Protein AF-A0A821GT16-F1 (afdb_monomer)

Secondary structure (DSSP, 8-state):
-EEE-SSTT--TTEEEETTTTEEEEE--S---EEEEE--PPPEEEEEETTSHHHHSHHHHTT--HHHHHHHHTTSS---GGGGGGG--S---TTEEEEEEEEEEEEEEE---S--SSPPP-TTTT--EEEEEEEEEEEEEEEEEPPTT-HHHHHHHHHHHHHHHHH--S-----HHHHHHHHT-SEEEEEESSGGGGG--SHHHHHHHHHHHTT-GGG-EEEEEEEEEHHHH-TT---GGG---PPPHHHHHHHHHHHHHHHHHHHHHHHIIIIIHHHHHTTSSHHHHHHHHHHHHHHHHHHHHHHHHHHHHHHHHHTTSSHHHHHHHHHHHHH--HHHHHHHHHHHHHHHHHHHHHHHHHHHHTTEEEEEGGGGT--TTS-HHHHHHHHHTT-TTEEEEEE-HHHHHHSHHHHHHHHHHHHHHHHH-TT-EEEEEE-TT--

Nearest PDB structures (foldseek):
  6xd4-assembly1_A  TM=4.490E-01  e=2.847E-04  Elizabethkingia anophelis
  6u23-assembly1_A  TM=3.536E-01  e=2.847E-04  Homo sapiens
  4q4a-assembly1_A  TM=4.339E-01  e=5.641E+00  Thermotoga maritima MSB8
  9g2r-assembly1_E  TM=2.931E-01  e=7.497E+00  Homo sapiens

Solvent-accessible surface area (backbone atoms only — not comparable to full-atom values): 24380 Å² total; per-residue (Å²): 88,80,43,70,41,50,64,80,85,67,47,78,44,15,26,29,18,70,59,46,66,45,76,51,56,59,68,85,76,90,76,52,77,46,78,46,81,46,90,59,77,41,47,51,46,84,45,54,27,77,39,80,67,51,72,48,49,60,56,69,71,70,41,51,69,71,60,46,46,32,50,76,52,58,54,30,81,70,32,44,48,59,35,55,83,64,60,77,67,87,75,33,80,45,26,36,34,46,36,40,38,36,58,46,31,38,40,34,57,72,64,81,71,74,59,93,68,79,78,84,55,84,91,47,58,30,19,24,30,23,42,30,38,36,28,22,49,46,38,38,36,40,35,37,44,47,90,84,42,55,80,69,47,50,62,52,53,50,50,51,34,54,38,66,43,68,72,49,76,85,77,78,78,50,71,72,57,47,59,54,60,70,63,44,74,43,49,47,37,27,18,52,48,71,75,52,50,74,42,65,46,70,66,60,48,53,52,49,50,65,57,49,78,75,38,73,90,78,46,30,60,44,27,35,34,37,43,49,43,51,75,60,39,67,85,57,81,62,80,64,40,52,65,45,82,74,58,64,73,61,48,52,55,48,45,53,53,49,51,50,54,54,51,53,53,48,52,52,51,36,39,61,75,45,54,43,50,68,51,32,70,79,52,64,55,66,61,52,51,51,51,51,51,51,50,52,53,51,51,52,55,49,50,55,52,42,52,54,48,44,56,33,52,34,30,36,15,56,71,42,64,42,67,67,33,52,54,50,50,53,52,58,70,69,51,53,68,65,59,53,52,53,50,53,50,51,51,54,55,51,51,52,50,54,49,23,53,49,50,53,53,39,46,77,70,61,28,46,81,40,62,36,39,83,74,69,48,40,76,84,60,54,68,69,58,54,49,48,69,72,48,60,92,49,89,48,60,45,79,46,79,44,37,65,62,54,47,69,78,39,44,67,62,46,52,50,54,55,50,49,55,53,51,51,33,72,77,32,86,75,45,43,38,32,39,40,33,49,69,72,38,93

Mean predicted aligned error: 7.69 Å

Sequence (442 aa):
MERIAIDNSGTLRSFYDGCQDIIRGKLIGNFITQSTSCEEQPTCLLIKGRTPESQNLLAKINIDWELRLSIYLKLVPVSGIASLINYPRRIDKNTRFLYFHQKTYTESCHDSFNDSETPSFSKTCATHIITEINWGMNIIIVLQLAPDQAIKIDPILEKITLSLINDTRAMRMKQDEKDLCETVISITVYANIDEFTKLTKLEDVYREIFKLKKVRNEHQRLSYILFPIRTLYPQCTENNLTFMCIDQSVAESLEVYLLQKCNELKLLRFRLNHDLPNLLQGKLEEQLKESHTCLGQIDEIHEQQLQQIRELVIKIRKEINIQNSIDKITELYSQTTVSNSLQKLTNILDELKTKGKLITKLQKNGFEYCNVANLGIRNELAESQIIDILFGNDSQKALLFSNDTFRNDDQENWTKLYSQMMEESKNNSQLRLVYADFTYST

Radius of gyration: 29.4 Å; Cα contacts (8 Å, |Δi|>4): 661; chains: 1; bounding box: 69×57×90 Å

Structure (mmCIF, N/CA/C/O backbone):
data_AF-A0A821GT16-F1
#
_entry.id   AF-A0A821GT16-F1
#
loop_
_atom_site.group_PDB
_atom_site.id
_atom_site.type_symbol
_atom_site.label_atom_id
_atom_site.label_alt_id
_atom_site.label_comp_id
_atom_site.label_asym_id
_atom_site.label_entity_id
_atom_site.label_seq_id
_atom_site.pdbx_PDB_ins_code
_atom_site.Cartn_x
_atom_site.Cartn_y
_atom_site.Cartn_z
_atom_site.occupancy
_atom_site.B_iso_or_equiv
_atom_site.auth_seq_id
_atom_site.auth_comp_id
_atom_site.auth_asym_id
_atom_site.auth_atom_id
_atom_site.pdbx_PDB_model_num
ATOM 1 N N . MET A 1 1 ? 17.921 3.632 -18.787 1.00 89.56 1 MET A N 1
ATOM 2 C CA . MET A 1 1 ? 17.269 3.779 -17.464 1.00 89.56 1 MET A CA 1
ATOM 3 C C . MET A 1 1 ? 16.659 2.444 -17.085 1.00 89.56 1 MET A C 1
ATOM 5 O O . MET A 1 1 ? 16.039 1.840 -17.946 1.00 89.56 1 MET A O 1
ATOM 9 N N . GLU A 1 2 ? 16.838 1.971 -15.855 1.00 93.62 2 GLU A N 1
ATOM 10 C CA . GLU A 1 2 ? 16.145 0.772 -15.365 1.00 93.62 2 GLU A CA 1
ATOM 11 C C . GLU A 1 2 ? 14.855 1.170 -14.634 1.00 93.62 2 GLU A C 1
ATOM 13 O O . GLU A 1 2 ? 14.851 2.141 -13.879 1.00 93.62 2 GLU A O 1
ATOM 18 N N . ARG A 1 3 ? 13.760 0.443 -14.875 1.00 92.75 3 ARG A N 1
ATOM 19 C CA . ARG A 1 3 ? 12.451 0.639 -14.229 1.00 92.75 3 ARG A CA 1
ATOM 20 C C . ARG A 1 3 ? 11.883 -0.698 -13.785 1.00 92.75 3 ARG A C 1
ATOM 22 O O . ARG A 1 3 ? 11.810 -1.604 -14.606 1.00 92.75 3 ARG A O 1
ATOM 29 N N . ILE A 1 4 ? 11.433 -0.831 -12.536 1.00 93.88 4 ILE A N 1
ATOM 30 C CA . ILE A 1 4 ? 10.727 -2.049 -12.105 1.00 93.88 4 ILE A CA 1
ATOM 31 C C . ILE A 1 4 ? 9.454 -2.240 -12.943 1.00 93.88 4 ILE A C 1
ATOM 33 O O . ILE A 1 4 ? 8.700 -1.299 -13.188 1.00 93.88 4 ILE A O 1
ATOM 37 N N . ALA A 1 5 ? 9.220 -3.473 -13.385 1.00 92.94 5 ALA A N 1
ATOM 38 C CA . ALA A 1 5 ? 8.079 -3.848 -14.205 1.00 92.94 5 ALA A CA 1
ATOM 39 C C . ALA A 1 5 ? 6.818 -3.965 -13.333 1.00 92.94 5 ALA A C 1
ATOM 41 O O . ALA A 1 5 ? 6.524 -5.021 -12.780 1.00 92.94 5 ALA A O 1
ATOM 42 N N . ILE A 1 6 ? 6.088 -2.859 -13.173 1.00 88.62 6 ILE A N 1
ATOM 43 C CA . ILE A 1 6 ? 4.774 -2.855 -12.499 1.00 88.62 6 ILE A CA 1
ATOM 44 C C . ILE A 1 6 ? 3.679 -3.323 -13.462 1.00 88.62 6 ILE A C 1
ATOM 46 O O . ILE A 1 6 ? 2.811 -4.113 -13.091 1.00 88.62 6 ILE A O 1
ATOM 50 N N . ASP A 1 7 ? 3.746 -2.846 -14.705 1.00 85.62 7 ASP A N 1
ATOM 51 C CA . ASP A 1 7 ? 2.912 -3.297 -15.813 1.00 85.62 7 ASP A CA 1
ATOM 52 C C . ASP A 1 7 ? 3.614 -4.450 -16.538 1.00 85.62 7 ASP A C 1
ATOM 54 O O . ASP A 1 7 ? 4.620 -4.246 -17.221 1.00 85.62 7 ASP A O 1
ATOM 58 N N . ASN A 1 8 ? 3.076 -5.662 -16.402 1.00 85.25 8 ASN A N 1
ATOM 59 C CA . ASN A 1 8 ? 3.625 -6.882 -17.001 1.00 85.25 8 ASN A CA 1
ATOM 60 C C . ASN A 1 8 ? 3.372 -7.004 -18.517 1.00 85.25 8 ASN A C 1
ATOM 62 O O . ASN A 1 8 ? 3.844 -7.963 -19.130 1.00 85.25 8 ASN A O 1
ATOM 66 N N . SER A 1 9 ? 2.646 -6.063 -19.135 1.00 89.81 9 SER A N 1
ATOM 67 C CA . SER A 1 9 ? 2.363 -6.076 -20.578 1.00 89.81 9 SER A CA 1
ATOM 68 C C . SER A 1 9 ? 3.557 -5.657 -21.447 1.00 89.81 9 SER A C 1
ATOM 70 O O . SER A 1 9 ? 3.562 -5.914 -22.654 1.00 89.81 9 SER A O 1
ATOM 72 N N . GLY A 1 10 ? 4.580 -5.036 -20.850 1.00 91.88 10 GLY A N 1
ATOM 73 C CA . GLY A 1 10 ? 5.784 -4.591 -21.543 1.00 91.88 10 GLY A CA 1
ATOM 74 C C . GLY A 1 10 ? 6.576 -5.751 -22.151 1.00 91.88 10 GLY A C 1
ATOM 75 O O . GLY A 1 10 ? 6.856 -6.764 -21.515 1.00 91.88 10 GLY A O 1
ATOM 76 N N . THR A 1 11 ? 6.975 -5.604 -23.407 1.00 93.94 11 THR A N 1
ATOM 77 C CA . THR A 1 11 ? 7.812 -6.570 -24.131 1.00 93.94 11 THR A CA 1
ATOM 78 C C . THR A 1 11 ? 9.005 -5.861 -24.755 1.00 93.94 11 THR A C 1
ATOM 80 O O . THR A 1 11 ? 9.057 -4.632 -24.782 1.00 93.94 11 THR A O 1
ATOM 83 N N . LEU A 1 12 ? 9.975 -6.616 -25.270 1.00 93.62 12 LEU A N 1
ATOM 84 C CA . LEU A 1 12 ? 11.050 -6.023 -26.056 1.00 93.62 12 LEU A CA 1
ATOM 85 C C . LEU A 1 12 ? 10.469 -5.209 -27.215 1.00 93.62 12 LEU A C 1
ATOM 87 O O . LEU A 1 12 ? 9.480 -5.596 -27.841 1.00 93.62 12 LEU A O 1
ATOM 91 N N . ARG A 1 13 ? 11.076 -4.048 -27.457 1.00 91.62 13 ARG A N 1
ATOM 92 C CA . ARG A 1 13 ? 10.626 -3.013 -28.392 1.00 91.62 13 ARG A CA 1
ATOM 93 C C . ARG A 1 13 ? 9.265 -2.372 -28.067 1.00 91.62 13 ARG A C 1
ATOM 95 O O . ARG A 1 13 ? 8.721 -1.647 -28.905 1.00 91.62 13 ARG A O 1
ATOM 102 N N . SER A 1 14 ? 8.710 -2.585 -26.871 1.00 93.94 14 SER A N 1
ATOM 103 C CA . SER A 1 14 ? 7.546 -1.825 -26.406 1.00 93.94 14 SER A CA 1
ATOM 104 C C . SER A 1 14 ? 7.884 -0.349 -26.209 1.00 93.94 14 SER A C 1
ATOM 106 O O . SER A 1 14 ? 8.977 0.004 -25.768 1.00 93.94 14 SER A O 1
ATOM 108 N N . PHE A 1 15 ? 6.918 0.509 -26.520 1.00 93.38 15 PHE A N 1
ATOM 109 C CA . PHE A 1 15 ? 6.985 1.945 -26.292 1.00 93.38 15 PHE A CA 1
ATOM 110 C C . PHE A 1 15 ? 6.662 2.277 -24.841 1.00 93.38 15 PHE A C 1
ATOM 112 O O . PHE A 1 15 ? 5.657 1.799 -24.315 1.00 93.38 15 PHE A O 1
ATOM 119 N N . TYR A 1 16 ? 7.474 3.132 -24.226 1.00 94.19 16 TYR A N 1
ATOM 120 C CA . TYR A 1 16 ? 7.328 3.555 -22.837 1.00 94.19 16 TYR A CA 1
ATOM 121 C C . TYR A 1 16 ? 7.207 5.081 -22.750 1.00 94.19 16 TYR A C 1
ATOM 123 O O . TYR A 1 16 ? 8.079 5.817 -23.222 1.00 94.19 16 TYR A O 1
ATOM 131 N N . ASP A 1 17 ? 6.126 5.566 -22.142 1.00 93.62 17 ASP A N 1
ATOM 132 C CA . ASP A 1 17 ? 5.935 6.980 -21.806 1.00 93.62 17 ASP A CA 1
ATOM 133 C C . ASP A 1 17 ? 6.553 7.251 -20.432 1.00 93.62 17 ASP A C 1
ATOM 135 O O . ASP A 1 17 ? 5.935 7.004 -19.400 1.00 93.62 17 ASP A O 1
ATOM 139 N N . GLY A 1 18 ? 7.782 7.772 -20.421 1.00 92.56 18 GLY A N 1
ATOM 140 C CA . GLY A 1 18 ? 8.494 8.123 -19.190 1.00 92.56 18 GLY A CA 1
ATOM 141 C C . GLY A 1 18 ? 7.819 9.218 -18.364 1.00 92.56 18 GLY A C 1
ATOM 142 O O . GLY A 1 18 ? 8.069 9.313 -17.169 1.00 92.56 18 GLY A O 1
ATOM 143 N N . CYS A 1 19 ? 6.936 10.030 -18.955 1.00 92.62 19 CYS A N 1
ATOM 144 C CA . CYS A 1 19 ? 6.251 11.084 -18.210 1.00 92.62 19 CYS A CA 1
ATOM 145 C C . CYS A 1 19 ? 5.155 10.522 -17.294 1.00 92.62 19 CYS A C 1
ATOM 147 O O . CYS A 1 19 ? 4.880 11.104 -16.243 1.00 92.62 19 CYS A O 1
ATOM 149 N N . GLN A 1 20 ? 4.538 9.408 -17.698 1.00 92.31 20 GLN A N 1
ATOM 150 C CA . GLN A 1 20 ? 3.411 8.768 -17.006 1.00 92.31 20 GLN A CA 1
ATOM 151 C C . GLN A 1 20 ? 3.725 7.352 -16.491 1.00 92.31 20 GLN A C 1
ATOM 153 O O . GLN A 1 20 ? 2.909 6.790 -15.772 1.00 92.31 20 GLN A O 1
ATOM 158 N N . ASP A 1 21 ? 4.888 6.793 -16.834 1.00 93.12 21 ASP A N 1
ATOM 159 C CA . ASP A 1 21 ? 5.326 5.427 -16.513 1.00 93.12 21 ASP A CA 1
ATOM 160 C C . ASP A 1 21 ? 4.363 4.330 -17.012 1.00 93.12 21 ASP A C 1
ATOM 162 O O . ASP A 1 21 ? 3.951 3.440 -16.270 1.00 93.12 21 ASP A O 1
ATOM 166 N N . ILE A 1 22 ? 4.000 4.395 -18.298 1.00 92.69 22 ILE A N 1
ATOM 167 C CA . ILE A 1 22 ? 3.040 3.472 -18.933 1.00 92.69 22 ILE A CA 1
ATOM 168 C C . ILE A 1 22 ? 3.495 2.984 -20.309 1.00 92.69 22 ILE A C 1
ATOM 170 O O . ILE A 1 22 ? 4.160 3.700 -21.065 1.00 92.69 22 ILE A O 1
ATOM 174 N N . ILE A 1 23 ? 3.071 1.768 -20.660 1.00 93.31 23 ILE A N 1
ATOM 175 C CA . ILE A 1 23 ? 3.312 1.164 -21.972 1.00 93.31 23 ILE A CA 1
ATOM 176 C C . ILE A 1 23 ? 2.317 1.715 -23.002 1.00 93.31 23 ILE A C 1
ATOM 178 O O . ILE A 1 23 ? 1.110 1.764 -22.770 1.00 93.31 23 ILE A O 1
ATOM 182 N N . ARG A 1 24 ? 2.818 2.141 -24.168 1.00 91.44 24 ARG A N 1
ATOM 183 C CA . ARG A 1 24 ? 2.038 2.817 -25.230 1.00 91.44 24 ARG A CA 1
ATOM 184 C C . ARG A 1 24 ? 1.993 2.049 -26.556 1.00 91.44 24 ARG A C 1
ATOM 186 O O . ARG A 1 24 ? 1.703 2.621 -27.603 1.00 91.44 24 ARG A O 1
ATOM 193 N N . GLY A 1 25 ? 2.279 0.749 -26.518 1.00 89.56 25 GLY A N 1
ATOM 194 C CA . GLY A 1 25 ? 2.318 -0.130 -27.689 1.00 89.56 25 GLY A CA 1
ATOM 195 C C . GLY A 1 25 ? 3.700 -0.737 -27.900 1.00 89.56 25 GLY A C 1
ATOM 196 O O . GLY A 1 25 ? 4.468 -0.885 -26.948 1.00 89.56 25 GLY A O 1
ATOM 197 N N . LYS A 1 26 ? 4.018 -1.117 -29.140 1.00 89.88 26 LYS A N 1
ATOM 198 C CA . LYS A 1 26 ? 5.316 -1.698 -29.506 1.00 89.88 26 LYS A CA 1
ATOM 199 C C . LYS A 1 26 ? 5.671 -1.449 -30.963 1.00 89.88 26 LYS A C 1
ATOM 201 O O . LYS A 1 26 ? 4.775 -1.304 -31.796 1.00 89.88 26 LYS A O 1
ATOM 206 N N . LEU A 1 27 ? 6.966 -1.468 -31.266 1.00 87.06 27 LEU A N 1
ATOM 207 C CA . LEU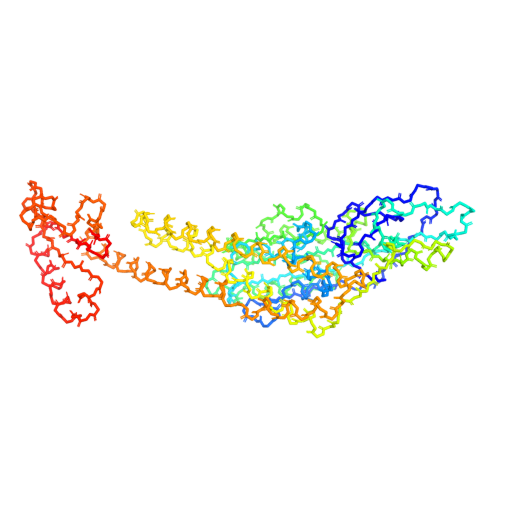 A 1 27 ? 7.430 -1.564 -32.646 1.00 87.06 27 LEU A CA 1
ATOM 208 C C . LEU A 1 27 ? 7.033 -2.919 -33.228 1.00 87.06 27 LEU A C 1
ATOM 210 O O . LEU A 1 27 ? 7.179 -3.959 -32.584 1.00 87.06 27 LEU A O 1
ATOM 214 N N . ILE A 1 28 ? 6.542 -2.887 -34.461 1.00 81.56 28 ILE A N 1
ATOM 215 C CA . ILE A 1 28 ? 6.255 -4.081 -35.249 1.00 81.56 28 ILE A CA 1
ATOM 216 C C . ILE A 1 28 ? 7.467 -4.322 -36.143 1.00 81.56 28 ILE A C 1
ATOM 218 O O . ILE A 1 28 ? 7.902 -3.419 -36.849 1.00 81.56 28 ILE A O 1
ATOM 222 N N . GLY A 1 29 ? 8.015 -5.529 -36.095 1.00 75.81 29 GLY A N 1
ATOM 223 C CA . GLY A 1 29 ? 9.180 -5.912 -36.881 1.00 75.81 29 GLY A CA 1
ATOM 224 C C . GLY A 1 29 ? 9.780 -7.212 -36.366 1.00 75.81 29 GLY A C 1
ATOM 225 O O . GLY A 1 29 ? 9.498 -7.632 -35.242 1.00 75.81 29 GLY A O 1
ATOM 226 N N . ASN A 1 30 ? 10.599 -7.845 -37.200 1.00 75.94 30 ASN A N 1
ATOM 227 C CA . ASN A 1 30 ? 11.406 -8.980 -36.776 1.00 75.94 30 ASN A CA 1
ATOM 228 C C . ASN A 1 30 ? 12.661 -8.455 -36.080 1.00 75.94 30 ASN A C 1
ATOM 230 O O . ASN A 1 30 ? 13.253 -7.483 -36.539 1.00 75.94 30 ASN A O 1
ATOM 234 N N . PHE A 1 31 ? 13.051 -9.108 -34.992 1.00 81.31 31 PHE A N 1
ATOM 235 C CA . PHE A 1 31 ? 14.271 -8.798 -34.259 1.00 81.31 31 PHE A CA 1
ATOM 236 C C . PHE A 1 31 ? 14.857 -10.062 -33.657 1.00 81.31 31 PHE A C 1
ATOM 238 O O . PHE A 1 31 ? 14.146 -11.049 -33.443 1.00 81.31 31 PHE A O 1
ATOM 245 N N . ILE A 1 32 ? 16.159 -10.031 -33.387 1.00 84.31 32 ILE A N 1
ATOM 246 C CA . ILE A 1 32 ? 16.844 -11.150 -32.746 1.00 84.31 32 ILE A CA 1
ATOM 247 C C . ILE A 1 32 ? 16.883 -10.902 -31.241 1.00 84.31 32 ILE A C 1
ATOM 249 O O . ILE A 1 32 ? 17.449 -9.919 -30.758 1.00 84.31 32 ILE A O 1
ATOM 253 N N . THR A 1 33 ? 16.288 -11.828 -30.498 1.00 88.31 33 THR A N 1
ATOM 254 C CA . THR A 1 33 ? 16.364 -11.878 -29.039 1.00 88.31 33 THR A CA 1
ATOM 255 C C . THR A 1 33 ? 17.616 -12.621 -28.607 1.00 88.31 33 THR A C 1
ATOM 257 O O . THR A 1 33 ? 17.848 -13.754 -29.038 1.00 88.31 33 THR A O 1
ATOM 260 N N . GLN A 1 34 ? 18.390 -12.020 -27.711 1.00 90.44 34 GLN A N 1
ATOM 261 C CA . GLN A 1 34 ? 19.463 -12.701 -26.999 1.00 90.44 34 GLN A CA 1
ATOM 262 C C . GLN A 1 34 ? 19.085 -12.861 -25.532 1.00 90.44 34 GLN A C 1
ATOM 264 O O . GLN A 1 34 ? 18.368 -12.049 -24.954 1.00 90.44 34 GLN A O 1
ATOM 269 N N . SER A 1 35 ? 19.531 -13.962 -24.943 1.00 91.69 35 SER A N 1
ATOM 270 C CA . SER A 1 35 ? 19.218 -14.330 -23.570 1.00 91.69 35 SER A CA 1
ATOM 271 C C . SER A 1 35 ? 20.507 -14.646 -22.838 1.00 91.69 35 SER A C 1
ATOM 273 O O . SER A 1 35 ? 21.173 -15.629 -23.163 1.00 91.69 35 SER A O 1
ATOM 275 N N . THR A 1 36 ? 20.808 -13.857 -21.816 1.00 91.44 36 THR A N 1
ATOM 276 C CA . THR A 1 36 ? 22.022 -13.998 -21.013 1.00 91.44 36 THR A CA 1
ATOM 277 C C . THR A 1 36 ? 21.631 -14.381 -19.595 1.00 91.44 36 THR A C 1
ATOM 279 O O . THR A 1 36 ? 20.818 -13.706 -18.962 1.00 91.44 36 THR A O 1
ATOM 282 N N . SER A 1 37 ? 22.171 -15.492 -19.091 1.00 89.06 37 SER A N 1
ATOM 283 C CA . SER A 1 37 ? 21.986 -15.888 -17.693 1.00 89.06 37 SER A CA 1
ATOM 284 C C . SER A 1 37 ? 22.631 -14.870 -16.758 1.00 89.06 37 SER A C 1
ATOM 286 O O . SER A 1 37 ? 23.684 -14.318 -17.066 1.00 89.06 37 SER A O 1
ATOM 288 N N . CYS A 1 38 ? 22.011 -14.649 -15.605 1.00 83.12 38 CYS A N 1
ATOM 289 C CA . CYS A 1 38 ? 22.544 -13.797 -14.557 1.00 83.12 38 CYS A CA 1
ATOM 290 C C . CYS A 1 38 ? 23.082 -14.667 -13.414 1.00 83.12 38 CYS A C 1
ATOM 292 O O . CYS A 1 38 ? 22.416 -15.611 -12.996 1.00 83.12 38 CYS A O 1
ATOM 294 N N . GLU A 1 39 ? 24.273 -14.345 -12.913 1.00 76.94 39 GLU A N 1
ATOM 295 C CA . GLU A 1 39 ? 24.889 -15.013 -11.752 1.00 76.94 39 GLU A CA 1
ATOM 296 C C . GLU A 1 39 ? 24.670 -14.229 -10.444 1.00 76.94 39 GLU A C 1
ATOM 298 O O . GLU A 1 39 ? 25.410 -14.387 -9.474 1.00 76.94 39 GLU A O 1
ATOM 303 N N . GLU A 1 40 ? 23.669 -13.348 -10.404 1.00 83.94 40 GLU A N 1
ATOM 304 C CA . GLU A 1 40 ? 23.380 -12.546 -9.218 1.00 83.94 40 GLU A CA 1
ATOM 305 C C . GLU A 1 40 ? 22.817 -13.413 -8.084 1.00 83.94 40 GLU A C 1
ATOM 307 O O . GLU A 1 40 ? 21.917 -14.236 -8.277 1.00 83.94 40 GLU A O 1
ATOM 312 N N . GLN A 1 41 ? 23.352 -13.229 -6.875 1.00 87.44 41 GLN A N 1
ATOM 313 C CA . GLN A 1 41 ? 22.859 -13.946 -5.706 1.00 87.44 41 GLN A CA 1
ATOM 314 C C . GLN A 1 41 ? 21.467 -13.438 -5.299 1.00 87.44 41 GLN A C 1
ATOM 316 O O . GLN A 1 41 ? 21.234 -12.227 -5.283 1.00 87.44 41 GLN A O 1
ATOM 321 N N . PRO A 1 42 ? 20.546 -14.334 -4.900 1.00 92.50 42 PRO A N 1
ATOM 322 C CA . PRO A 1 42 ? 19.259 -13.925 -4.361 1.00 92.50 42 PRO A CA 1
ATOM 323 C C . PRO A 1 42 ? 19.425 -13.030 -3.131 1.00 92.50 42 PRO A C 1
ATOM 325 O O . PRO A 1 42 ? 20.186 -13.336 -2.213 1.00 92.50 42 PRO A O 1
ATOM 328 N N . THR A 1 43 ? 18.643 -11.960 -3.071 1.00 94.06 43 THR A N 1
ATOM 329 C CA . THR A 1 43 ? 18.519 -11.108 -1.891 1.00 94.06 43 THR A CA 1
ATOM 330 C C . THR A 1 43 ? 17.301 -11.544 -1.085 1.00 94.06 43 THR A C 1
ATOM 332 O O . THR A 1 43 ? 16.206 -11.673 -1.628 1.00 94.06 43 THR A O 1
ATOM 335 N N . CYS A 1 44 ? 17.462 -11.737 0.224 1.00 95.50 44 CYS A N 1
ATOM 336 C CA . CYS A 1 44 ? 16.342 -11.964 1.133 1.00 95.50 44 CYS A CA 1
ATOM 337 C C . CYS A 1 44 ? 16.524 -11.123 2.400 1.00 95.50 44 CYS A C 1
ATOM 339 O O . CYS A 1 44 ? 17.580 -11.180 3.026 1.00 95.50 44 CYS A O 1
ATOM 341 N N . LEU A 1 45 ? 15.519 -10.333 2.780 1.00 95.50 45 LEU A N 1
ATOM 342 C CA . LEU A 1 45 ? 15.595 -9.397 3.903 1.00 95.50 45 LEU A CA 1
ATOM 343 C C . LEU A 1 45 ? 14.389 -9.548 4.828 1.00 95.50 45 LEU A C 1
ATOM 345 O O . LEU A 1 45 ? 13.247 -9.593 4.371 1.00 95.50 45 LEU A O 1
ATOM 349 N N . LEU A 1 46 ? 14.647 -9.536 6.136 1.00 96.56 46 LEU A N 1
ATOM 350 C CA . LEU A 1 46 ? 13.623 -9.407 7.166 1.00 96.56 46 LEU A CA 1
ATOM 351 C C . LEU A 1 46 ? 13.565 -7.954 7.651 1.00 96.56 46 LEU A C 1
ATOM 353 O O . LEU A 1 46 ? 14.519 -7.449 8.239 1.00 96.56 46 LEU A O 1
ATOM 357 N N . ILE A 1 47 ? 12.435 -7.286 7.431 1.00 96.12 47 ILE A N 1
ATOM 358 C CA . ILE A 1 47 ? 12.187 -5.908 7.867 1.00 96.12 47 ILE A CA 1
ATOM 359 C C . ILE A 1 47 ? 11.159 -5.936 8.998 1.00 96.12 47 ILE A C 1
ATOM 361 O O . ILE A 1 47 ? 10.126 -6.608 8.915 1.00 96.12 47 ILE A O 1
ATOM 365 N N . LYS A 1 48 ? 11.431 -5.197 10.074 1.00 95.00 48 LYS A N 1
ATOM 366 C CA . LYS A 1 48 ? 10.529 -5.087 11.226 1.00 95.00 48 LYS A CA 1
ATOM 367 C C . LYS A 1 48 ? 9.629 -3.866 11.057 1.00 95.00 48 LYS A C 1
ATOM 369 O O . LYS A 1 48 ? 10.064 -2.840 10.554 1.00 95.00 48 LYS A O 1
ATOM 374 N N . GLY A 1 49 ? 8.366 -3.970 11.455 1.00 93.31 49 GLY A N 1
ATOM 375 C CA . GLY A 1 49 ? 7.456 -2.830 11.410 1.00 93.31 49 GLY A CA 1
ATOM 376 C C . GLY A 1 49 ? 7.816 -1.751 12.436 1.00 93.31 49 GLY A C 1
ATOM 377 O O . GLY A 1 49 ? 8.420 -2.026 13.476 1.00 93.31 49 GLY A O 1
ATOM 378 N N . ARG A 1 50 ? 7.424 -0.507 12.134 1.00 88.06 50 ARG A N 1
ATOM 379 C CA . ARG A 1 50 ? 7.724 0.703 12.922 1.00 88.06 50 ARG A CA 1
ATOM 380 C C . ARG A 1 50 ? 9.225 1.026 13.033 1.00 88.06 50 ARG A C 1
ATOM 382 O O . ARG A 1 50 ? 9.638 1.718 13.960 1.00 88.06 50 ARG A O 1
ATOM 389 N N . THR A 1 51 ? 10.032 0.563 12.088 1.00 89.56 51 THR A N 1
ATOM 390 C CA . THR A 1 51 ? 11.416 1.019 11.895 1.00 89.56 51 THR A CA 1
ATOM 391 C C . THR A 1 51 ? 11.496 2.005 10.722 1.00 89.56 51 THR A C 1
ATOM 393 O O . THR A 1 51 ? 10.557 2.036 9.914 1.00 89.56 51 THR A O 1
ATOM 396 N N . PRO A 1 52 ? 12.577 2.799 10.587 1.00 85.62 52 PRO A N 1
ATOM 397 C CA . PRO A 1 52 ? 12.771 3.683 9.434 1.00 85.62 52 PRO A CA 1
ATOM 398 C C . PRO A 1 52 ? 12.634 2.954 8.089 1.00 85.62 52 PRO A C 1
ATOM 400 O O . PRO A 1 52 ? 11.994 3.459 7.172 1.00 85.62 52 PRO A O 1
ATOM 403 N N . GLU A 1 53 ? 13.127 1.716 7.989 1.00 85.69 53 GLU A N 1
ATOM 404 C CA . GLU A 1 53 ? 13.038 0.902 6.769 1.00 85.69 53 GLU A CA 1
ATOM 405 C C . GLU A 1 53 ? 11.596 0.533 6.402 1.00 85.69 53 GLU A C 1
ATOM 407 O O . GLU A 1 53 ? 11.279 0.363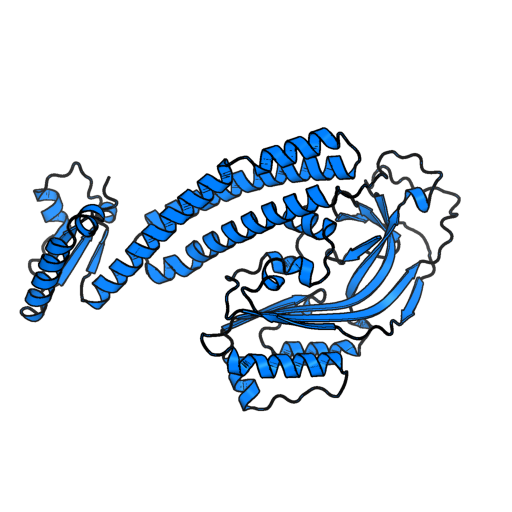 5.227 1.00 85.69 53 GLU A O 1
ATOM 412 N N . SER A 1 54 ? 10.711 0.413 7.395 1.00 88.19 54 SER A N 1
ATOM 413 C CA . SER A 1 54 ? 9.294 0.108 7.173 1.00 88.19 54 SER A CA 1
ATOM 414 C C . SER A 1 54 ? 8.441 1.328 6.816 1.00 88.19 54 SER A C 1
ATOM 416 O O . SER A 1 54 ? 7.273 1.161 6.470 1.00 88.19 54 SER A O 1
ATOM 418 N N . GLN A 1 55 ? 8.990 2.548 6.902 1.00 85.19 55 GLN A N 1
ATOM 419 C CA . GLN A 1 55 ? 8.247 3.774 6.586 1.00 85.19 55 GLN A CA 1
ATOM 420 C C . GLN A 1 55 ? 8.032 3.931 5.080 1.00 85.19 55 GLN A C 1
ATOM 422 O O . GLN A 1 55 ? 6.926 4.258 4.659 1.00 85.19 55 GLN A O 1
ATOM 427 N N . ASN A 1 56 ? 9.062 3.651 4.277 1.00 88.44 56 ASN A N 1
ATOM 428 C CA . ASN A 1 56 ? 8.992 3.681 2.818 1.00 88.44 56 ASN A CA 1
ATOM 429 C C . ASN A 1 56 ? 9.370 2.312 2.243 1.00 88.44 56 ASN A C 1
ATOM 431 O O . ASN A 1 56 ? 10.482 2.087 1.762 1.00 88.44 56 ASN A O 1
ATOM 435 N N . LEU A 1 57 ? 8.423 1.374 2.317 1.00 90.94 57 LEU A N 1
ATOM 436 C CA . LEU A 1 57 ? 8.647 0.006 1.856 1.00 90.94 57 LEU A CA 1
ATOM 437 C C . LEU A 1 57 ? 8.967 -0.063 0.362 1.00 90.94 57 LEU A C 1
ATOM 439 O O . LEU A 1 57 ? 9.795 -0.883 -0.014 1.00 90.94 57 LEU A O 1
ATOM 443 N N . LEU A 1 58 ? 8.363 0.800 -0.466 1.00 92.88 58 LEU A N 1
ATOM 444 C CA . LEU A 1 58 ? 8.634 0.842 -1.907 1.00 92.88 58 LEU A CA 1
ATOM 445 C C . LEU A 1 58 ? 10.108 1.175 -2.180 1.00 92.88 58 LEU A C 1
ATOM 447 O O . LEU A 1 58 ? 10.741 0.524 -3.008 1.00 92.88 58 LEU A O 1
ATOM 451 N N . ALA A 1 59 ? 10.680 2.127 -1.435 1.00 92.19 59 ALA A N 1
ATOM 452 C CA . ALA A 1 59 ? 12.109 2.424 -1.515 1.00 92.19 59 ALA A CA 1
ATOM 453 C C . ALA A 1 59 ? 12.962 1.236 -1.054 1.00 92.19 59 ALA A C 1
ATOM 455 O O . ALA A 1 59 ? 13.980 0.924 -1.667 1.00 92.19 59 ALA A O 1
ATOM 456 N N . LYS A 1 60 ? 12.527 0.538 0.002 1.00 91.62 60 LYS A N 1
ATOM 457 C CA . LYS A 1 60 ? 13.254 -0.606 0.562 1.00 91.62 60 LYS A CA 1
ATOM 458 C C . LYS A 1 60 ? 13.301 -1.825 -0.370 1.00 91.62 60 LYS A C 1
ATOM 460 O O . LYS A 1 60 ? 14.243 -2.606 -0.268 1.00 91.62 60 LYS A O 1
ATOM 465 N N . ILE A 1 61 ? 12.327 -1.973 -1.270 1.00 90.81 61 ILE A N 1
ATOM 466 C CA . ILE A 1 61 ? 12.279 -3.024 -2.306 1.00 90.81 61 ILE A CA 1
ATOM 467 C C . ILE A 1 61 ? 12.848 -2.559 -3.659 1.00 90.81 61 ILE A C 1
ATOM 469 O O . ILE A 1 61 ? 12.489 -3.096 -4.704 1.00 90.81 61 ILE A O 1
ATOM 473 N N . ASN A 1 62 ? 13.730 -1.553 -3.640 1.00 89.25 62 ASN A N 1
ATOM 474 C CA . ASN A 1 62 ? 14.455 -1.029 -4.802 1.00 89.25 62 ASN A CA 1
ATOM 475 C C . ASN A 1 62 ? 13.571 -0.467 -5.934 1.00 89.25 62 ASN A C 1
ATOM 477 O O . ASN A 1 62 ? 14.024 -0.381 -7.073 1.00 89.25 62 ASN A O 1
ATOM 481 N N . ILE A 1 63 ? 12.335 -0.035 -5.650 1.00 92.62 63 ILE A N 1
ATOM 482 C CA . ILE A 1 63 ? 11.588 0.797 -6.607 1.00 92.62 63 ILE A CA 1
ATOM 483 C C . ILE A 1 63 ? 12.236 2.174 -6.594 1.00 92.62 63 ILE A C 1
ATOM 485 O O . ILE A 1 63 ? 12.320 2.806 -5.541 1.00 92.62 63 ILE A O 1
ATOM 489 N N . ASP A 1 64 ? 12.709 2.631 -7.748 1.00 91.19 64 ASP A N 1
ATOM 490 C CA . ASP A 1 64 ? 13.361 3.926 -7.880 1.00 91.19 64 ASP A CA 1
ATOM 491 C C . ASP A 1 64 ? 12.394 5.084 -7.573 1.00 91.19 64 ASP A C 1
ATOM 493 O O . ASP A 1 64 ? 11.176 4.957 -7.697 1.00 91.19 64 ASP A O 1
ATOM 497 N N . TRP A 1 65 ? 12.934 6.227 -7.159 1.00 90.12 65 TRP A N 1
ATOM 498 C CA . TRP A 1 65 ? 12.131 7.330 -6.637 1.00 90.12 65 TRP A CA 1
ATOM 499 C C . TRP A 1 65 ? 11.165 7.942 -7.666 1.00 90.12 65 TRP A C 1
ATOM 501 O O . TRP A 1 65 ? 10.068 8.342 -7.281 1.00 90.12 65 TRP A O 1
ATOM 511 N N . GLU A 1 66 ? 11.500 7.964 -8.961 1.00 91.19 66 GLU A N 1
ATOM 512 C CA . GLU A 1 66 ? 10.605 8.486 -10.006 1.00 91.19 66 GLU A CA 1
ATOM 513 C C . GLU A 1 66 ? 9.379 7.586 -10.153 1.00 91.19 66 GLU A C 1
ATOM 515 O O . GLU A 1 66 ? 8.243 8.063 -10.222 1.00 91.19 66 GLU A O 1
ATOM 520 N N . LEU A 1 67 ? 9.605 6.271 -10.146 1.00 92.69 67 LEU A N 1
ATOM 521 C CA . LEU A 1 67 ? 8.526 5.300 -10.204 1.00 92.69 67 LEU A CA 1
ATOM 522 C C . LEU A 1 67 ? 7.703 5.309 -8.911 1.00 92.69 67 LEU A C 1
ATOM 524 O O . LEU A 1 67 ? 6.478 5.223 -8.970 1.00 92.69 67 LEU A O 1
ATOM 528 N N . ARG A 1 68 ? 8.334 5.489 -7.741 1.00 93.56 68 ARG A N 1
ATOM 529 C CA . ARG A 1 68 ? 7.610 5.678 -6.470 1.00 93.56 68 ARG A CA 1
ATOM 530 C C . ARG A 1 68 ? 6.702 6.899 -6.521 1.00 93.56 68 ARG A C 1
ATOM 532 O O . ARG A 1 68 ? 5.541 6.786 -6.136 1.00 93.56 68 ARG A O 1
ATOM 539 N N . LEU A 1 69 ? 7.180 8.030 -7.041 1.00 93.75 69 LEU A N 1
ATOM 540 C CA . LEU A 1 69 ? 6.339 9.208 -7.256 1.00 93.75 69 LEU A CA 1
ATOM 541 C C . LEU A 1 69 ? 5.161 8.889 -8.175 1.00 93.75 69 LEU A C 1
ATOM 543 O O . LEU A 1 69 ? 4.027 9.207 -7.826 1.00 93.75 69 LEU A O 1
ATOM 547 N N . SER A 1 70 ? 5.392 8.201 -9.294 1.00 94.56 70 SER A N 1
ATOM 548 C CA . SER A 1 70 ? 4.317 7.782 -10.201 1.00 94.56 70 SER A CA 1
ATOM 549 C C . SER A 1 70 ? 3.294 6.860 -9.531 1.00 94.56 70 SER A C 1
ATOM 551 O O . SER A 1 70 ? 2.097 7.003 -9.776 1.00 94.56 70 SER A O 1
ATOM 553 N N . ILE A 1 71 ? 3.729 5.970 -8.633 1.00 94.81 71 ILE A N 1
ATOM 554 C CA . ILE A 1 71 ? 2.848 5.122 -7.817 1.00 94.81 71 ILE A CA 1
ATOM 555 C C . ILE A 1 71 ? 2.028 5.966 -6.831 1.00 94.81 71 ILE A C 1
ATOM 557 O O . ILE A 1 71 ? 0.802 5.847 -6.799 1.00 94.81 71 ILE A O 1
ATOM 561 N N . TYR A 1 72 ? 2.669 6.827 -6.032 1.00 93.75 72 TYR A N 1
ATOM 562 C CA . TYR A 1 72 ? 1.978 7.671 -5.046 1.00 93.75 72 TYR A CA 1
ATOM 563 C C . TYR A 1 72 ? 0.989 8.631 -5.710 1.00 93.75 72 TYR A C 1
ATOM 565 O O . TYR A 1 72 ? -0.113 8.855 -5.206 1.00 93.75 72 TYR A O 1
ATOM 573 N N . LEU A 1 73 ? 1.363 9.150 -6.877 1.00 94.31 73 LEU A N 1
ATOM 574 C CA . LEU A 1 73 ? 0.524 9.985 -7.717 1.00 94.31 73 LEU A CA 1
ATOM 575 C C . LEU A 1 73 ? -0.465 9.176 -8.550 1.00 94.31 73 LEU A C 1
ATOM 577 O O . LEU A 1 73 ? -1.190 9.791 -9.305 1.00 94.31 73 LEU A O 1
ATOM 581 N N . LYS A 1 74 ? -0.557 7.846 -8.457 1.00 93.88 74 LYS A N 1
ATOM 582 C CA . LYS A 1 74 ? -1.482 7.029 -9.273 1.00 93.88 74 LYS A CA 1
ATOM 583 C C . LYS A 1 74 ? -1.393 7.308 -10.790 1.00 93.88 74 LYS A C 1
ATOM 585 O O . LYS A 1 74 ? -2.402 7.237 -11.488 1.00 93.88 74 LYS A O 1
ATOM 590 N N . LEU A 1 75 ? -0.207 7.651 -11.300 1.00 93.19 75 LEU A N 1
ATOM 591 C CA . LEU A 1 75 ? 0.053 7.776 -12.743 1.00 93.19 75 LEU A CA 1
ATOM 592 C C . LEU A 1 75 ? 0.079 6.402 -13.424 1.00 93.19 75 LEU A C 1
ATOM 594 O O . LEU A 1 75 ? -0.299 6.274 -14.585 1.00 93.19 75 LEU A O 1
ATOM 598 N N . VAL A 1 76 ? 0.467 5.378 -12.661 1.00 91.38 76 VAL A N 1
ATOM 599 C CA . VAL A 1 76 ? 0.483 3.975 -13.070 1.00 91.38 76 VAL A CA 1
ATOM 600 C C . VAL A 1 76 ? -0.532 3.174 -12.242 1.00 91.38 76 VAL A C 1
ATOM 602 O O . VAL A 1 76 ? -0.664 3.413 -11.034 1.00 91.38 76 VAL A O 1
ATOM 605 N N . PRO A 1 77 ? -1.259 2.213 -12.844 1.00 87.12 77 PRO A N 1
ATOM 606 C CA . PRO A 1 77 ? -2.048 1.250 -12.088 1.00 87.12 77 PRO A CA 1
ATOM 607 C C . PRO A 1 77 ? -1.164 0.476 -11.105 1.00 87.12 77 PRO A C 1
ATOM 609 O O . PRO A 1 77 ? -0.113 -0.050 -11.462 1.00 87.12 77 PRO A O 1
ATOM 612 N N . VAL A 1 78 ? -1.595 0.393 -9.850 1.00 86.44 78 VAL A N 1
ATOM 613 C CA . VAL A 1 78 ? -0.864 -0.327 -8.800 1.00 86.44 78 VAL A CA 1
ATOM 614 C C . VAL A 1 78 ? -1.175 -1.819 -8.850 1.00 86.44 78 VAL A C 1
ATOM 616 O O . VAL A 1 78 ? -2.172 -2.268 -8.283 1.00 86.44 78 VAL A O 1
ATOM 619 N N . SER A 1 79 ? -0.293 -2.583 -9.492 1.00 87.94 79 SER A N 1
ATOM 620 C CA . SER A 1 79 ? -0.332 -4.049 -9.599 1.00 87.94 79 SER A CA 1
ATOM 621 C C . SER A 1 79 ? 0.905 -4.725 -8.995 1.00 87.94 79 SER A C 1
ATOM 623 O O . SER A 1 79 ? 1.930 -4.089 -8.727 1.00 87.94 79 SER A O 1
ATOM 625 N N . GLY A 1 80 ? 0.799 -6.038 -8.772 1.00 88.50 80 GLY A N 1
ATOM 626 C CA . GLY A 1 80 ? 1.897 -6.888 -8.322 1.00 88.50 80 GLY A CA 1
ATOM 627 C C . GLY A 1 80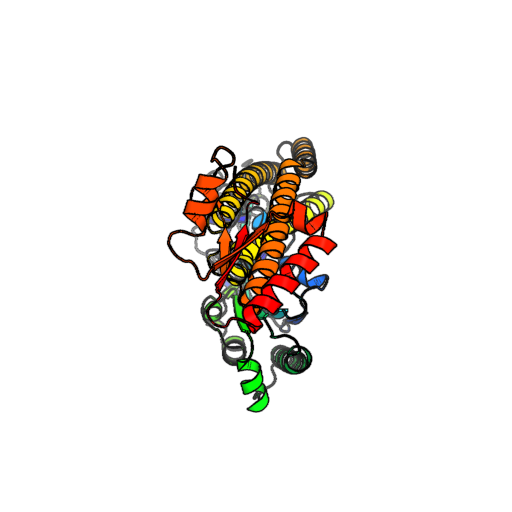 ? 2.545 -6.400 -7.026 1.00 88.50 80 GLY A C 1
ATOM 628 O O . GLY A 1 80 ? 1.870 -6.150 -6.024 1.00 88.50 80 GLY A O 1
ATOM 629 N N . ILE A 1 81 ? 3.871 -6.233 -7.040 1.00 91.62 81 ILE A N 1
ATOM 630 C CA . ILE A 1 81 ? 4.614 -5.789 -5.856 1.00 91.62 81 ILE A CA 1
ATOM 631 C C . ILE A 1 81 ? 4.302 -4.335 -5.454 1.00 91.62 81 ILE A C 1
ATOM 633 O O . ILE A 1 81 ? 4.333 -4.003 -4.269 1.00 91.62 81 ILE A O 1
ATOM 637 N N . ALA A 1 82 ? 3.932 -3.471 -6.408 1.00 92.06 82 ALA A N 1
ATOM 638 C CA . ALA A 1 82 ? 3.598 -2.073 -6.130 1.00 92.06 82 ALA A CA 1
ATOM 639 C C . ALA A 1 82 ? 2.285 -1.931 -5.346 1.00 92.06 82 ALA A C 1
ATOM 641 O O . ALA A 1 82 ? 2.116 -0.965 -4.599 1.00 92.06 82 ALA A O 1
ATOM 642 N N . SER A 1 83 ? 1.386 -2.921 -5.430 1.00 92.06 83 SER A N 1
ATOM 643 C CA . SER A 1 83 ? 0.155 -2.973 -4.632 1.00 92.06 83 SER A CA 1
ATOM 644 C C . SER A 1 83 ? 0.412 -3.051 -3.122 1.00 92.06 83 SER A C 1
ATOM 646 O O . SER A 1 83 ? -0.526 -2.857 -2.351 1.00 92.06 83 SER A O 1
ATOM 648 N N . LEU A 1 84 ? 1.663 -3.239 -2.678 1.00 92.44 84 LEU A N 1
ATOM 649 C CA . LEU A 1 84 ? 2.079 -3.094 -1.280 1.00 92.44 84 LEU A CA 1
ATOM 650 C C . LEU A 1 84 ? 1.666 -1.745 -0.678 1.00 92.44 84 LEU A C 1
ATOM 652 O O . LEU A 1 84 ? 1.331 -1.668 0.507 1.00 92.44 84 LEU A O 1
ATOM 656 N N . ILE A 1 85 ? 1.626 -0.683 -1.492 1.00 91.00 85 ILE A N 1
ATOM 657 C CA . ILE A 1 85 ? 1.108 0.616 -1.059 1.00 91.00 85 ILE A CA 1
ATOM 658 C C . ILE A 1 85 ? -0.348 0.530 -0.593 1.00 91.00 85 ILE A C 1
ATOM 660 O O . ILE A 1 85 ? -0.774 1.383 0.162 1.00 91.00 85 ILE A O 1
ATOM 664 N N . ASN A 1 86 ? -1.118 -0.488 -0.958 1.00 88.75 86 ASN A N 1
ATOM 665 C CA . ASN A 1 86 ? -2.508 -0.648 -0.539 1.00 88.75 86 ASN A CA 1
ATOM 666 C C . ASN A 1 86 ? -2.674 -1.607 0.648 1.00 88.75 86 ASN A C 1
ATOM 668 O O . ASN A 1 86 ? -3.800 -2.017 0.928 1.00 88.75 86 ASN A O 1
ATOM 672 N N . TYR A 1 87 ? -1.593 -1.963 1.360 1.00 88.81 87 TYR A N 1
ATOM 673 C CA . TYR A 1 87 ? -1.692 -2.846 2.524 1.00 88.81 87 TYR A CA 1
ATOM 674 C C . TYR A 1 87 ? -2.731 -2.319 3.535 1.00 88.81 87 TYR A C 1
ATOM 676 O O . TYR A 1 87 ? -2.601 -1.187 4.010 1.00 88.81 87 TYR A O 1
ATOM 684 N N . PRO A 1 88 ? -3.775 -3.113 3.856 1.00 81.31 88 PRO A N 1
ATOM 685 C CA . PRO A 1 88 ? -4.977 -2.594 4.507 1.00 81.31 88 PRO A CA 1
ATOM 686 C C . PRO A 1 88 ? -4.837 -2.427 6.022 1.00 81.31 88 PRO A C 1
ATOM 688 O O . PRO A 1 88 ? -5.672 -1.774 6.644 1.00 81.31 88 PRO A O 1
ATOM 691 N N . ARG A 1 89 ? -3.820 -3.038 6.640 1.00 83.31 89 ARG A N 1
ATOM 692 C CA . ARG A 1 89 ? -3.635 -3.017 8.096 1.00 83.31 89 ARG A CA 1
ATOM 693 C C . ARG A 1 89 ? -2.575 -2.004 8.499 1.00 83.31 89 ARG A C 1
ATOM 695 O O . ARG A 1 89 ? -1.669 -1.666 7.740 1.00 83.31 89 ARG A O 1
ATOM 702 N N . ARG A 1 90 ? -2.659 -1.561 9.750 1.00 83.94 90 ARG A N 1
ATOM 703 C CA . ARG A 1 90 ? -1.620 -0.735 10.359 1.00 83.94 90 ARG A CA 1
ATOM 704 C C . ARG A 1 90 ? -0.299 -1.506 10.426 1.00 83.94 90 ARG A C 1
ATOM 706 O O . ARG A 1 90 ? -0.262 -2.624 10.926 1.00 83.94 90 ARG A O 1
ATOM 713 N N . ILE A 1 91 ? 0.781 -0.866 9.986 1.00 89.38 91 ILE A N 1
ATOM 714 C CA . ILE A 1 91 ? 2.146 -1.350 10.206 1.00 89.38 91 ILE A CA 1
ATOM 715 C C . ILE A 1 91 ? 2.551 -0.968 11.632 1.00 89.38 91 ILE A C 1
ATOM 717 O O . ILE A 1 91 ? 2.656 0.216 11.965 1.00 89.38 91 ILE A O 1
ATOM 721 N N . ASP A 1 92 ? 2.746 -1.962 12.492 1.00 90.31 92 ASP A N 1
ATOM 722 C CA . ASP A 1 92 ? 3.114 -1.772 13.893 1.00 90.31 92 ASP A CA 1
ATOM 723 C C . ASP A 1 92 ? 4.339 -2.610 14.290 1.00 90.31 92 ASP A C 1
ATOM 725 O O . ASP A 1 92 ? 5.001 -3.224 13.456 1.00 90.31 92 ASP A O 1
ATOM 729 N N . LYS A 1 93 ? 4.675 -2.625 15.585 1.00 92.75 93 LYS A N 1
ATOM 730 C CA . LYS A 1 93 ? 5.831 -3.374 16.109 1.00 92.75 93 LYS A CA 1
ATOM 731 C C . LYS A 1 93 ? 5.724 -4.897 15.915 1.00 92.75 93 LYS A C 1
ATOM 733 O O . LYS A 1 93 ? 6.733 -5.594 16.032 1.00 92.75 93 LYS A O 1
ATOM 738 N N . ASN A 1 94 ? 4.524 -5.410 15.647 1.00 94.62 94 ASN A N 1
ATOM 739 C CA . ASN A 1 94 ? 4.225 -6.823 15.436 1.00 94.62 94 ASN A CA 1
ATOM 740 C C . ASN A 1 94 ? 4.070 -7.162 13.945 1.00 94.62 94 ASN A C 1
ATOM 742 O O . ASN A 1 94 ? 3.822 -8.317 13.608 1.00 94.62 94 ASN A O 1
ATOM 746 N N . THR A 1 95 ? 4.235 -6.195 13.041 1.00 95.62 95 THR A N 1
ATOM 747 C CA . THR A 1 95 ? 4.305 -6.460 11.604 1.00 95.62 95 THR A CA 1
ATOM 748 C C . THR A 1 95 ? 5.728 -6.890 11.222 1.00 95.62 95 THR A C 1
ATOM 750 O O . THR A 1 95 ? 6.719 -6.346 11.727 1.00 95.62 95 THR A O 1
ATOM 753 N N . ARG A 1 96 ? 5.851 -7.879 10.335 1.00 96.62 96 ARG A N 1
ATOM 754 C CA . ARG A 1 96 ? 7.113 -8.299 9.704 1.00 96.62 96 ARG A CA 1
ATOM 755 C C . ARG A 1 96 ? 6.962 -8.304 8.195 1.00 96.62 96 ARG A C 1
ATOM 757 O O . ARG A 1 96 ? 5.906 -8.670 7.691 1.00 96.62 96 ARG A O 1
ATOM 764 N N . PHE A 1 97 ? 8.028 -7.940 7.494 1.00 97.31 97 PHE A N 1
ATOM 765 C CA . PHE A 1 97 ? 8.109 -8.057 6.046 1.00 97.31 97 PHE A CA 1
ATOM 766 C C . PHE A 1 97 ? 9.267 -8.979 5.698 1.00 97.31 97 PHE A C 1
ATOM 768 O O . PHE A 1 97 ? 10.396 -8.722 6.110 1.00 97.31 97 PHE A O 1
ATOM 775 N N . LEU A 1 98 ? 8.987 -10.038 4.949 1.00 97.06 98 LEU A N 1
ATOM 776 C CA . LEU A 1 98 ? 10.005 -10.893 4.357 1.00 97.06 98 LEU A CA 1
ATOM 777 C C . LEU A 1 98 ? 10.065 -10.574 2.865 1.00 97.06 98 LEU A C 1
ATOM 779 O O . LEU A 1 98 ? 9.132 -10.878 2.124 1.00 97.06 98 LEU A O 1
ATOM 783 N N . TYR A 1 99 ? 11.133 -9.903 2.453 1.00 97.06 99 TYR A N 1
ATOM 784 C CA . TYR A 1 99 ? 11.386 -9.513 1.071 1.00 97.06 99 TYR A CA 1
ATOM 785 C C . TYR A 1 99 ? 12.333 -10.515 0.421 1.00 97.06 99 TYR A C 1
ATOM 787 O O . TYR A 1 99 ? 13.373 -10.811 1.001 1.00 97.06 99 TYR A O 1
ATOM 795 N N . PHE A 1 100 ? 11.994 -11.006 -0.766 1.00 95.88 100 PHE A N 1
ATOM 796 C CA . PHE A 1 100 ? 12.816 -11.898 -1.572 1.00 95.88 100 PHE A CA 1
ATOM 797 C C . PHE A 1 100 ? 12.909 -11.373 -3.005 1.00 95.88 100 PHE A C 1
ATOM 799 O O . PHE A 1 100 ? 11.893 -11.097 -3.643 1.00 95.88 100 PHE A O 1
ATOM 806 N N . HIS A 1 101 ? 14.133 -11.283 -3.512 1.00 95.25 101 HIS A N 1
ATOM 807 C CA . HIS A 1 101 ? 14.442 -10.826 -4.855 1.00 95.25 101 HIS A CA 1
ATOM 808 C C . HIS A 1 101 ? 15.491 -11.732 -5.490 1.00 95.25 101 HIS A C 1
ATOM 810 O O . HIS A 1 101 ? 16.527 -12.007 -4.887 1.00 95.25 101 HIS A O 1
ATOM 816 N N . GLN A 1 102 ? 15.244 -12.169 -6.718 1.00 93.75 102 GLN A N 1
ATOM 817 C CA . GLN A 1 102 ? 16.213 -12.921 -7.503 1.00 93.75 102 GLN A CA 1
ATOM 818 C C . GLN A 1 102 ? 16.062 -12.575 -8.976 1.00 93.75 102 GLN A C 1
ATOM 820 O O . GLN A 1 102 ? 15.022 -12.869 -9.566 1.00 93.75 102 GLN A O 1
ATOM 825 N N . LYS A 1 103 ? 17.122 -12.035 -9.575 1.00 94.38 103 LYS A N 1
ATOM 826 C CA . LYS A 1 103 ? 17.280 -11.924 -11.023 1.00 94.38 103 LYS A CA 1
ATOM 827 C C . LYS A 1 103 ? 17.892 -13.210 -11.576 1.00 94.38 103 LYS A C 1
ATOM 829 O O . LYS A 1 103 ? 18.883 -13.704 -11.052 1.00 94.38 103 LYS A O 1
ATOM 834 N N . THR A 1 104 ? 17.311 -13.746 -12.644 1.00 93.06 104 THR A N 1
ATOM 835 C CA . THR A 1 104 ? 17.720 -15.041 -13.215 1.00 93.06 104 THR A CA 1
ATOM 836 C C . THR A 1 104 ? 18.374 -14.885 -14.575 1.00 93.06 104 THR A C 1
ATOM 838 O O . THR A 1 104 ? 19.374 -15.533 -14.876 1.00 93.06 104 THR A O 1
ATOM 841 N N . TYR A 1 105 ? 17.803 -14.049 -15.437 1.00 94.25 105 TYR A N 1
ATOM 842 C CA . TYR A 1 105 ? 18.348 -13.799 -16.764 1.00 94.25 105 TYR A CA 1
ATOM 843 C C . TYR A 1 105 ? 17.898 -12.444 -17.289 1.00 94.25 105 TYR A C 1
ATOM 845 O O . TYR A 1 105 ? 16.920 -11.864 -16.814 1.00 94.25 105 TYR A O 1
ATOM 853 N N . THR A 1 106 ? 18.614 -11.970 -18.296 1.00 95.94 106 THR A N 1
ATOM 854 C CA . THR A 1 106 ? 18.260 -10.785 -19.067 1.00 95.94 106 THR A CA 1
ATOM 855 C C . THR A 1 106 ? 17.969 -11.209 -20.497 1.00 95.94 106 THR A C 1
ATOM 857 O O . THR A 1 106 ? 18.695 -12.016 -21.080 1.00 95.94 106 THR A O 1
ATOM 860 N N . GLU A 1 107 ? 16.878 -10.693 -21.044 1.00 95.25 107 GLU A N 1
ATOM 861 C CA . GLU A 1 107 ? 16.528 -10.807 -22.452 1.00 95.25 107 GLU A CA 1
ATOM 862 C C . GLU A 1 107 ? 16.753 -9.445 -23.110 1.00 95.25 107 GLU A C 1
ATOM 864 O O . GLU A 1 107 ? 16.243 -8.447 -22.609 1.00 95.25 107 GLU A O 1
ATOM 869 N N . SER A 1 108 ? 17.510 -9.383 -24.200 1.00 94.19 108 SER A N 1
ATOM 870 C CA . SER A 1 108 ? 17.814 -8.141 -24.918 1.00 94.19 108 SER A CA 1
ATOM 871 C C . SER A 1 108 ? 17.466 -8.262 -26.398 1.00 94.19 108 SER A C 1
ATOM 873 O O . SER A 1 108 ? 17.522 -9.349 -26.983 1.00 94.19 108 SER A O 1
ATOM 875 N N . CYS A 1 109 ? 17.110 -7.140 -27.026 1.00 88.88 109 CYS A N 1
ATOM 876 C CA . CYS A 1 109 ? 17.044 -7.045 -28.482 1.00 88.88 109 CYS A CA 1
ATOM 877 C C . CYS A 1 109 ? 18.321 -6.387 -29.023 1.00 88.88 109 CYS A C 1
ATOM 879 O O . CYS A 1 109 ? 18.625 -5.239 -28.694 1.00 88.88 109 CYS A O 1
ATOM 881 N N . HIS A 1 110 ? 19.048 -7.106 -29.879 1.00 66.00 110 HIS A N 1
ATOM 882 C CA . HIS A 1 110 ? 20.192 -6.575 -30.621 1.00 66.00 110 HIS A CA 1
ATOM 883 C C . HIS A 1 110 ? 19.778 -6.328 -32.068 1.00 66.00 110 HIS A C 1
ATOM 885 O O . HIS A 1 110 ? 20.100 -7.115 -32.953 1.00 66.00 110 HIS A O 1
ATOM 891 N N . ASP A 1 111 ? 19.073 -5.227 -32.305 1.00 64.06 111 ASP A N 1
ATOM 892 C CA . ASP A 1 111 ? 18.912 -4.702 -33.656 1.00 64.06 111 ASP A CA 1
ATOM 893 C C . ASP A 1 111 ? 19.816 -3.480 -33.815 1.00 64.06 111 ASP A C 1
ATOM 895 O O . ASP A 1 111 ? 19.918 -2.630 -32.926 1.00 64.06 111 ASP A O 1
ATOM 899 N N . SER A 1 112 ? 20.432 -3.344 -34.988 1.00 57.38 112 SER A N 1
ATOM 900 C CA . SER A 1 112 ? 20.762 -2.014 -35.477 1.00 57.38 112 SER A CA 1
ATOM 901 C C . SER A 1 112 ? 19.434 -1.302 -35.711 1.00 57.38 112 SER A C 1
ATOM 903 O O . SER A 1 112 ? 18.709 -1.687 -36.625 1.00 57.38 112 SER A O 1
ATOM 905 N N . PHE A 1 113 ? 19.119 -0.256 -34.948 1.00 64.81 113 PHE A N 1
ATOM 906 C CA . PHE A 1 113 ? 17.978 0.640 -35.201 1.00 64.81 113 PHE A CA 1
ATOM 907 C C . PHE A 1 113 ? 18.126 1.449 -36.519 1.00 64.81 113 PHE A C 1
ATOM 909 O O . PHE A 1 113 ? 17.586 2.541 -36.662 1.00 64.81 113 PHE A O 1
ATOM 916 N N . ASN A 1 114 ? 18.847 0.897 -37.501 1.00 54.72 114 ASN A N 1
ATOM 917 C CA . ASN A 1 114 ? 19.093 1.404 -38.847 1.00 54.72 114 ASN A CA 1
ATOM 918 C C . ASN A 1 114 ? 17.985 0.976 -39.828 1.00 54.72 114 ASN A C 1
ATOM 920 O O . ASN A 1 114 ? 18.262 0.759 -41.009 1.00 54.72 114 ASN A O 1
ATOM 924 N N . ASP A 1 115 ? 16.745 0.824 -39.358 1.00 56.78 115 ASP A N 1
ATOM 925 C CA . ASP A 1 115 ? 15.612 0.653 -40.266 1.00 56.78 115 ASP A CA 1
ATOM 926 C C . ASP A 1 115 ? 15.496 1.926 -41.125 1.00 56.78 115 ASP A C 1
ATOM 928 O O . ASP A 1 115 ? 15.480 3.048 -40.614 1.00 56.78 115 ASP A O 1
ATOM 932 N N . SER A 1 116 ? 15.453 1.762 -42.451 1.00 54.66 116 SER A N 1
ATOM 933 C CA . SER A 1 116 ? 15.387 2.874 -43.413 1.00 54.66 116 SER A CA 1
ATOM 934 C C . SER A 1 116 ? 14.103 3.702 -43.296 1.00 54.66 116 SER A C 1
ATOM 936 O O . SER A 1 116 ? 14.050 4.832 -43.779 1.00 54.66 116 SER A O 1
ATOM 938 N N . GLU A 1 117 ? 13.075 3.158 -42.644 1.00 60.78 117 GLU A N 1
ATOM 939 C CA . GLU A 1 117 ? 11.831 3.850 -42.329 1.00 60.78 117 GLU A CA 1
ATOM 940 C C . GLU A 1 117 ? 11.795 4.190 -40.839 1.00 60.78 117 GLU A C 1
ATOM 942 O O . GLU A 1 117 ? 11.732 3.314 -39.980 1.00 60.78 117 GLU A O 1
ATOM 947 N N . THR A 1 118 ? 11.828 5.485 -40.523 1.00 67.12 118 THR A N 1
ATOM 948 C CA . THR A 1 118 ? 11.684 5.948 -39.139 1.00 67.12 118 THR A CA 1
ATOM 949 C C . THR A 1 118 ? 10.213 5.808 -38.733 1.00 67.12 118 THR A C 1
ATOM 951 O O . THR A 1 118 ? 9.362 6.449 -39.358 1.00 67.12 118 THR A O 1
ATOM 954 N N . PRO A 1 119 ? 9.876 4.996 -37.714 1.00 71.81 119 PRO A N 1
ATOM 955 C CA . PRO A 1 119 ? 8.505 4.898 -37.225 1.00 71.81 119 PRO A CA 1
ATOM 956 C C . PRO A 1 119 ? 8.024 6.277 -36.762 1.00 71.81 119 PRO A C 1
ATOM 958 O O . PRO A 1 119 ? 8.786 7.013 -36.139 1.00 71.81 119 PRO A O 1
ATOM 961 N N . SER A 1 120 ? 6.764 6.645 -37.019 1.00 75.31 120 SER A N 1
ATOM 962 C CA . SER A 1 120 ? 6.218 7.850 -36.381 1.00 75.31 120 SER A CA 1
ATOM 963 C C . SER A 1 120 ? 5.847 7.541 -34.937 1.00 75.31 120 SER A C 1
ATOM 965 O O . SER A 1 120 ? 4.991 6.693 -34.670 1.00 75.31 120 SER A O 1
ATOM 967 N N . PHE A 1 121 ? 6.462 8.266 -34.008 1.00 79.88 121 PHE A N 1
ATOM 968 C CA . PHE A 1 121 ? 6.203 8.135 -32.577 1.00 79.88 121 PHE A CA 1
ATOM 969 C C . PHE A 1 121 ? 5.170 9.162 -32.087 1.00 79.88 121 PHE A C 1
ATOM 971 O O . PHE A 1 121 ? 4.657 9.030 -30.973 1.00 79.88 121 PHE A O 1
ATOM 978 N N . SER A 1 122 ? 4.782 10.120 -32.938 1.00 71.56 122 SER A N 1
ATOM 979 C CA . SER A 1 122 ? 3.973 11.295 -32.588 1.00 71.56 122 SER A CA 1
ATOM 980 C C . SER A 1 122 ? 2.640 10.949 -31.931 1.00 71.56 122 SER A C 1
ATOM 982 O O . SER A 1 122 ? 2.174 11.666 -31.046 1.00 71.56 122 SER A O 1
ATOM 984 N N . LYS A 1 123 ? 2.046 9.819 -32.331 1.00 74.44 123 LYS A N 1
ATOM 985 C CA . LYS A 1 123 ? 0.764 9.316 -31.819 1.00 74.44 123 LYS A CA 1
ATOM 986 C C . LYS A 1 123 ? 0.887 8.507 -30.526 1.00 74.44 123 LYS A C 1
ATOM 988 O O . LYS A 1 123 ? -0.125 8.238 -29.890 1.00 74.44 123 LYS A O 1
ATOM 993 N N . THR A 1 124 ? 2.097 8.096 -30.150 1.00 79.44 124 THR A N 1
ATOM 994 C CA . THR A 1 124 ? 2.332 7.190 -29.014 1.00 79.44 124 THR A CA 1
ATOM 995 C C . THR A 1 124 ? 2.574 7.927 -27.699 1.00 79.44 124 THR A C 1
ATOM 997 O O . THR A 1 124 ? 2.358 7.344 -26.640 1.00 79.44 124 THR A O 1
ATOM 1000 N N . CYS A 1 125 ? 3.017 9.194 -27.746 1.00 85.50 125 CYS A N 1
ATOM 1001 C CA . CYS A 1 125 ? 3.520 9.947 -26.584 1.00 85.50 125 CYS A CA 1
ATOM 1002 C C . CYS A 1 125 ? 4.668 9.242 -25.834 1.00 85.50 125 CYS A C 1
ATOM 1004 O O . CYS A 1 125 ? 4.944 9.566 -24.681 1.00 85.50 125 CYS A O 1
ATOM 1006 N N . ALA A 1 126 ? 5.311 8.257 -26.460 1.00 90.81 126 ALA A N 1
ATOM 1007 C CA . ALA A 1 126 ? 6.398 7.517 -25.855 1.00 90.81 126 ALA A CA 1
ATOM 1008 C C . ALA A 1 126 ? 7.686 8.335 -25.877 1.00 90.81 126 ALA A C 1
ATOM 1010 O O . ALA A 1 126 ? 7.948 9.082 -26.815 1.00 90.81 126 ALA A O 1
ATOM 1011 N N . THR A 1 127 ? 8.513 8.149 -24.857 1.00 93.06 127 THR A N 1
ATOM 1012 C CA . THR A 1 127 ? 9.825 8.799 -24.747 1.00 93.06 127 THR A CA 1
ATOM 1013 C C . THR A 1 127 ? 10.959 7.779 -24.830 1.00 93.06 127 THR A C 1
ATOM 1015 O O . THR A 1 127 ? 12.071 8.116 -25.236 1.00 93.06 127 THR A O 1
ATOM 1018 N N . HIS A 1 128 ? 10.671 6.513 -24.510 1.00 93.75 128 HIS A N 1
ATOM 1019 C CA . HIS A 1 128 ? 11.635 5.417 -24.501 1.00 93.75 128 HIS A CA 1
ATOM 1020 C C . HIS A 1 128 ? 11.103 4.162 -25.203 1.00 93.75 128 HIS A C 1
ATOM 1022 O O . HIS A 1 128 ? 9.902 4.002 -25.429 1.00 93.75 128 HIS A O 1
ATOM 1028 N N . ILE A 1 129 ? 12.024 3.249 -25.502 1.00 93.12 129 ILE A N 1
ATOM 1029 C CA . ILE A 1 129 ? 11.760 1.881 -25.947 1.00 93.12 129 ILE A CA 1
ATOM 1030 C C . ILE A 1 129 ? 12.389 0.905 -24.949 1.00 93.12 129 ILE A C 1
ATOM 1032 O O . ILE A 1 129 ? 13.500 1.137 -24.468 1.00 93.12 129 ILE A O 1
ATOM 1036 N N . ILE A 1 130 ? 11.689 -0.191 -24.652 1.00 95.44 130 ILE A N 1
ATOM 1037 C CA . ILE A 1 130 ? 12.234 -1.310 -23.874 1.00 95.44 130 ILE A CA 1
ATOM 1038 C C . ILE A 1 130 ? 13.214 -2.088 -24.753 1.00 95.44 130 ILE A C 1
ATOM 1040 O O . ILE A 1 130 ? 12.801 -2.730 -25.718 1.00 95.44 130 ILE A O 1
ATOM 1044 N N . THR A 1 131 ? 14.501 -2.045 -24.426 1.00 94.12 131 THR A N 1
ATOM 1045 C CA . THR A 1 131 ? 15.547 -2.766 -25.173 1.00 94.12 131 THR A CA 1
ATOM 1046 C C . THR A 1 131 ? 16.011 -4.026 -24.467 1.00 94.12 131 THR A C 1
ATOM 1048 O O . THR A 1 131 ? 16.511 -4.941 -25.116 1.00 94.12 131 THR A O 1
ATOM 1051 N N . GLU A 1 132 ? 15.833 -4.086 -23.147 1.00 96.06 132 GLU A N 1
ATOM 1052 C CA . GLU A 1 132 ? 16.131 -5.276 -22.357 1.00 96.06 132 GLU A CA 1
ATOM 1053 C C . GLU A 1 132 ? 15.082 -5.477 -21.263 1.00 96.06 132 GLU A C 1
ATOM 1055 O O . GLU A 1 132 ? 14.457 -4.527 -20.780 1.00 96.06 132 GLU A O 1
ATOM 1060 N N . ILE A 1 133 ? 14.899 -6.730 -20.865 1.00 97.00 133 ILE A N 1
ATOM 1061 C CA . ILE A 1 133 ? 14.012 -7.150 -19.787 1.00 97.00 133 ILE A CA 1
ATOM 1062 C C . ILE A 1 133 ? 14.807 -8.039 -18.845 1.00 97.00 133 ILE A C 1
ATOM 1064 O O . ILE A 1 133 ? 15.360 -9.064 -19.249 1.00 97.00 133 ILE A O 1
ATOM 1068 N N . ASN A 1 134 ? 14.826 -7.673 -17.569 1.00 96.00 134 ASN A N 1
ATOM 1069 C CA . ASN A 1 134 ? 15.322 -8.544 -16.516 1.00 96.00 134 ASN A CA 1
ATOM 1070 C C . ASN A 1 134 ? 14.178 -9.437 -16.040 1.00 96.00 134 ASN A C 1
ATOM 1072 O O . ASN A 1 134 ? 13.082 -8.954 -15.754 1.00 96.00 134 ASN A O 1
ATOM 1076 N N . TRP A 1 135 ? 14.441 -10.734 -15.934 1.00 96.00 135 TRP A N 1
ATOM 1077 C CA . TRP A 1 135 ? 13.471 -11.750 -15.543 1.00 96.00 135 TRP A CA 1
ATOM 1078 C C . TRP A 1 135 ? 13.866 -12.401 -14.221 1.00 96.00 135 TRP A C 1
ATOM 1080 O O . TRP A 1 135 ? 15.052 -12.620 -13.954 1.00 96.00 135 TRP A O 1
ATOM 1090 N N . GLY A 1 136 ? 12.871 -12.737 -13.404 1.00 95.12 136 GLY A N 1
ATOM 1091 C CA . GLY A 1 136 ? 13.074 -13.378 -12.112 1.00 95.12 136 GLY A CA 1
ATOM 1092 C C . GLY A 1 136 ? 11.889 -13.219 -11.158 1.00 95.12 136 GLY A C 1
ATOM 1093 O O . GLY A 1 136 ? 10.730 -13.149 -11.576 1.00 95.12 136 GLY A O 1
ATOM 1094 N N . MET A 1 137 ? 12.186 -13.191 -9.861 1.00 94.56 137 MET A N 1
ATOM 1095 C CA . MET A 1 137 ? 11.200 -13.196 -8.779 1.00 94.56 137 MET A CA 1
ATOM 1096 C C . MET A 1 137 ? 11.365 -11.965 -7.890 1.00 94.56 137 MET A C 1
ATOM 1098 O O . MET A 1 137 ? 12.471 -11.663 -7.447 1.00 94.56 137 MET A O 1
ATOM 1102 N N . ASN A 1 138 ? 10.264 -11.271 -7.611 1.00 94.81 138 ASN A N 1
ATOM 1103 C CA . ASN A 1 138 ? 10.220 -10.154 -6.676 1.00 94.81 138 ASN A CA 1
ATOM 1104 C C . ASN A 1 138 ? 8.997 -10.307 -5.778 1.00 94.81 138 ASN A C 1
ATOM 1106 O O . ASN A 1 138 ? 7.869 -10.237 -6.265 1.00 94.81 138 ASN A O 1
ATOM 1110 N N . ILE A 1 139 ? 9.218 -10.578 -4.494 1.00 96.06 139 ILE A N 1
ATOM 1111 C CA . ILE A 1 139 ? 8.177 -11.011 -3.561 1.00 96.06 139 ILE A CA 1
ATOM 1112 C C . ILE A 1 139 ? 8.364 -10.288 -2.233 1.00 96.06 139 ILE A C 1
ATOM 1114 O O . ILE A 1 139 ? 9.459 -10.246 -1.679 1.00 96.06 139 ILE A O 1
ATOM 1118 N N . ILE A 1 140 ? 7.277 -9.774 -1.670 1.00 96.88 140 ILE A N 1
ATOM 1119 C CA . ILE A 1 140 ? 7.227 -9.294 -0.294 1.00 96.88 140 ILE A CA 1
ATOM 1120 C C . ILE A 1 140 ? 6.043 -9.916 0.435 1.00 96.88 140 ILE A C 1
ATOM 1122 O O . ILE A 1 140 ? 4.890 -9.835 0.011 1.00 96.88 140 ILE A O 1
ATOM 1126 N N . ILE A 1 141 ? 6.349 -10.559 1.555 1.00 97.19 141 ILE A N 1
ATOM 1127 C CA . ILE A 1 141 ? 5.385 -11.228 2.420 1.00 97.19 141 ILE A CA 1
ATOM 1128 C C . ILE A 1 141 ? 5.206 -10.353 3.651 1.00 97.19 141 ILE A C 1
ATOM 1130 O O . ILE A 1 141 ? 6.166 -10.105 4.378 1.00 97.19 141 ILE A O 1
ATOM 1134 N N . VAL A 1 142 ? 3.984 -9.900 3.897 1.00 97.12 142 VAL A N 1
ATOM 1135 C CA . VAL A 1 142 ? 3.620 -9.114 5.074 1.00 97.12 142 VAL A CA 1
ATOM 1136 C C . VAL A 1 142 ? 2.950 -10.029 6.087 1.00 97.12 142 VAL A C 1
ATOM 1138 O O . VAL A 1 142 ? 1.891 -10.592 5.811 1.00 97.12 142 VAL A O 1
ATOM 1141 N N . LEU A 1 143 ? 3.562 -10.175 7.260 1.00 96.88 143 LEU A N 1
ATOM 1142 C CA . LEU A 1 143 ? 3.042 -10.967 8.368 1.00 96.88 143 LEU A CA 1
ATOM 1143 C C . LEU A 1 143 ? 2.556 -10.042 9.480 1.00 96.88 143 LEU A C 1
ATOM 1145 O O . LEU A 1 143 ? 3.306 -9.183 9.949 1.00 96.88 143 LEU A O 1
ATOM 1149 N N . GLN A 1 144 ? 1.327 -10.256 9.944 1.00 95.25 144 GLN A N 1
ATOM 1150 C CA . GLN A 1 144 ? 0.824 -9.644 11.170 1.00 95.25 144 GLN A CA 1
ATOM 1151 C C . GLN A 1 144 ? 0.880 -10.667 12.301 1.00 95.25 144 GLN A C 1
ATOM 1153 O O . GLN A 1 144 ? 0.151 -11.658 12.283 1.00 95.25 144 GLN A O 1
ATOM 1158 N N . LEU A 1 145 ? 1.734 -10.417 13.290 1.00 95.38 145 LEU A N 1
ATOM 1159 C CA . LEU A 1 145 ? 1.912 -11.303 14.438 1.00 95.38 145 LEU A CA 1
ATOM 1160 C C . LEU A 1 145 ? 0.995 -10.894 15.594 1.00 95.38 145 LEU A C 1
ATOM 1162 O O . LEU A 1 145 ? 0.633 -9.718 15.728 1.00 95.38 145 LEU A O 1
ATOM 1166 N N . ALA A 1 146 ? 0.655 -11.850 16.460 1.00 91.69 146 ALA A N 1
ATOM 1167 C CA . ALA A 1 146 ? 0.034 -11.525 17.737 1.00 91.69 146 ALA A CA 1
ATOM 1168 C C . ALA A 1 146 ? 1.049 -10.856 18.684 1.00 91.69 146 ALA A C 1
ATOM 1170 O O . ALA A 1 146 ? 2.265 -11.020 18.506 1.00 91.69 146 ALA A O 1
ATOM 1171 N N . PRO A 1 147 ? 0.576 -10.102 19.696 1.00 85.38 147 PRO A N 1
ATOM 1172 C CA . PRO A 1 147 ? 1.448 -9.597 20.750 1.00 85.38 147 PRO A CA 1
ATOM 1173 C C . PRO A 1 147 ? 2.316 -10.736 21.311 1.00 85.38 147 PRO A C 1
ATOM 1175 O O . PRO A 1 147 ? 1.830 -11.843 21.525 1.00 85.38 147 PRO A O 1
ATOM 1178 N N . ASP A 1 148 ? 3.614 -10.475 21.472 1.00 87.44 148 ASP A N 1
ATOM 1179 C CA . ASP A 1 148 ? 4.617 -11.387 22.052 1.00 87.44 148 ASP A CA 1
ATOM 1180 C C . ASP A 1 148 ? 5.051 -12.592 21.192 1.00 87.44 148 ASP A C 1
ATOM 1182 O O . ASP A 1 148 ? 5.987 -13.309 21.555 1.00 87.44 148 ASP A O 1
ATOM 1186 N N . GLN A 1 149 ? 4.478 -12.784 19.999 1.00 91.75 149 GLN A N 1
ATOM 1187 C CA . GLN A 1 149 ? 4.926 -13.843 19.079 1.00 91.75 149 GLN A CA 1
ATOM 1188 C C . GLN A 1 149 ? 6.219 -13.512 18.330 1.00 91.75 149 GLN A C 1
ATOM 1190 O O . GLN A 1 149 ? 6.924 -14.422 17.896 1.00 91.75 149 GLN A O 1
ATOM 1195 N N . ALA A 1 150 ? 6.554 -12.226 18.209 1.00 90.94 150 ALA A N 1
ATOM 1196 C CA . ALA A 1 150 ? 7.742 -11.739 17.510 1.00 90.94 150 ALA A CA 1
ATOM 1197 C C . ALA A 1 150 ? 9.028 -12.483 17.905 1.00 90.94 150 ALA A C 1
ATOM 1199 O O . ALA A 1 150 ? 9.779 -12.911 17.040 1.00 90.94 150 ALA A O 1
ATOM 1200 N N . ILE A 1 151 ? 9.250 -12.702 19.205 1.00 91.69 151 ILE A N 1
ATOM 1201 C CA . ILE A 1 151 ? 10.468 -13.348 19.727 1.00 91.69 151 ILE A CA 1
ATOM 1202 C C . ILE A 1 151 ? 10.600 -14.798 19.234 1.00 91.69 151 ILE A C 1
ATOM 1204 O O . ILE A 1 151 ? 11.708 -15.299 19.074 1.00 91.69 151 ILE A O 1
ATOM 1208 N N . LYS A 1 152 ? 9.473 -15.475 18.989 1.00 93.31 152 LYS A N 1
ATOM 1209 C CA . LYS A 1 152 ? 9.443 -16.879 18.567 1.00 93.31 152 LYS A CA 1
ATOM 1210 C C . LYS A 1 152 ? 9.445 -17.031 17.042 1.00 93.31 152 LYS A C 1
ATOM 1212 O O . LYS A 1 152 ? 10.042 -17.971 16.530 1.00 93.31 152 LYS A O 1
ATOM 1217 N N . ILE A 1 153 ? 8.793 -16.111 16.327 1.00 94.94 153 ILE A N 1
ATOM 1218 C CA . ILE A 1 153 ? 8.687 -16.129 14.860 1.00 94.94 153 ILE A CA 1
ATOM 1219 C C . ILE A 1 153 ? 9.937 -15.549 14.185 1.00 94.94 153 ILE A C 1
ATOM 1221 O O . ILE A 1 153 ? 10.360 -16.090 13.165 1.00 94.94 153 ILE A O 1
ATOM 1225 N N . ASP A 1 154 ? 10.554 -14.495 14.738 1.00 95.62 154 ASP A N 1
ATOM 1226 C CA . ASP A 1 154 ? 11.736 -13.847 14.140 1.00 95.62 154 ASP A CA 1
ATOM 1227 C C . ASP A 1 154 ? 12.859 -14.868 13.825 1.00 95.62 154 ASP A C 1
ATOM 1229 O O . ASP A 1 154 ? 13.308 -14.892 12.678 1.00 95.62 154 ASP A O 1
ATOM 1233 N N . PRO A 1 155 ? 13.230 -15.806 14.727 1.00 95.12 155 PRO A N 1
ATOM 1234 C CA . PRO A 1 155 ? 14.220 -16.845 14.421 1.00 95.12 155 PRO A CA 1
ATOM 1235 C C . PRO A 1 155 ? 13.826 -17.782 13.269 1.00 95.12 155 PRO A C 1
ATOM 1237 O O . PRO A 1 155 ? 14.692 -18.273 12.547 1.00 95.12 155 PRO A O 1
ATOM 1240 N N . ILE A 1 156 ? 12.532 -18.062 13.079 1.00 95.06 156 ILE A N 1
ATOM 1241 C CA . ILE A 1 156 ? 12.053 -18.893 11.961 1.00 95.06 156 ILE A CA 1
ATOM 1242 C C . ILE A 1 156 ? 12.199 -18.116 10.650 1.00 95.06 156 ILE A C 1
ATOM 1244 O O . ILE A 1 156 ? 12.712 -18.653 9.670 1.00 95.06 156 ILE A O 1
ATOM 1248 N N . LEU A 1 157 ? 11.809 -16.837 10.639 1.00 96.00 157 LEU A N 1
ATOM 1249 C CA . LEU A 1 157 ? 11.962 -15.960 9.475 1.00 96.00 157 LEU A CA 1
ATOM 1250 C C . LEU A 1 157 ? 13.437 -15.764 9.097 1.00 96.00 157 LEU A C 1
ATOM 1252 O O . LEU A 1 157 ? 13.772 -15.756 7.913 1.00 96.00 157 LEU A O 1
ATOM 1256 N N . GLU A 1 158 ? 14.330 -15.666 10.081 1.00 95.19 158 GLU A N 1
ATOM 1257 C CA . GLU A 1 158 ? 15.779 -15.605 9.866 1.00 95.19 158 GLU A CA 1
ATOM 1258 C C . GLU A 1 158 ? 16.317 -16.899 9.237 1.00 95.19 158 GLU A C 1
ATOM 1260 O O . GLU A 1 158 ? 17.072 -16.844 8.265 1.00 95.19 158 GLU A O 1
ATOM 1265 N N . LYS A 1 159 ? 15.873 -18.075 9.704 1.00 93.38 159 LYS A N 1
ATOM 1266 C CA . LYS A 1 159 ? 16.228 -19.358 9.071 1.00 93.38 159 LYS A CA 1
ATOM 1267 C C . LYS A 1 159 ? 15.727 -19.451 7.628 1.00 93.38 159 LYS A C 1
ATOM 1269 O O . LYS A 1 159 ? 16.480 -19.893 6.759 1.00 93.38 159 LYS A O 1
ATOM 1274 N N . ILE A 1 160 ? 14.489 -19.021 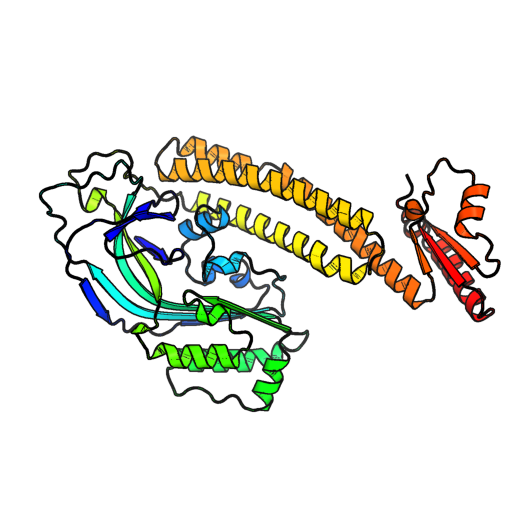7.361 1.00 94.00 160 ILE A N 1
ATOM 1275 C CA . ILE A 1 160 ? 13.934 -18.957 5.999 1.00 94.00 160 ILE A CA 1
ATOM 1276 C C . ILE A 1 160 ? 14.804 -18.052 5.124 1.00 94.00 160 ILE A C 1
ATOM 1278 O O . ILE A 1 160 ? 15.196 -18.455 4.032 1.00 94.00 160 ILE A O 1
ATOM 1282 N N . THR A 1 161 ? 15.150 -16.866 5.628 1.00 94.12 161 THR A N 1
ATOM 1283 C CA . THR A 1 161 ? 15.991 -15.885 4.931 1.00 94.12 161 THR A CA 1
ATOM 1284 C C . THR A 1 161 ? 17.329 -16.502 4.525 1.00 94.12 161 THR A C 1
ATOM 1286 O O . THR A 1 161 ? 17.689 -16.491 3.349 1.00 94.12 161 THR A O 1
ATOM 1289 N N . LEU A 1 162 ? 18.030 -17.128 5.475 1.00 92.44 162 LEU A N 1
ATOM 1290 C CA . LEU A 1 162 ? 19.308 -17.797 5.220 1.00 92.44 162 LEU A CA 1
ATOM 1291 C C . LEU A 1 162 ? 19.174 -18.957 4.225 1.00 92.44 162 LEU A C 1
ATOM 1293 O O . LEU A 1 162 ? 20.045 -19.147 3.377 1.00 92.44 162 LEU A O 1
ATOM 1297 N N . SER A 1 163 ? 18.092 -19.734 4.307 1.00 91.94 163 SER A N 1
ATOM 1298 C CA . SER A 1 163 ? 17.845 -20.842 3.380 1.00 91.94 163 SER A CA 1
ATOM 1299 C C . SER A 1 163 ? 17.574 -20.358 1.954 1.00 91.94 163 SER A C 1
ATOM 1301 O O . SER A 1 163 ? 18.072 -20.966 1.008 1.00 91.94 163 SER A O 1
ATOM 1303 N N . LEU A 1 164 ? 16.818 -19.268 1.789 1.00 91.69 164 LEU A N 1
ATOM 1304 C CA . LEU A 1 164 ? 16.508 -18.701 0.476 1.00 91.69 164 LEU A CA 1
ATOM 1305 C C . LEU A 1 164 ? 17.738 -18.082 -0.200 1.00 91.69 164 LEU A C 1
ATOM 1307 O O . LEU A 1 164 ? 17.850 -18.183 -1.422 1.00 91.69 164 LEU A O 1
ATOM 1311 N N . ILE A 1 165 ? 18.662 -17.502 0.573 1.00 91.38 165 ILE A N 1
ATOM 1312 C CA . ILE A 1 165 ? 19.917 -16.923 0.061 1.00 91.38 165 ILE A CA 1
ATOM 1313 C C . ILE A 1 165 ? 20.903 -18.018 -0.352 1.00 91.38 165 ILE A C 1
ATOM 1315 O O . ILE A 1 165 ? 21.412 -18.005 -1.467 1.00 91.38 165 ILE A O 1
ATOM 1319 N N . ASN A 1 166 ? 21.162 -18.989 0.528 1.00 85.25 166 ASN A N 1
ATOM 1320 C CA . ASN A 1 166 ? 22.291 -19.911 0.360 1.00 85.25 166 ASN A CA 1
ATOM 1321 C C . ASN A 1 166 ? 22.072 -21.009 -0.695 1.00 85.25 166 ASN A C 1
ATOM 1323 O O . ASN A 1 166 ? 22.961 -21.834 -0.887 1.00 85.25 166 ASN A O 1
ATOM 1327 N N . ASP A 1 167 ? 20.886 -21.090 -1.306 1.00 70.94 167 ASP A N 1
ATOM 1328 C CA . ASP A 1 167 ? 20.464 -22.131 -2.267 1.00 70.94 167 ASP A CA 1
ATOM 1329 C C . ASP A 1 167 ? 20.723 -23.588 -1.832 1.00 70.94 167 ASP A C 1
ATOM 1331 O O . ASP A 1 167 ? 20.638 -24.549 -2.604 1.00 70.94 167 ASP A O 1
ATOM 1335 N N . THR A 1 168 ? 20.998 -23.775 -0.545 1.00 65.75 168 THR A N 1
ATOM 1336 C CA . THR A 1 168 ? 21.123 -25.079 0.084 1.00 65.75 168 THR A CA 1
ATOM 1337 C C . THR A 1 168 ? 19.722 -25.638 0.295 1.00 65.75 168 THR A C 1
ATOM 1339 O O . THR A 1 168 ? 18.753 -24.889 0.405 1.00 65.75 168 THR A O 1
ATOM 1342 N N . ARG A 1 169 ? 19.601 -26.973 0.246 1.00 71.56 169 ARG A N 1
ATOM 1343 C CA . ARG A 1 169 ? 18.334 -27.729 0.296 1.00 71.56 169 ARG A CA 1
ATOM 1344 C C . ARG A 1 169 ? 17.257 -27.042 1.141 1.00 71.56 169 ARG A C 1
ATOM 1346 O O . ARG A 1 169 ? 17.553 -26.607 2.250 1.00 71.56 169 ARG A O 1
ATOM 1353 N N . ALA A 1 170 ? 16.015 -27.067 0.645 1.00 76.56 170 ALA A N 1
ATOM 1354 C CA . ALA A 1 170 ? 14.861 -26.536 1.358 1.00 76.56 170 ALA A CA 1
ATOM 1355 C C . ALA A 1 170 ? 14.894 -26.965 2.829 1.00 76.56 170 ALA A C 1
ATOM 1357 O O . ALA A 1 170 ? 14.961 -28.160 3.148 1.00 76.56 170 ALA A O 1
ATOM 1358 N N . MET A 1 171 ? 14.872 -25.973 3.711 1.00 82.19 171 MET A N 1
ATOM 1359 C CA . MET A 1 171 ? 14.721 -26.166 5.136 1.00 82.19 171 MET A CA 1
ATOM 1360 C C . MET A 1 171 ? 13.437 -26.956 5.383 1.00 82.19 171 MET A C 1
ATOM 1362 O O . MET A 1 171 ? 12.373 -26.651 4.845 1.00 82.19 171 MET A O 1
ATOM 1366 N N . ARG A 1 172 ? 13.533 -27.965 6.246 1.00 82.25 172 ARG A N 1
ATOM 1367 C CA . ARG A 1 172 ? 12.354 -28.608 6.820 1.00 82.25 172 ARG A CA 1
ATOM 1368 C C . ARG A 1 172 ? 12.009 -27.887 8.112 1.00 82.25 172 ARG A C 1
ATOM 1370 O O . ARG A 1 172 ? 12.772 -27.978 9.072 1.00 82.25 172 ARG A O 1
ATOM 1377 N N . MET A 1 173 ? 10.883 -27.178 8.117 1.00 86.06 173 MET A N 1
ATOM 1378 C CA . MET A 1 173 ? 10.313 -26.644 9.352 1.00 86.06 173 MET A CA 1
ATOM 1379 C C . MET A 1 173 ? 9.900 -27.803 10.253 1.00 86.06 173 MET A C 1
ATOM 1381 O O . MET A 1 173 ? 9.274 -28.766 9.792 1.00 86.06 173 MET A O 1
ATOM 1385 N N . LYS A 1 174 ? 10.271 -27.721 11.528 1.00 90.38 174 LYS A N 1
ATOM 1386 C CA . LYS A 1 174 ? 9.817 -28.673 12.542 1.00 90.38 174 LYS A CA 1
ATOM 1387 C C . LYS A 1 174 ? 8.326 -28.466 12.832 1.00 90.38 174 LYS A C 1
ATOM 1389 O O . LYS A 1 174 ? 7.781 -27.407 12.534 1.00 90.38 174 LYS A O 1
ATOM 1394 N N . GLN A 1 175 ? 7.661 -29.467 13.410 1.00 90.94 175 GLN A N 1
ATOM 1395 C CA . GLN A 1 175 ? 6.220 -29.380 13.674 1.00 90.94 175 GLN A CA 1
ATOM 1396 C C . GLN A 1 175 ? 5.870 -28.215 14.613 1.00 90.94 175 GLN A C 1
ATOM 1398 O O . GLN A 1 175 ? 4.944 -27.473 14.326 1.00 90.94 175 GLN A O 1
ATOM 1403 N N . ASP A 1 176 ? 6.671 -27.977 15.651 1.00 91.62 176 ASP A N 1
ATOM 1404 C CA . ASP A 1 176 ? 6.516 -26.840 16.565 1.00 91.62 176 ASP A CA 1
ATOM 1405 C C . ASP A 1 176 ? 6.660 -25.479 15.860 1.00 91.62 176 ASP A C 1
ATOM 1407 O O . ASP A 1 176 ? 5.940 -24.532 16.172 1.00 91.62 176 ASP A O 1
ATOM 1411 N N . GLU A 1 177 ? 7.560 -25.377 14.876 1.00 92.12 177 GLU A N 1
ATOM 1412 C CA . GLU A 1 177 ? 7.717 -24.171 14.050 1.00 92.12 177 GLU A CA 1
ATOM 1413 C C . GLU A 1 177 ? 6.503 -23.955 13.134 1.00 92.12 177 GLU A C 1
ATOM 1415 O O . GLU A 1 177 ? 6.052 -22.818 12.970 1.00 92.12 177 GLU A O 1
ATOM 1420 N N . LYS A 1 178 ? 5.957 -25.038 12.564 1.00 90.56 178 LYS A N 1
ATOM 1421 C CA . LYS A 1 178 ? 4.737 -25.001 11.743 1.00 90.56 178 LYS A CA 1
ATOM 1422 C C . LYS A 1 178 ? 3.536 -24.556 12.560 1.00 90.56 178 LYS A C 1
ATOM 1424 O O . LYS A 1 178 ? 2.884 -23.591 12.172 1.00 90.56 178 LYS A O 1
ATOM 1429 N N . ASP A 1 179 ? 3.309 -25.195 13.705 1.00 91.31 179 ASP A N 1
ATOM 1430 C CA . ASP A 1 179 ? 2.210 -24.874 14.616 1.00 91.31 179 ASP A CA 1
ATOM 1431 C C . ASP A 1 179 ? 2.277 -23.395 15.025 1.00 91.31 179 ASP A C 1
ATOM 1433 O O . ASP A 1 179 ? 1.270 -22.692 15.034 1.00 91.31 179 ASP A O 1
ATOM 1437 N N . LEU A 1 180 ? 3.483 -22.871 15.278 1.00 92.06 180 LEU A N 1
ATOM 1438 C CA . LEU A 1 180 ? 3.670 -21.454 15.573 1.00 92.06 180 LEU A CA 1
ATOM 1439 C C . LEU A 1 180 ? 3.331 -20.555 14.372 1.00 92.06 180 LEU A C 1
ATOM 1441 O O . LEU A 1 180 ? 2.670 -19.531 14.549 1.00 92.06 180 LEU A O 1
ATOM 1445 N N . CYS A 1 181 ? 3.741 -20.916 13.154 1.00 91.06 181 CYS A N 1
ATOM 1446 C CA . CYS A 1 181 ? 3.408 -20.151 11.948 1.00 91.06 181 CYS A CA 1
ATOM 1447 C C . CYS A 1 181 ? 1.900 -20.140 11.650 1.00 91.06 181 CYS A C 1
ATOM 1449 O O . CYS A 1 181 ? 1.403 -19.161 11.096 1.00 91.06 181 CYS A O 1
ATOM 1451 N N . GLU A 1 182 ? 1.160 -21.179 12.044 1.00 90.50 182 GLU A N 1
ATOM 1452 C CA . GLU A 1 182 ? -0.304 -21.221 11.911 1.00 90.50 182 GLU A CA 1
ATOM 1453 C C . GLU A 1 182 ? -1.021 -20.240 12.848 1.00 90.50 182 GLU A C 1
ATOM 1455 O O . GLU A 1 182 ? -2.146 -19.832 12.570 1.00 90.50 182 GLU A O 1
ATOM 1460 N N . THR A 1 183 ? -0.361 -19.788 13.919 1.00 91.44 183 THR A N 1
ATOM 1461 C CA . THR A 1 183 ? -0.913 -18.773 14.832 1.00 91.44 183 THR A CA 1
ATOM 1462 C C . THR A 1 183 ? -0.730 -17.326 14.356 1.00 91.44 183 THR A C 1
ATOM 1464 O O . THR A 1 183 ? -1.168 -16.397 15.039 1.00 91.44 183 THR A O 1
ATOM 1467 N N . VAL A 1 184 ? -0.082 -17.108 13.205 1.00 93.44 184 VAL A N 1
ATOM 1468 C CA . VAL A 1 184 ? 0.079 -15.778 12.600 1.00 93.44 184 VAL A CA 1
ATOM 1469 C C . VAL A 1 184 ? -1.293 -15.229 12.195 1.00 93.44 184 VAL A C 1
ATOM 1471 O O . VAL A 1 184 ? -2.053 -15.887 11.493 1.00 93.44 184 VAL A O 1
ATOM 1474 N N . ILE A 1 185 ? -1.607 -13.993 12.600 1.00 92.75 185 ILE A N 1
ATOM 1475 C CA . ILE A 1 185 ? -2.941 -13.390 12.419 1.00 92.75 185 ILE A CA 1
ATOM 1476 C C . ILE A 1 185 ? -3.281 -13.221 10.935 1.00 92.75 185 ILE A C 1
ATOM 1478 O O . ILE A 1 185 ? -4.430 -13.381 10.524 1.00 92.75 185 ILE A O 1
ATOM 1482 N N . SER A 1 186 ? -2.307 -12.808 10.127 1.00 93.00 186 SER A N 1
ATOM 1483 C CA . SER A 1 186 ? -2.482 -12.736 8.678 1.00 93.00 186 SER A CA 1
ATOM 1484 C C . SER A 1 186 ? -1.164 -12.771 7.940 1.00 93.00 186 SER A C 1
ATOM 1486 O O . SER A 1 186 ? -0.172 -12.207 8.404 1.00 93.00 186 SER A O 1
ATOM 1488 N N . ILE A 1 187 ? -1.220 -13.325 6.736 1.00 95.19 187 ILE A N 1
ATOM 1489 C CA . ILE A 1 187 ? -0.150 -13.286 5.751 1.00 95.19 187 ILE A CA 1
ATOM 1490 C C . ILE A 1 187 ? -0.736 -12.698 4.470 1.00 95.19 187 ILE A C 1
ATOM 1492 O O . ILE A 1 187 ? -1.790 -13.131 4.005 1.00 95.19 187 ILE A O 1
ATOM 1496 N N . THR A 1 188 ? -0.075 -11.686 3.921 1.00 95.94 188 THR A N 1
ATOM 1497 C CA . THR A 1 188 ? -0.434 -11.076 2.637 1.00 95.94 188 THR A CA 1
ATOM 1498 C C . THR A 1 188 ? 0.808 -11.020 1.768 1.00 95.94 188 THR A C 1
ATOM 1500 O O . THR A 1 188 ? 1.847 -10.544 2.222 1.00 95.94 188 THR A O 1
ATOM 1503 N N . VAL A 1 189 ? 0.713 -11.507 0.535 1.00 96.62 189 VAL A N 1
ATOM 1504 C CA . VAL A 1 189 ? 1.853 -11.593 -0.380 1.00 96.62 189 VAL A CA 1
ATOM 1505 C C . VAL A 1 189 ? 1.644 -10.640 -1.547 1.00 96.62 189 VAL A C 1
ATOM 1507 O O . VAL A 1 189 ? 0.602 -10.676 -2.197 1.00 96.62 189 VAL A O 1
ATOM 1510 N N . TYR A 1 190 ? 2.649 -9.813 -1.820 1.00 95.88 190 TYR A N 1
ATOM 1511 C CA . TYR A 1 190 ? 2.724 -8.977 -3.015 1.00 95.88 190 TYR A CA 1
ATOM 1512 C C . TYR A 1 190 ? 3.908 -9.443 -3.848 1.00 95.88 190 TYR A C 1
ATOM 1514 O O . TYR A 1 190 ? 5.017 -9.568 -3.329 1.00 95.88 190 TYR A O 1
ATOM 1522 N N . ALA A 1 191 ? 3.682 -9.729 -5.124 1.00 95.31 191 ALA A N 1
ATOM 1523 C CA . ALA A 1 191 ? 4.698 -10.318 -5.982 1.00 95.31 191 ALA A CA 1
ATOM 1524 C C . ALA A 1 191 ? 4.515 -9.905 -7.443 1.00 95.31 191 ALA A C 1
ATOM 1526 O O . ALA A 1 191 ? 3.435 -9.468 -7.829 1.00 95.31 191 ALA A O 1
ATOM 1527 N N . ASN A 1 192 ? 5.558 -10.069 -8.258 1.00 93.94 192 ASN A N 1
ATOM 1528 C CA . ASN A 1 192 ? 5.452 -9.975 -9.721 1.00 93.94 192 ASN A CA 1
ATOM 1529 C C . ASN A 1 192 ? 4.884 -11.252 -10.378 1.00 93.94 192 ASN A C 1
ATOM 1531 O O . ASN A 1 192 ? 4.591 -11.245 -11.570 1.00 93.94 192 ASN A O 1
ATOM 1535 N N . ILE A 1 193 ? 4.745 -12.332 -9.605 1.00 93.25 193 ILE A N 1
ATOM 1536 C CA . ILE A 1 193 ? 4.163 -13.618 -10.002 1.00 93.25 193 ILE A CA 1
ATOM 1537 C C . ILE A 1 193 ? 2.818 -13.765 -9.274 1.00 93.25 193 ILE A C 1
ATOM 1539 O O . ILE A 1 193 ? 2.782 -13.891 -8.045 1.00 93.25 193 ILE A O 1
ATOM 1543 N N . ASP A 1 194 ? 1.714 -13.721 -10.020 1.00 88.88 194 ASP A N 1
ATOM 1544 C CA . ASP A 1 194 ? 0.356 -13.590 -9.472 1.00 88.88 194 ASP A CA 1
ATOM 1545 C C . ASP A 1 194 ? -0.068 -14.785 -8.608 1.00 88.88 194 ASP A C 1
ATOM 1547 O O . ASP A 1 194 ? -0.851 -14.635 -7.668 1.00 88.88 194 ASP A O 1
ATOM 1551 N N . GLU A 1 195 ? 0.464 -15.975 -8.871 1.00 90.88 195 GLU A N 1
ATOM 1552 C CA . GLU A 1 195 ? 0.178 -17.198 -8.123 1.00 90.88 195 GLU A CA 1
ATOM 1553 C C . GLU A 1 195 ? 0.507 -17.054 -6.632 1.00 90.88 195 GLU A C 1
ATOM 1555 O O . GLU A 1 195 ? -0.232 -17.566 -5.788 1.00 90.88 195 GLU A O 1
ATOM 1560 N N . PHE A 1 196 ? 1.553 -16.293 -6.291 1.00 93.06 196 PHE A N 1
ATOM 1561 C CA . PHE A 1 196 ? 1.939 -16.060 -4.899 1.00 93.06 196 PHE A CA 1
ATOM 1562 C C . PHE A 1 196 ? 0.900 -15.263 -4.117 1.00 93.06 196 PHE A C 1
ATOM 1564 O O . PHE A 1 196 ? 0.749 -15.481 -2.917 1.00 93.06 196 PHE A O 1
ATOM 1571 N N . THR A 1 197 ? 0.161 -14.367 -4.776 1.00 90.12 197 THR A N 1
ATOM 1572 C CA . THR A 1 197 ? -0.830 -13.501 -4.112 1.00 90.12 197 THR A CA 1
ATOM 1573 C C . THR A 1 197 ? -1.999 -14.289 -3.513 1.00 90.12 197 THR A C 1
ATOM 1575 O O . THR A 1 197 ? -2.689 -13.801 -2.619 1.00 90.12 197 THR A O 1
ATOM 1578 N N . LYS A 1 198 ? -2.197 -15.535 -3.967 1.00 92.50 198 LYS A N 1
ATOM 1579 C CA . LYS A 1 198 ? -3.243 -16.454 -3.497 1.00 92.50 198 LYS A CA 1
ATOM 1580 C C . LYS A 1 198 ? -2.817 -17.266 -2.269 1.00 92.50 198 LYS A C 1
ATOM 1582 O O . LYS A 1 198 ? -3.655 -17.926 -1.658 1.00 92.50 198 LYS A O 1
ATOM 1587 N N . LEU A 1 199 ? -1.531 -17.256 -1.918 1.00 94.25 199 LEU A N 1
ATOM 1588 C CA . LEU A 1 199 ? -0.990 -18.048 -0.818 1.00 94.25 199 LEU A CA 1
ATOM 1589 C C . LEU A 1 199 ? -1.187 -17.326 0.519 1.00 94.25 199 LEU A C 1
ATOM 1591 O O . LEU A 1 199 ? -0.821 -16.164 0.680 1.00 94.25 199 LEU A O 1
ATOM 1595 N N . THR A 1 200 ? -1.732 -18.041 1.505 1.00 92.56 200 THR A N 1
ATOM 1596 C CA . THR A 1 200 ? -2.060 -17.491 2.834 1.00 92.56 200 THR A CA 1
ATOM 1597 C C . THR A 1 200 ? -1.242 -18.100 3.972 1.00 92.56 200 THR A C 1
ATOM 1599 O O . THR A 1 200 ? -1.361 -17.655 5.112 1.00 92.56 200 THR A O 1
ATOM 1602 N N . LYS A 1 201 ? -0.395 -19.099 3.688 1.00 92.62 201 LYS A N 1
ATOM 1603 C CA . LYS A 1 201 ? 0.468 -19.770 4.670 1.00 92.62 201 LYS A CA 1
ATOM 1604 C C . LYS A 1 201 ? 1.943 -19.554 4.348 1.00 92.62 201 LYS A C 1
ATOM 1606 O O . LYS A 1 201 ? 2.361 -19.710 3.204 1.00 92.62 201 LYS A O 1
ATOM 1611 N N . LEU A 1 202 ? 2.749 -19.271 5.374 1.00 93.81 202 LEU A N 1
ATOM 1612 C CA . LEU A 1 202 ? 4.180 -18.985 5.216 1.00 93.81 202 LEU A CA 1
ATOM 1613 C C . LEU A 1 202 ? 4.952 -20.168 4.614 1.00 93.81 202 LEU A C 1
ATOM 1615 O O . LEU A 1 202 ? 5.792 -19.966 3.741 1.00 93.81 202 LEU A O 1
ATOM 1619 N N . GLU A 1 203 ? 4.656 -21.393 5.058 1.00 91.81 203 GLU A N 1
ATOM 1620 C CA . GLU A 1 203 ? 5.307 -22.601 4.537 1.00 91.81 203 GLU A CA 1
ATOM 1621 C C . GLU A 1 203 ? 5.019 -22.797 3.043 1.00 91.81 203 GLU A C 1
ATOM 1623 O O . GLU A 1 203 ? 5.926 -23.137 2.285 1.00 91.81 203 GLU A O 1
ATOM 1628 N N . ASP A 1 204 ? 3.778 -22.552 2.612 1.00 93.25 204 ASP A N 1
ATOM 1629 C CA . ASP A 1 204 ? 3.387 -22.699 1.210 1.00 93.25 204 ASP A CA 1
ATOM 1630 C C . ASP A 1 204 ? 4.114 -21.682 0.332 1.00 93.25 204 ASP A C 1
ATOM 1632 O O . ASP A 1 204 ? 4.668 -22.058 -0.699 1.00 93.25 204 ASP A O 1
ATOM 1636 N N . VAL A 1 205 ? 4.194 -20.425 0.783 1.00 94.50 205 VAL A N 1
ATOM 1637 C CA . VAL A 1 205 ? 4.966 -19.386 0.091 1.00 94.50 205 VAL A CA 1
ATOM 1638 C C . VAL A 1 205 ? 6.436 -19.781 -0.000 1.00 94.50 205 VAL A C 1
ATOM 1640 O O . VAL A 1 205 ? 7.000 -19.785 -1.088 1.00 94.50 205 VAL A O 1
ATOM 1643 N N . TYR A 1 206 ? 7.057 -20.162 1.117 1.00 93.62 206 TYR A N 1
ATOM 1644 C CA . TYR A 1 206 ? 8.464 -20.562 1.151 1.00 93.62 206 TYR A CA 1
ATOM 1645 C C . TYR A 1 206 ? 8.765 -21.740 0.210 1.00 93.62 206 TYR A C 1
ATOM 1647 O O . TYR A 1 206 ? 9.729 -21.696 -0.561 1.00 93.62 206 TYR A O 1
ATOM 1655 N N . ARG A 1 207 ? 7.929 -22.784 0.249 1.00 91.69 207 ARG A N 1
ATOM 1656 C CA . ARG A 1 207 ? 8.066 -23.967 -0.607 1.00 91.69 207 ARG A CA 1
ATOM 1657 C C . ARG A 1 207 ? 7.928 -23.602 -2.080 1.00 91.69 207 ARG A C 1
ATOM 1659 O O . ARG A 1 207 ? 8.717 -24.089 -2.891 1.00 91.69 207 ARG A O 1
ATOM 1666 N N . GLU A 1 208 ? 6.958 -22.755 -2.415 1.00 93.75 208 GLU A N 1
ATOM 1667 C CA . GLU A 1 208 ? 6.737 -22.336 -3.797 1.00 93.75 208 GLU A CA 1
ATOM 1668 C C . GLU A 1 208 ? 7.885 -21.459 -4.299 1.00 93.75 208 GLU A C 1
ATOM 1670 O O . GLU A 1 208 ? 8.369 -21.696 -5.403 1.00 93.75 208 GLU A O 1
ATOM 1675 N N . ILE A 1 209 ? 8.429 -20.553 -3.470 1.00 93.75 209 ILE A N 1
ATOM 1676 C CA . ILE A 1 209 ? 9.659 -19.822 -3.813 1.00 93.75 209 ILE A CA 1
ATOM 1677 C C . ILE A 1 209 ? 10.752 -20.828 -4.167 1.00 93.75 209 ILE A C 1
ATOM 1679 O O . ILE A 1 209 ? 11.245 -20.824 -5.291 1.00 93.75 209 ILE A O 1
ATOM 1683 N N . PHE A 1 210 ? 11.084 -21.744 -3.255 1.00 90.25 210 PHE A N 1
ATOM 1684 C CA . PHE A 1 210 ? 12.182 -22.694 -3.452 1.00 90.25 210 PHE A CA 1
ATOM 1685 C C . PHE A 1 210 ? 12.015 -23.576 -4.702 1.00 90.25 210 PHE A C 1
ATOM 1687 O O . PHE A 1 210 ? 13.001 -23.911 -5.363 1.00 90.25 210 PHE A O 1
ATOM 1694 N N . LYS A 1 211 ? 10.774 -23.951 -5.035 1.00 90.44 211 LYS A N 1
ATOM 1695 C CA . LYS A 1 211 ? 10.441 -24.682 -6.263 1.00 90.44 211 LYS A CA 1
ATOM 1696 C C . LYS A 1 211 ? 10.713 -23.823 -7.503 1.00 90.44 211 LYS A C 1
ATOM 1698 O O . LYS A 1 211 ? 11.438 -24.266 -8.394 1.00 90.44 211 LYS A O 1
ATOM 1703 N N . LEU A 1 212 ? 10.177 -22.603 -7.542 1.00 91.12 212 LEU A N 1
ATOM 1704 C CA . LEU A 1 212 ? 10.244 -21.726 -8.713 1.00 91.12 212 LEU A CA 1
ATOM 1705 C C . LEU A 1 212 ? 11.628 -21.136 -8.957 1.00 91.12 212 LEU A C 1
ATOM 1707 O O . LEU A 1 212 ? 11.979 -20.912 -10.113 1.00 91.12 212 LEU A O 1
ATOM 1711 N N . LYS A 1 213 ? 12.473 -20.995 -7.928 1.00 87.44 213 LYS A N 1
ATOM 1712 C CA . LYS A 1 213 ? 13.879 -20.570 -8.085 1.00 87.44 213 LYS A CA 1
ATOM 1713 C C . LYS A 1 213 ? 14.631 -21.350 -9.174 1.00 87.44 213 LYS A C 1
ATOM 1715 O O . LYS A 1 213 ? 15.539 -20.810 -9.797 1.00 87.44 213 LYS A O 1
ATOM 1720 N N . LYS A 1 214 ? 14.257 -22.615 -9.415 1.00 82.25 214 LYS A N 1
ATOM 1721 C CA . LYS A 1 214 ? 14.919 -23.522 -10.370 1.00 82.25 214 LYS A CA 1
ATOM 1722 C C . LYS A 1 214 ? 14.250 -23.597 -11.743 1.00 82.25 214 LYS A C 1
ATOM 1724 O O . LYS A 1 214 ? 14.813 -24.209 -12.647 1.00 82.25 214 LYS A O 1
ATOM 1729 N N . VAL A 1 215 ? 13.062 -23.016 -11.913 1.00 87.25 215 VAL A N 1
ATOM 1730 C CA . VAL A 1 215 ? 12.252 -23.156 -13.130 1.00 87.25 215 VAL A CA 1
ATOM 1731 C C . VAL A 1 215 ? 12.186 -21.818 -13.860 1.00 87.25 215 VAL A C 1
ATOM 1733 O O . VAL A 1 215 ? 11.280 -21.019 -13.655 1.00 87.25 215 VAL A O 1
ATOM 1736 N N . ARG A 1 216 ? 13.157 -21.585 -14.750 1.00 84.88 216 ARG A N 1
ATOM 1737 C CA . ARG A 1 216 ? 13.315 -20.320 -15.491 1.00 84.88 216 ARG A CA 1
ATOM 1738 C C . ARG A 1 216 ? 12.047 -19.869 -16.230 1.00 84.88 216 ARG A C 1
ATOM 1740 O O . ARG A 1 216 ? 11.781 -18.677 -16.297 1.00 84.88 216 ARG A O 1
ATOM 1747 N N . ASN A 1 217 ? 11.268 -20.808 -16.766 1.00 85.69 217 ASN A N 1
ATOM 1748 C CA . ASN A 1 217 ? 10.078 -20.508 -17.572 1.00 85.69 217 ASN A CA 1
ATOM 1749 C C . ASN A 1 217 ? 8.885 -19.995 -16.749 1.00 85.69 217 ASN A C 1
ATOM 1751 O O . ASN A 1 217 ? 7.918 -19.518 -17.330 1.00 85.69 217 ASN A O 1
ATOM 1755 N N . GLU A 1 218 ? 8.939 -20.110 -15.421 1.00 88.12 218 GLU A N 1
ATOM 1756 C CA . GLU A 1 218 ? 7.899 -19.606 -14.515 1.00 88.12 218 GLU A CA 1
ATOM 1757 C C . GLU A 1 218 ? 8.274 -18.237 -13.918 1.00 88.12 218 GLU A C 1
ATOM 1759 O O . GLU A 1 218 ? 7.539 -17.674 -13.109 1.00 88.12 218 GLU A O 1
ATOM 1764 N N . HIS A 1 219 ? 9.424 -17.678 -14.307 1.00 91.50 219 HIS A N 1
ATOM 1765 C CA . HIS A 1 219 ? 9.845 -16.349 -13.874 1.00 91.50 219 HIS A CA 1
ATOM 1766 C C . HIS A 1 219 ? 9.101 -15.263 -14.642 1.00 91.50 219 HIS A C 1
ATOM 1768 O O . HIS A 1 219 ? 8.736 -15.432 -15.803 1.00 91.50 219 HIS A O 1
ATOM 1774 N N . GLN A 1 220 ? 8.896 -14.124 -13.985 1.00 94.31 220 GLN A N 1
ATOM 1775 C CA . GLN A 1 220 ? 8.197 -12.980 -14.561 1.00 94.31 220 GLN A CA 1
ATOM 1776 C C . GLN A 1 220 ? 9.140 -11.791 -14.701 1.00 94.31 220 GLN A C 1
ATOM 1778 O O . GLN A 1 220 ? 10.282 -11.800 -14.233 1.00 94.31 220 GLN A O 1
ATOM 1783 N N . ARG A 1 221 ? 8.662 -10.757 -15.387 1.00 94.56 221 ARG A N 1
ATOM 1784 C CA . ARG A 1 221 ? 9.413 -9.523 -15.613 1.00 94.56 221 ARG A CA 1
ATOM 1785 C C . ARG A 1 221 ? 9.701 -8.866 -14.261 1.00 94.56 221 ARG A C 1
ATOM 1787 O O . ARG A 1 221 ? 8.817 -8.747 -13.416 1.00 94.56 221 ARG A O 1
ATOM 1794 N N . LEU A 1 222 ? 10.955 -8.494 -14.040 1.00 94.44 222 LEU A N 1
ATOM 1795 C CA . LEU A 1 222 ? 11.415 -7.765 -12.859 1.00 94.44 222 LEU A CA 1
ATOM 1796 C C . LEU A 1 222 ? 11.537 -6.284 -13.157 1.00 94.44 222 LEU A C 1
ATOM 1798 O O . LEU A 1 222 ? 11.036 -5.450 -12.406 1.00 94.44 222 LEU A O 1
ATOM 1802 N N . SER A 1 223 ? 12.223 -5.969 -14.249 1.00 95.44 223 SER A N 1
ATOM 1803 C CA . SER A 1 223 ? 12.502 -4.605 -14.656 1.00 95.44 223 SER A CA 1
ATOM 1804 C C . SER A 1 223 ? 12.726 -4.505 -16.159 1.00 95.44 223 SER A C 1
ATOM 1806 O O . SER A 1 223 ? 13.062 -5.477 -16.840 1.00 95.44 223 SER A O 1
ATOM 1808 N N . TYR A 1 224 ? 12.515 -3.298 -16.663 1.00 96.12 224 TYR A N 1
ATOM 1809 C CA . TYR A 1 224 ? 12.734 -2.882 -18.033 1.00 96.12 224 TYR A CA 1
ATOM 1810 C C . TYR A 1 224 ? 13.971 -2.000 -18.107 1.00 96.12 224 TYR A C 1
ATOM 1812 O O . TYR A 1 224 ? 14.106 -1.048 -17.336 1.00 96.12 224 TYR A O 1
ATOM 1820 N N . ILE A 1 225 ? 14.839 -2.278 -19.075 1.00 95.75 225 ILE A N 1
ATOM 1821 C CA . ILE A 1 225 ? 15.900 -1.361 -19.477 1.00 95.75 225 ILE A CA 1
ATOM 1822 C C . ILE A 1 225 ? 15.378 -0.537 -20.647 1.00 95.75 225 ILE A C 1
ATOM 1824 O O . ILE A 1 225 ? 15.069 -1.047 -21.725 1.00 95.75 225 ILE A O 1
ATOM 1828 N N . LEU A 1 226 ? 15.233 0.755 -20.381 1.00 94.44 226 LEU A N 1
ATOM 1829 C CA . LEU A 1 226 ? 14.641 1.745 -21.260 1.00 94.44 226 LEU A CA 1
ATOM 1830 C C . LEU A 1 226 ? 15.731 2.579 -21.930 1.00 94.44 226 LEU A C 1
ATOM 1832 O O . LEU A 1 226 ? 16.563 3.183 -21.237 1.00 94.44 226 LEU A O 1
ATOM 1836 N N . PHE A 1 227 ? 15.675 2.672 -23.257 1.00 92.69 227 PHE A N 1
ATOM 1837 C CA . PHE A 1 227 ? 16.512 3.566 -24.057 1.00 92.69 227 PHE A CA 1
ATOM 1838 C C . PHE A 1 227 ? 15.686 4.705 -24.665 1.00 92.69 227 PHE A C 1
ATOM 1840 O O . PHE A 1 227 ? 14.600 4.443 -25.189 1.00 92.69 227 PHE A O 1
ATOM 1847 N N . PRO A 1 228 ? 16.168 5.962 -24.621 1.00 92.06 228 PRO A N 1
ATOM 1848 C CA . PRO A 1 228 ? 15.446 7.089 -25.201 1.00 92.06 228 PRO A CA 1
ATOM 1849 C C . PRO A 1 228 ? 15.275 6.933 -26.712 1.00 92.06 228 PRO A C 1
ATOM 1851 O O . PRO A 1 228 ? 16.233 6.632 -27.427 1.00 92.06 228 PRO A O 1
ATOM 1854 N N . ILE A 1 229 ? 14.075 7.222 -27.220 1.00 90.38 229 ILE A N 1
ATOM 1855 C CA . ILE A 1 229 ? 13.783 7.145 -28.662 1.00 90.38 229 ILE A CA 1
ATOM 1856 C C . ILE A 1 229 ? 14.715 8.067 -29.452 1.00 90.38 229 ILE A C 1
ATOM 1858 O O . ILE A 1 229 ? 15.233 7.660 -30.484 1.00 90.38 229 ILE A O 1
ATOM 1862 N N . ARG A 1 230 ? 15.003 9.270 -28.936 1.00 87.88 230 ARG A N 1
ATOM 1863 C CA . ARG A 1 230 ? 15.929 10.232 -29.566 1.00 87.88 230 ARG A CA 1
ATOM 1864 C C . ARG A 1 230 ? 17.352 9.702 -29.728 1.00 87.88 230 ARG A C 1
ATOM 1866 O O . ARG A 1 230 ? 18.059 10.134 -30.628 1.00 87.88 230 ARG A O 1
ATOM 1873 N N . THR A 1 231 ? 17.780 8.792 -28.857 1.00 87.94 231 THR A N 1
ATOM 1874 C CA . THR A 1 231 ? 19.101 8.160 -28.950 1.00 87.94 231 THR A CA 1
ATOM 1875 C C . THR A 1 231 ? 19.104 7.056 -30.001 1.00 87.94 231 THR A C 1
ATOM 1877 O O . THR A 1 231 ? 20.078 6.919 -30.732 1.00 87.94 231 THR A O 1
ATOM 1880 N N . LEU A 1 232 ? 18.017 6.284 -30.089 1.00 85.56 232 LEU A N 1
ATOM 1881 C CA . LEU A 1 232 ? 17.883 5.180 -31.043 1.00 85.56 232 LEU A CA 1
ATOM 1882 C C . LEU A 1 232 ? 17.564 5.662 -32.468 1.00 85.56 232 LEU A C 1
ATOM 1884 O O . LEU A 1 232 ? 18.013 5.051 -33.429 1.00 85.56 232 LEU A O 1
ATOM 1888 N N . TYR A 1 233 ? 16.830 6.772 -32.595 1.00 85.00 233 TYR A N 1
ATOM 1889 C CA . TYR A 1 233 ? 16.418 7.391 -33.859 1.00 85.00 233 TYR A CA 1
ATOM 1890 C C . TYR A 1 233 ? 16.708 8.906 -33.848 1.00 85.00 233 TYR A C 1
ATOM 1892 O O . TYR A 1 233 ? 15.776 9.712 -33.739 1.00 85.00 233 TYR A O 1
ATOM 1900 N N . PRO A 1 234 ? 17.982 9.334 -33.962 1.00 81.75 234 PRO A N 1
ATOM 1901 C CA . PRO A 1 234 ? 18.366 10.751 -33.902 1.00 81.75 234 PRO A CA 1
ATOM 1902 C C . PRO A 1 234 ? 17.722 11.631 -34.982 1.00 81.75 234 PRO A C 1
ATOM 1904 O O . PRO A 1 234 ? 17.549 12.831 -34.789 1.00 81.75 234 PRO A O 1
ATOM 1907 N N . GLN A 1 235 ? 17.348 11.037 -36.117 1.00 80.81 235 GLN A N 1
ATOM 1908 C CA . GLN A 1 235 ? 16.650 11.698 -37.221 1.00 80.81 235 GLN A CA 1
ATOM 1909 C C . GLN A 1 235 ? 15.201 12.087 -36.887 1.00 80.81 235 GLN A C 1
ATOM 1911 O O . GLN A 1 235 ? 14.589 12.868 -37.614 1.00 80.81 235 GLN A O 1
ATOM 1916 N N . CYS A 1 236 ? 14.632 11.552 -35.804 1.00 78.00 236 CYS A N 1
ATOM 1917 C CA . CYS A 1 236 ? 13.275 11.865 -35.392 1.00 78.00 236 CYS A CA 1
ATOM 1918 C C . CYS A 1 236 ? 13.234 13.198 -34.629 1.00 78.00 236 CYS A C 1
ATOM 1920 O O . CYS A 1 236 ? 13.575 13.273 -33.450 1.00 78.00 236 CYS A O 1
ATOM 1922 N N . THR A 1 237 ? 12.759 14.257 -35.285 1.00 71.56 237 THR A N 1
ATOM 1923 C CA . THR A 1 237 ? 12.674 15.617 -34.718 1.00 71.56 237 THR A CA 1
ATOM 1924 C C . THR A 1 237 ? 11.387 15.878 -33.926 1.00 71.56 237 THR A C 1
ATOM 1926 O O . THR A 1 237 ? 11.009 17.027 -33.709 1.00 71.56 237 THR A O 1
ATOM 1929 N N . GLU A 1 238 ? 10.653 14.837 -33.532 1.00 78.25 238 GLU A N 1
ATOM 1930 C CA . GLU A 1 238 ? 9.385 15.000 -32.822 1.00 78.25 238 GLU A CA 1
ATOM 1931 C C . GLU A 1 238 ? 9.597 15.572 -31.399 1.00 78.25 238 GLU A C 1
ATOM 1933 O O . GLU A 1 238 ? 10.394 15.081 -30.588 1.00 78.25 238 GLU A O 1
ATOM 1938 N N . ASN A 1 239 ? 8.840 16.625 -31.068 1.00 66.44 239 ASN A N 1
ATOM 1939 C CA . ASN A 1 239 ? 8.960 17.334 -29.787 1.00 66.44 239 ASN A CA 1
ATOM 1940 C C . ASN A 1 239 ? 8.510 16.491 -28.583 1.00 66.44 239 ASN A C 1
ATOM 1942 O O . ASN A 1 239 ? 9.016 16.689 -27.485 1.00 66.44 239 ASN A O 1
ATOM 1946 N N . ASN A 1 240 ? 7.620 15.515 -28.788 1.00 69.31 240 ASN A N 1
ATOM 1947 C CA . ASN A 1 240 ? 7.005 14.718 -27.717 1.00 69.31 240 ASN A CA 1
ATOM 1948 C C . ASN A 1 240 ? 7.914 13.606 -27.157 1.00 69.31 240 ASN A C 1
ATOM 1950 O O . ASN A 1 240 ? 7.450 12.774 -26.385 1.00 69.31 240 ASN A O 1
ATOM 1954 N N . LEU A 1 241 ? 9.184 13.577 -27.563 1.00 81.12 241 LEU A N 1
ATOM 1955 C CA . LEU A 1 241 ? 10.154 12.546 -27.191 1.00 81.12 241 LEU A CA 1
ATOM 1956 C C . LEU A 1 241 ? 11.068 12.962 -26.023 1.00 81.12 241 LEU A C 1
ATOM 1958 O O . LEU A 1 241 ? 12.052 12.275 -25.750 1.00 81.12 241 LEU A O 1
ATOM 1962 N N . THR A 1 242 ? 10.798 14.097 -25.368 1.00 83.94 242 THR A N 1
ATOM 1963 C CA . THR A 1 242 ? 11.533 14.534 -24.174 1.00 83.94 242 THR A CA 1
ATOM 1964 C C . THR A 1 242 ? 11.066 13.797 -22.931 1.00 83.94 242 THR A C 1
ATOM 1966 O O . THR A 1 242 ? 9.874 13.601 -22.700 1.00 83.94 242 THR A O 1
ATOM 1969 N N . PHE A 1 243 ? 12.031 13.432 -22.099 1.00 90.94 243 PHE A N 1
ATOM 1970 C CA . PHE A 1 243 ? 11.805 13.064 -20.715 1.00 90.94 243 PHE A CA 1
ATOM 1971 C C . PHE A 1 243 ? 12.949 13.642 -19.897 1.00 90.94 243 PHE A C 1
ATOM 1973 O O . PHE A 1 243 ? 14.112 13.342 -20.172 1.00 90.9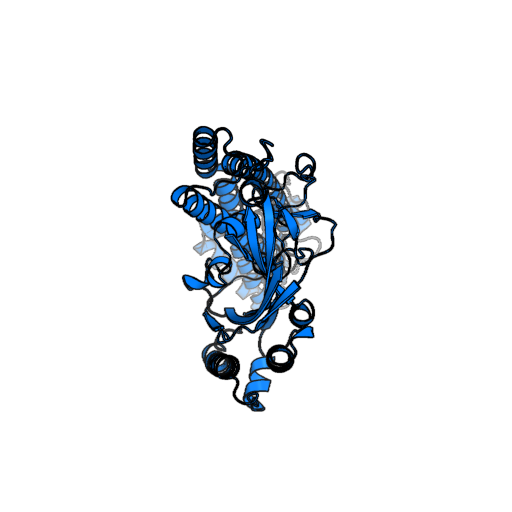4 243 PHE A O 1
ATOM 1980 N N . MET A 1 244 ? 12.604 14.428 -18.887 1.00 90.94 244 MET A N 1
ATOM 1981 C CA . MET A 1 244 ? 13.541 14.848 -17.858 1.00 90.94 244 MET A CA 1
ATOM 1982 C C . MET A 1 244 ? 13.123 14.273 -16.511 1.00 90.94 244 MET A C 1
ATOM 1984 O O . MET A 1 244 ? 11.934 14.223 -16.185 1.00 90.94 244 MET A O 1
ATOM 1988 N N . CYS A 1 245 ? 14.112 13.872 -15.719 1.00 88.50 245 CYS A N 1
ATOM 1989 C CA . CYS A 1 245 ? 13.872 13.566 -14.321 1.00 88.50 245 CYS A CA 1
ATOM 1990 C C . CYS A 1 245 ? 13.553 14.855 -13.557 1.00 88.50 245 CYS A C 1
ATOM 1992 O O . CYS A 1 245 ? 14.048 15.936 -13.891 1.00 88.50 245 CYS A O 1
A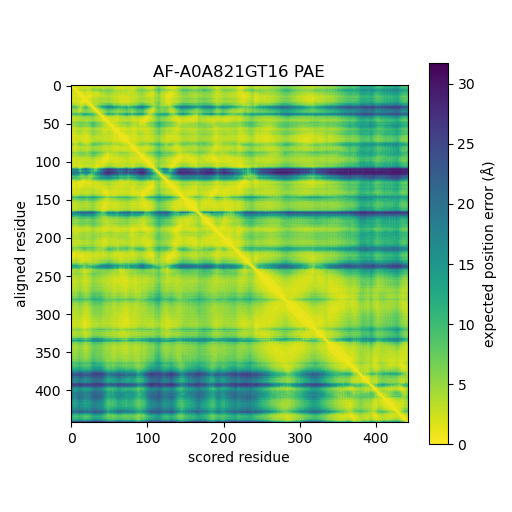TOM 1994 N N . ILE A 1 246 ? 12.737 14.733 -12.518 1.00 90.50 246 ILE A N 1
ATOM 1995 C CA . ILE A 1 246 ? 12.510 15.814 -11.560 1.00 90.50 246 ILE A CA 1
ATOM 1996 C C . ILE A 1 246 ? 13.813 16.045 -10.780 1.00 90.50 246 ILE A C 1
ATOM 1998 O O . ILE A 1 246 ? 14.613 15.130 -10.584 1.00 90.50 246 ILE A O 1
ATOM 2002 N N . ASP A 1 247 ? 14.057 17.271 -10.329 1.00 89.56 247 ASP A N 1
ATOM 2003 C CA . ASP A 1 247 ? 15.163 17.503 -9.403 1.00 89.56 247 ASP A CA 1
ATOM 2004 C C . ASP A 1 247 ? 14.983 16.661 -8.127 1.00 89.56 247 ASP A C 1
ATOM 2006 O O . ASP A 1 247 ? 13.888 16.602 -7.557 1.00 89.56 247 ASP A O 1
ATOM 2010 N N . GLN A 1 248 ? 16.060 16.016 -7.675 1.00 88.06 248 GLN A N 1
ATOM 2011 C CA . GLN A 1 248 ? 16.012 15.075 -6.558 1.00 88.06 248 GLN A CA 1
ATOM 2012 C C . GLN A 1 248 ? 15.486 15.728 -5.272 1.00 88.06 248 GLN A C 1
ATOM 2014 O O . GLN A 1 248 ? 14.701 15.110 -4.558 1.00 88.06 248 GLN A O 1
ATOM 2019 N N . SER A 1 249 ? 15.846 16.985 -4.991 1.00 89.44 249 SER A N 1
ATOM 2020 C CA . SER A 1 249 ? 15.401 17.670 -3.769 1.00 89.44 249 SER A CA 1
ATOM 2021 C C . SER A 1 249 ? 13.888 17.928 -3.765 1.00 89.44 249 SER A C 1
ATOM 2023 O O . SER A 1 249 ? 13.207 17.758 -2.746 1.00 89.44 249 SER A O 1
ATOM 2025 N N . VAL A 1 250 ? 13.340 18.274 -4.934 1.00 89.56 250 VAL A N 1
ATOM 2026 C CA . VAL A 1 250 ? 11.900 18.472 -5.143 1.00 89.56 250 VAL A CA 1
ATOM 2027 C C . VAL A 1 250 ? 11.168 17.137 -5.042 1.00 89.56 250 VAL A C 1
ATOM 2029 O O . VAL A 1 250 ? 10.122 17.051 -4.396 1.00 89.56 250 VAL A O 1
ATOM 2032 N N . ALA A 1 251 ? 11.729 16.094 -5.650 1.00 89.88 251 ALA A N 1
ATOM 2033 C CA . ALA A 1 251 ? 11.178 14.750 -5.641 1.00 89.88 251 ALA A CA 1
ATOM 2034 C C . ALA A 1 251 ? 11.114 14.139 -4.236 1.00 89.88 251 ALA A C 1
ATOM 2036 O O . ALA A 1 251 ? 10.082 13.589 -3.857 1.00 89.88 251 ALA A O 1
ATOM 2037 N N . GLU A 1 252 ? 12.178 14.273 -3.445 1.00 90.06 252 GLU A N 1
ATOM 2038 C CA . GLU A 1 252 ? 12.223 13.801 -2.058 1.00 90.06 252 GLU A CA 1
ATOM 2039 C C . GLU A 1 252 ? 11.187 14.525 -1.190 1.00 90.06 252 GLU A C 1
ATOM 2041 O O . GLU A 1 252 ? 10.440 13.889 -0.444 1.00 90.06 252 GLU A O 1
ATOM 2046 N N . SER A 1 253 ? 11.078 15.848 -1.340 1.00 91.06 253 SER A N 1
ATOM 2047 C CA . SER A 1 253 ? 10.080 16.652 -0.622 1.00 91.06 253 SER A CA 1
ATOM 2048 C C . SER A 1 253 ? 8.648 16.236 -0.983 1.00 91.06 253 SER A C 1
ATOM 2050 O O . SER A 1 253 ? 7.800 16.081 -0.099 1.00 91.06 253 SER A O 1
ATOM 2052 N N . LEU A 1 254 ? 8.388 15.997 -2.275 1.00 92.62 254 LEU A N 1
ATOM 2053 C CA . LEU A 1 254 ? 7.105 15.488 -2.762 1.00 92.62 254 LEU A CA 1
ATOM 2054 C C . LEU A 1 254 ? 6.798 14.102 -2.193 1.00 92.62 254 LEU A C 1
ATOM 2056 O O . LEU A 1 254 ? 5.689 13.851 -1.727 1.00 92.62 254 LEU A O 1
ATOM 2060 N N . GLU A 1 255 ? 7.777 13.199 -2.233 1.00 92.06 255 GLU A N 1
ATOM 2061 C CA . GLU A 1 255 ? 7.631 11.826 -1.765 1.00 92.06 255 GLU A CA 1
ATOM 2062 C C . GLU A 1 255 ? 7.272 11.789 -0.277 1.00 92.06 255 GLU A C 1
ATOM 2064 O O . GLU A 1 255 ? 6.330 11.092 0.102 1.00 92.06 255 GLU A O 1
ATOM 2069 N N . VAL A 1 256 ? 7.965 12.569 0.557 1.00 91.12 256 VAL A N 1
ATOM 2070 C CA . VAL A 1 256 ? 7.673 12.665 1.995 1.00 91.12 256 VAL A CA 1
ATOM 2071 C C . VAL A 1 256 ? 6.240 13.142 2.227 1.00 91.12 256 VAL A C 1
ATOM 2073 O O . VAL A 1 256 ? 5.503 12.518 2.997 1.00 91.12 256 VAL A O 1
ATOM 2076 N N . TYR A 1 257 ? 5.824 14.201 1.529 1.00 92.12 257 TYR A N 1
ATOM 2077 C CA . TYR A 1 257 ? 4.466 14.733 1.620 1.00 92.12 257 TYR A CA 1
ATOM 2078 C C . TYR A 1 257 ? 3.412 13.680 1.231 1.00 92.12 257 TYR A C 1
ATOM 2080 O O . TYR A 1 257 ? 2.490 13.399 2.004 1.00 92.12 257 TYR A O 1
ATOM 2088 N N . LEU A 1 258 ? 3.563 13.047 0.063 1.00 92.62 258 LEU A N 1
ATOM 2089 C CA . LEU A 1 258 ? 2.615 12.051 -0.444 1.00 92.62 258 LEU A CA 1
ATOM 2090 C C . LEU A 1 258 ? 2.545 10.812 0.456 1.00 92.62 258 LEU A C 1
ATOM 2092 O O . LEU A 1 258 ? 1.456 10.306 0.738 1.00 92.62 258 LEU A O 1
ATOM 2096 N N . LEU A 1 259 ? 3.695 10.333 0.935 1.00 91.00 259 LEU A N 1
ATOM 2097 C CA . LEU A 1 259 ? 3.780 9.191 1.839 1.00 91.00 259 LEU A CA 1
ATOM 2098 C C . LEU A 1 259 ? 3.073 9.483 3.166 1.00 91.00 259 LEU A C 1
ATOM 2100 O O . LEU A 1 259 ? 2.310 8.643 3.652 1.00 91.00 259 LEU A O 1
ATOM 2104 N N . GLN A 1 260 ? 3.277 10.676 3.732 1.00 90.19 260 GLN A N 1
ATOM 2105 C CA . GLN A 1 260 ? 2.595 11.103 4.950 1.00 90.19 260 GLN A CA 1
ATOM 2106 C C . GLN A 1 260 ? 1.071 11.088 4.764 1.00 90.19 260 GLN A C 1
ATOM 2108 O O . GLN A 1 260 ? 0.369 10.453 5.554 1.00 90.19 260 GLN A O 1
ATOM 2113 N N . LYS A 1 261 ? 0.553 11.707 3.694 1.00 91.12 261 LYS A N 1
ATOM 2114 C CA . LYS A 1 261 ? -0.896 11.747 3.417 1.00 91.12 261 LYS A CA 1
ATOM 2115 C C . LYS A 1 261 ? -1.491 10.374 3.152 1.00 91.12 261 LYS A C 1
ATOM 2117 O O . LYS A 1 261 ? -2.544 10.042 3.698 1.00 91.12 261 LYS A O 1
ATOM 2122 N N . CYS A 1 262 ? -0.781 9.536 2.404 1.00 89.81 262 CYS A N 1
ATOM 2123 C CA . CYS A 1 262 ? -1.170 8.151 2.167 1.00 89.81 262 CYS A CA 1
ATOM 2124 C C . CYS A 1 262 ? -1.300 7.362 3.484 1.00 89.81 262 CYS A C 1
ATOM 2126 O O . CYS A 1 262 ? -2.280 6.643 3.689 1.00 89.81 262 CYS A O 1
ATOM 2128 N N . ASN A 1 263 ? -0.349 7.523 4.407 1.00 87.94 263 ASN A N 1
ATOM 2129 C CA . ASN A 1 263 ? -0.363 6.836 5.699 1.00 87.94 263 ASN A CA 1
ATOM 2130 C C . ASN A 1 263 ? -1.447 7.368 6.653 1.00 87.94 263 ASN A C 1
ATOM 2132 O O . ASN A 1 263 ? -2.113 6.565 7.311 1.00 87.94 263 ASN A O 1
ATOM 2136 N N . GLU A 1 264 ? -1.658 8.687 6.707 1.00 90.44 264 GLU A N 1
ATOM 2137 C CA . GLU A 1 264 ? -2.729 9.320 7.496 1.00 90.44 264 GLU A CA 1
ATOM 2138 C C . GLU A 1 264 ? -4.111 8.805 7.060 1.00 90.44 264 GLU A C 1
ATOM 2140 O O . GLU A 1 264 ? -4.878 8.304 7.887 1.00 90.44 264 GLU A O 1
ATOM 2145 N N . LEU A 1 265 ? -4.401 8.821 5.754 1.00 91.94 265 LEU A N 1
ATOM 2146 C CA . LEU A 1 265 ? -5.673 8.336 5.205 1.00 91.94 265 LEU A CA 1
ATOM 2147 C C . LEU A 1 265 ? -5.908 6.848 5.482 1.00 91.94 265 LEU A C 1
ATOM 2149 O O . LEU A 1 265 ? -7.003 6.456 5.888 1.00 91.94 265 LEU A O 1
ATOM 2153 N N . LYS A 1 266 ? -4.884 6.003 5.308 1.00 89.44 266 LYS A N 1
ATOM 2154 C CA . LYS A 1 266 ? -4.985 4.570 5.633 1.00 89.44 266 LYS A CA 1
ATOM 2155 C C . LYS A 1 266 ? -5.298 4.334 7.100 1.00 89.44 266 LYS A C 1
ATOM 2157 O O . LYS A 1 266 ? -6.130 3.485 7.412 1.00 89.44 266 LYS A O 1
ATOM 2162 N N . LEU A 1 267 ? -4.639 5.069 7.996 1.00 88.81 267 LEU A N 1
ATOM 2163 C CA . LEU A 1 267 ? -4.875 4.940 9.427 1.00 88.81 267 LEU A CA 1
ATOM 2164 C C . LEU A 1 267 ? -6.323 5.301 9.772 1.00 88.81 267 LEU A C 1
ATOM 2166 O O . LEU A 1 267 ? -6.966 4.563 10.516 1.00 88.81 267 LEU A O 1
ATOM 2170 N N . LEU A 1 268 ? -6.849 6.393 9.213 1.00 92.56 268 LEU A N 1
ATOM 2171 C CA . LEU A 1 268 ? -8.237 6.808 9.431 1.00 92.56 268 LEU A CA 1
ATOM 2172 C C . LEU A 1 268 ? -9.234 5.785 8.876 1.00 92.56 268 LEU A C 1
ATOM 2174 O O . LEU A 1 268 ? -10.151 5.391 9.595 1.00 92.56 268 LEU A O 1
ATOM 2178 N N . ARG A 1 269 ? -9.010 5.278 7.656 1.00 92.88 269 ARG A N 1
ATOM 2179 C CA . ARG A 1 269 ? -9.818 4.196 7.063 1.00 92.88 269 ARG A CA 1
ATOM 2180 C C . ARG A 1 269 ? -9.831 2.953 7.942 1.00 92.88 269 ARG A C 1
ATOM 2182 O O . ARG A 1 269 ? -10.896 2.408 8.210 1.00 92.88 269 ARG A O 1
ATOM 2189 N N . PHE A 1 270 ? -8.668 2.518 8.424 1.00 89.75 270 PHE A N 1
ATOM 2190 C CA . PHE A 1 270 ? -8.571 1.353 9.301 1.00 89.75 270 PHE A CA 1
ATOM 2191 C C . PHE A 1 270 ? -9.333 1.572 10.614 1.00 89.75 270 PHE A C 1
ATOM 2193 O O . PHE A 1 270 ? -10.111 0.715 11.032 1.00 89.75 270 PHE A O 1
ATOM 2200 N N . ARG A 1 271 ? -9.166 2.744 11.240 1.00 91.38 271 ARG A N 1
ATOM 2201 C CA . ARG A 1 271 ? -9.882 3.094 12.473 1.00 91.38 271 ARG A CA 1
ATOM 2202 C C . ARG A 1 271 ? -11.399 3.080 12.284 1.00 91.38 271 ARG A C 1
ATOM 2204 O O . ARG A 1 271 ? -12.102 2.572 13.151 1.00 91.38 271 ARG A O 1
ATOM 2211 N N . LEU A 1 272 ? -11.886 3.625 11.171 1.00 93.44 272 LEU A N 1
ATOM 2212 C CA . LEU A 1 272 ? -13.314 3.715 10.867 1.00 93.44 272 LEU A CA 1
ATOM 2213 C C . LEU A 1 272 ? -13.934 2.381 10.462 1.00 93.44 272 LEU A C 1
ATOM 2215 O O . LEU A 1 272 ? -15.040 2.079 10.887 1.00 93.44 272 LEU A O 1
ATOM 2219 N N . ASN A 1 273 ? -13.224 1.567 9.685 1.00 91.38 273 ASN A N 1
ATOM 2220 C CA . ASN A 1 273 ? -13.764 0.308 9.169 1.00 91.38 273 ASN A CA 1
ATOM 2221 C C . ASN A 1 273 ? -13.600 -0.866 10.147 1.00 91.38 273 ASN A C 1
ATOM 2223 O O . ASN A 1 273 ? -14.306 -1.864 10.019 1.00 91.38 273 ASN A O 1
ATOM 2227 N N . HIS A 1 274 ? -12.661 -0.780 11.097 1.00 88.69 274 HIS A N 1
ATOM 2228 C CA . HIS A 1 274 ? -12.326 -1.898 11.984 1.00 88.69 274 HIS A CA 1
ATOM 2229 C C . HIS A 1 274 ? -12.321 -1.524 13.467 1.00 88.69 274 HIS A C 1
ATOM 2231 O O . HIS A 1 274 ? -13.063 -2.130 14.238 1.00 88.69 274 HIS A O 1
ATOM 2237 N N . ASP A 1 275 ? -11.508 -0.553 13.897 1.00 89.56 275 ASP A N 1
ATOM 2238 C CA . ASP A 1 275 ? -11.333 -0.295 15.337 1.00 89.56 275 ASP A CA 1
ATOM 2239 C C . ASP A 1 275 ? -12.625 0.208 15.997 1.00 89.56 275 ASP A C 1
ATOM 2241 O O . ASP A 1 275 ? -13.028 -0.300 17.045 1.00 89.56 275 ASP A O 1
ATOM 2245 N N . LEU A 1 276 ? -13.270 1.212 15.398 1.00 93.31 276 LEU A N 1
ATOM 2246 C CA . LEU A 1 276 ? -14.455 1.853 15.964 1.00 93.31 276 LEU A CA 1
ATOM 2247 C C . LEU A 1 276 ? -15.703 0.965 15.912 1.00 93.31 276 LEU A C 1
ATOM 2249 O O . LEU A 1 276 ? -16.331 0.840 16.960 1.00 93.31 276 LEU A O 1
ATOM 2253 N N . PRO A 1 277 ? -16.054 0.294 14.797 1.00 93.19 277 PRO A N 1
ATOM 2254 C CA . PRO A 1 277 ? -17.211 -0.601 14.770 1.00 93.19 277 PRO A CA 1
ATOM 2255 C C . PRO A 1 277 ? -17.117 -1.714 15.818 1.00 93.19 277 PRO A C 1
ATOM 2257 O O . PRO A 1 277 ? -18.084 -1.976 16.532 1.00 93.19 277 PRO A O 1
ATOM 2260 N N . ASN A 1 278 ? -15.929 -2.309 15.986 1.00 90.25 278 ASN A N 1
ATOM 2261 C CA . ASN A 1 278 ? -15.692 -3.343 16.996 1.00 90.25 278 ASN A CA 1
ATOM 2262 C C . ASN A 1 278 ? -15.825 -2.811 18.430 1.00 90.25 278 ASN A C 1
ATOM 2264 O O . ASN A 1 278 ? -16.297 -3.524 19.316 1.00 90.25 278 ASN A O 1
ATOM 2268 N N . LEU A 1 279 ? -15.390 -1.573 18.672 1.00 92.19 279 LEU A N 1
ATOM 2269 C CA . LEU A 1 279 ? -15.455 -0.942 19.988 1.00 92.19 279 LEU A CA 1
ATOM 2270 C C . LEU A 1 279 ? -16.867 -0.453 20.336 1.00 92.19 279 LEU A C 1
ATOM 2272 O O . LEU A 1 279 ? -17.267 -0.518 21.495 1.00 92.19 279 LEU A O 1
ATOM 2276 N N . LEU A 1 280 ? -17.596 0.066 19.349 1.00 91.94 280 LEU A N 1
ATOM 2277 C CA . LEU A 1 280 ? -18.916 0.663 19.526 1.00 91.94 280 LEU A CA 1
ATOM 2278 C C . LEU A 1 280 ? -20.047 -0.371 19.481 1.00 91.94 280 LEU A C 1
ATOM 2280 O O . LEU A 1 280 ? -21.102 -0.119 20.056 1.00 91.94 280 LEU A O 1
ATOM 2284 N N . GLN A 1 281 ? -19.838 -1.532 18.848 1.00 88.69 281 GLN A N 1
ATOM 2285 C CA . GLN A 1 281 ? -20.787 -2.658 18.831 1.00 88.69 281 GLN A CA 1
ATOM 2286 C C . GLN A 1 281 ? -22.212 -2.251 18.398 1.00 88.69 281 GLN A C 1
ATOM 2288 O O . GLN A 1 281 ? -23.198 -2.639 19.022 1.00 88.69 281 GLN A O 1
ATOM 2293 N N . GLY A 1 282 ? -22.321 -1.420 17.355 1.00 87.62 282 GLY A N 1
ATOM 2294 C CA . GLY A 1 282 ? -23.606 -0.909 16.849 1.00 87.62 282 GLY A CA 1
ATOM 2295 C C . GLY A 1 282 ? -24.211 0.240 17.668 1.00 87.62 282 GLY A C 1
ATOM 2296 O O . GLY A 1 282 ? -25.325 0.678 17.403 1.00 87.62 282 GLY A O 1
ATOM 2297 N N . LYS A 1 283 ? -23.510 0.766 18.678 1.00 89.25 283 LYS A N 1
ATOM 2298 C CA . LYS A 1 283 ? -23.867 2.051 19.299 1.00 89.25 283 LYS A CA 1
ATOM 2299 C C . LYS A 1 283 ? -23.291 3.197 18.461 1.00 89.25 283 LYS A C 1
ATOM 2301 O O . LYS A 1 283 ? -22.215 3.057 17.892 1.00 89.25 283 LYS A O 1
ATOM 2306 N N . LEU A 1 284 ? -23.985 4.337 18.412 1.00 91.44 284 LEU A N 1
ATOM 2307 C CA . LEU A 1 284 ? -23.538 5.541 17.685 1.00 91.44 284 LEU A CA 1
ATOM 2308 C C . LEU A 1 284 ? -23.350 5.336 16.165 1.00 91.44 284 LEU A C 1
ATOM 2310 O O . LEU A 1 284 ? -22.395 5.837 15.570 1.00 91.44 284 LEU A O 1
ATOM 2314 N N . GLU A 1 285 ? -24.253 4.586 15.524 1.00 91.25 285 GLU A N 1
ATOM 2315 C CA . GLU A 1 285 ? -24.196 4.317 14.075 1.00 91.25 285 GLU A CA 1
ATOM 2316 C C . GLU A 1 285 ? -24.273 5.594 13.227 1.00 91.25 285 GLU A C 1
ATOM 2318 O O . GLU A 1 285 ? -23.585 5.700 12.212 1.00 91.25 285 GLU A O 1
ATOM 2323 N N . GLU A 1 286 ? -25.060 6.582 13.657 1.00 91.19 286 GLU A N 1
ATOM 2324 C CA . GLU A 1 286 ? -25.172 7.873 12.971 1.00 91.19 286 GLU A CA 1
ATOM 2325 C C . GLU A 1 286 ? -23.837 8.625 12.980 1.00 91.19 286 GLU A C 1
ATOM 2327 O O . GLU A 1 286 ? -23.364 9.034 11.923 1.00 91.19 286 GLU A O 1
ATOM 2332 N N . GLN A 1 287 ? -23.159 8.702 14.128 1.00 93.38 287 GLN A N 1
ATOM 2333 C CA . GLN A 1 287 ? -21.859 9.374 14.244 1.00 93.38 287 GLN A CA 1
ATOM 2334 C C . GLN A 1 287 ? -20.761 8.638 13.457 1.00 93.38 287 GLN A C 1
ATOM 2336 O O . GLN A 1 287 ? -19.869 9.260 12.870 1.00 93.38 287 GLN A O 1
ATOM 2341 N N . LEU A 1 288 ? -20.827 7.302 13.397 1.00 94.06 288 LEU A N 1
ATOM 2342 C CA . LEU A 1 288 ? -19.974 6.499 12.515 1.00 94.06 288 LEU A CA 1
ATOM 2343 C C . LEU A 1 288 ? -20.227 6.842 11.039 1.00 94.06 288 LEU A C 1
ATOM 2345 O O . LEU A 1 288 ? -19.278 7.068 10.286 1.00 94.06 288 LEU A O 1
ATOM 2349 N N . LYS A 1 289 ? -21.494 6.935 10.623 1.00 94.44 289 LYS A N 1
ATOM 2350 C CA . LYS A 1 289 ? -21.888 7.295 9.252 1.00 94.44 289 LYS A CA 1
ATOM 2351 C C . LYS A 1 289 ? -21.468 8.721 8.879 1.00 94.44 289 LYS A C 1
ATOM 2353 O O . LYS A 1 289 ? -20.977 8.945 7.770 1.00 94.44 289 LYS A O 1
ATOM 2358 N N . GLU A 1 290 ? -21.609 9.676 9.791 1.00 94.81 290 GLU A N 1
ATOM 2359 C CA . GLU A 1 290 ? -21.109 11.047 9.625 1.00 94.81 290 GLU A CA 1
ATOM 2360 C C . GLU A 1 290 ? -19.589 11.062 9.450 1.00 94.81 290 GLU A C 1
ATOM 2362 O O . GLU A 1 290 ? -19.071 11.702 8.534 1.00 94.81 290 GLU A O 1
ATOM 2367 N N . SER A 1 291 ? -18.868 10.279 10.255 1.00 96.50 291 SER A N 1
ATOM 2368 C CA . SER A 1 291 ? -17.412 10.158 10.145 1.00 96.50 291 SER A CA 1
ATOM 2369 C C . SER A 1 291 ? -16.975 9.528 8.814 1.00 96.50 291 SER A C 1
ATOM 2371 O O . SER A 1 291 ? -15.996 9.979 8.216 1.00 96.50 291 SER A O 1
ATOM 2373 N N . HIS A 1 292 ? -17.713 8.536 8.297 1.00 96.50 292 HIS A N 1
ATOM 2374 C CA . HIS A 1 292 ? -17.500 8.006 6.942 1.00 96.50 292 HIS A CA 1
ATOM 2375 C C . HIS A 1 292 ? -17.749 9.059 5.859 1.00 96.50 292 HIS A C 1
ATOM 2377 O O . HIS A 1 292 ? -16.980 9.147 4.903 1.00 96.50 292 HIS A O 1
ATOM 2383 N N . THR A 1 293 ? -18.792 9.874 6.018 1.00 96.50 293 THR A N 1
ATOM 2384 C CA . THR A 1 293 ? -19.107 10.965 5.085 1.00 96.50 293 THR A CA 1
ATOM 2385 C C . THR A 1 293 ? -17.986 12.005 5.069 1.00 96.50 293 THR A C 1
ATOM 2387 O O . THR A 1 293 ? -17.524 12.399 4.000 1.00 96.50 293 THR A O 1
ATOM 2390 N N . CYS A 1 294 ? -17.479 12.386 6.246 1.00 95.88 294 CYS A N 1
ATOM 2391 C CA . CYS A 1 294 ? -16.339 13.290 6.379 1.00 95.88 294 CYS A CA 1
ATOM 2392 C C . CYS A 1 294 ? -15.078 12.718 5.712 1.00 95.88 294 CYS A C 1
ATOM 2394 O O . CYS A 1 294 ? -14.392 13.428 4.979 1.00 95.88 294 CYS A O 1
ATOM 2396 N N . LEU A 1 295 ? -14.795 11.423 5.893 1.00 96.38 295 LEU A N 1
ATOM 2397 C CA . LEU A 1 295 ? -13.675 10.770 5.214 1.00 96.38 295 LEU A CA 1
ATOM 2398 C C . LEU A 1 295 ? -13.821 10.805 3.685 1.00 96.38 295 LEU A C 1
ATOM 2400 O O . LEU A 1 295 ? -12.840 11.080 3.000 1.00 96.38 295 LEU A O 1
ATOM 2404 N N . GLY A 1 296 ? -15.029 10.575 3.159 1.00 96.19 296 GLY A N 1
ATOM 2405 C CA . GLY A 1 296 ? -15.310 10.668 1.722 1.00 96.19 296 GLY A CA 1
ATOM 2406 C C . GLY A 1 296 ? -15.026 12.062 1.154 1.00 96.19 296 GLY A C 1
ATOM 2407 O O . GLY A 1 296 ? -14.356 12.187 0.134 1.00 96.19 296 GLY A O 1
ATOM 2408 N N . GLN A 1 297 ? -15.432 13.116 1.866 1.00 95.44 297 GLN A N 1
ATOM 2409 C CA . GLN A 1 297 ? -15.126 14.502 1.486 1.00 95.44 297 GLN A CA 1
ATOM 2410 C C . GLN A 1 297 ? -13.616 14.787 1.495 1.00 95.44 297 GLN A C 1
ATOM 2412 O O . GLN A 1 297 ? -13.098 15.460 0.606 1.00 95.44 297 GLN A O 1
ATOM 2417 N N . ILE A 1 298 ? -12.887 14.264 2.487 1.00 95.12 298 ILE A N 1
ATOM 2418 C CA . ILE A 1 298 ? -11.424 14.395 2.541 1.00 95.12 298 ILE A CA 1
ATOM 2419 C C . ILE A 1 298 ? -10.776 13.677 1.353 1.00 95.12 298 ILE A C 1
ATOM 2421 O O . ILE A 1 298 ? -9.851 14.223 0.750 1.00 95.12 298 ILE A O 1
ATOM 2425 N N . ASP A 1 299 ? -11.259 12.482 1.006 1.00 94.56 299 ASP A N 1
ATOM 2426 C CA . ASP A 1 299 ? -10.776 11.719 -0.145 1.00 94.56 299 ASP A CA 1
ATOM 2427 C C . ASP A 1 299 ? -10.979 12.487 -1.462 1.00 94.56 299 ASP A C 1
ATOM 2429 O O . ASP A 1 299 ? -10.065 12.520 -2.287 1.00 94.56 299 ASP A O 1
ATOM 2433 N N . GLU A 1 300 ? -12.118 13.163 -1.639 1.00 94.94 300 GLU A N 1
ATOM 2434 C CA . GLU A 1 300 ? -12.387 14.013 -2.807 1.00 94.94 300 GLU A CA 1
ATOM 2435 C C . GLU A 1 300 ? -11.418 15.200 -2.900 1.00 94.94 300 GLU A C 1
ATOM 2437 O O . GLU A 1 300 ? -10.809 15.419 -3.951 1.00 94.94 300 GLU A O 1
ATOM 2442 N N . ILE A 1 301 ? -11.225 15.943 -1.803 1.00 92.31 301 ILE A N 1
ATOM 2443 C CA . ILE A 1 301 ? -10.298 17.088 -1.761 1.00 92.31 301 ILE A CA 1
ATOM 2444 C C . ILE A 1 301 ? -8.865 16.621 -2.046 1.00 92.31 301 ILE A C 1
ATOM 2446 O O . ILE A 1 301 ? -8.140 17.237 -2.830 1.00 92.31 301 ILE A O 1
ATOM 2450 N N . HIS A 1 302 ? -8.453 15.513 -1.430 1.00 93.00 302 HIS A N 1
ATOM 2451 C CA . HIS A 1 302 ? -7.126 14.945 -1.629 1.00 93.00 302 HIS A CA 1
ATOM 2452 C C . HIS A 1 302 ? -6.919 14.462 -3.072 1.00 93.00 302 HIS A C 1
ATOM 2454 O O . HIS A 1 302 ? -5.856 14.691 -3.642 1.00 93.00 302 HIS A O 1
ATOM 2460 N N . GLU A 1 303 ? -7.920 13.842 -3.702 1.00 94.12 303 GLU A N 1
ATOM 2461 C CA . GLU A 1 303 ? -7.824 13.403 -5.098 1.00 94.12 303 GLU A CA 1
ATOM 2462 C C . GLU A 1 303 ? -7.732 14.588 -6.073 1.00 94.12 303 GLU A C 1
ATOM 2464 O O . GLU A 1 303 ? -6.939 14.540 -7.013 1.00 94.12 303 GLU A O 1
ATOM 2469 N N . GLN A 1 304 ? -8.464 15.680 -5.824 1.00 93.38 304 GLN A N 1
ATOM 2470 C CA . GLN A 1 304 ? -8.327 16.919 -6.601 1.00 93.38 304 GLN A CA 1
ATOM 2471 C C . GLN A 1 304 ? -6.913 17.501 -6.487 1.00 93.38 304 GLN A C 1
ATOM 2473 O O . GLN A 1 304 ? -6.317 17.891 -7.493 1.00 93.38 304 GLN A O 1
ATOM 2478 N N . GLN A 1 305 ? -6.351 17.520 -5.277 1.00 92.75 305 GLN A N 1
ATOM 2479 C CA . GLN A 1 305 ? -4.984 17.982 -5.053 1.00 92.75 305 GLN A CA 1
ATOM 2480 C C . GLN A 1 305 ? -3.957 17.072 -5.744 1.00 92.75 305 GLN A C 1
ATOM 2482 O O . GLN A 1 305 ? -3.064 17.568 -6.432 1.00 92.75 305 GLN A O 1
ATOM 2487 N N . LEU A 1 306 ? -4.106 15.746 -5.635 1.00 93.81 306 LEU A N 1
ATOM 2488 C CA . LEU A 1 306 ? -3.262 14.787 -6.352 1.00 93.81 306 LEU A CA 1
ATOM 2489 C C . LEU A 1 306 ? -3.326 15.004 -7.863 1.00 93.81 306 LEU A C 1
ATOM 2491 O O . LEU A 1 306 ? -2.287 14.970 -8.517 1.00 93.81 306 LEU A O 1
ATOM 2495 N N . GLN A 1 307 ? -4.511 15.258 -8.419 1.00 95.44 307 GLN A N 1
ATOM 2496 C CA . GLN A 1 307 ? -4.678 15.514 -9.847 1.00 95.44 307 GLN A CA 1
ATOM 2497 C C . GLN A 1 307 ? -3.901 16.755 -10.307 1.00 95.44 307 GLN A C 1
ATOM 2499 O O . GLN A 1 307 ? -3.213 16.705 -11.326 1.00 95.44 307 GLN A O 1
ATOM 2504 N N . GLN A 1 308 ? -3.929 17.839 -9.530 1.00 94.88 308 GLN A N 1
ATOM 2505 C CA . GLN A 1 308 ? -3.131 19.031 -9.829 1.00 94.88 308 GLN A CA 1
ATOM 2506 C C . GLN A 1 308 ? -1.628 18.728 -9.782 1.00 94.88 308 GLN A C 1
ATOM 2508 O O . GLN A 1 308 ? -0.889 19.119 -10.687 1.00 94.88 308 GLN A O 1
ATOM 2513 N N . ILE A 1 309 ? -1.171 17.980 -8.772 1.00 95.38 309 ILE A N 1
ATOM 2514 C CA . ILE A 1 309 ? 0.241 17.591 -8.655 1.00 95.38 309 ILE A CA 1
ATOM 2515 C C . ILE A 1 309 ? 0.660 16.695 -9.831 1.00 95.38 309 ILE A C 1
ATOM 2517 O O . ILE A 1 309 ? 1.717 16.933 -10.413 1.00 95.38 309 ILE A O 1
ATOM 2521 N N . ARG A 1 310 ? -0.167 15.721 -10.245 1.00 95.75 310 ARG A N 1
ATOM 2522 C CA . ARG A 1 310 ? 0.084 14.874 -11.431 1.00 95.75 310 ARG A CA 1
ATOM 2523 C C . ARG A 1 310 ? 0.355 15.716 -12.668 1.00 95.75 310 ARG A C 1
ATOM 2525 O O . ARG A 1 310 ? 1.336 15.486 -13.368 1.00 95.75 310 ARG A O 1
ATOM 2532 N N . GLU A 1 311 ? -0.504 16.694 -12.938 1.00 95.62 311 GLU A N 1
ATOM 2533 C CA . GLU A 1 311 ? -0.377 17.550 -14.116 1.00 95.62 311 GLU A CA 1
ATOM 2534 C C . GLU A 1 311 ? 0.905 18.383 -14.093 1.00 95.62 311 GLU A C 1
ATOM 2536 O O . GLU A 1 311 ? 1.546 18.555 -15.131 1.00 95.62 311 GLU A O 1
ATOM 2541 N N . LEU A 1 312 ? 1.295 18.889 -12.921 1.00 95.50 312 LEU A N 1
ATOM 2542 C CA . LEU A 1 312 ? 2.532 19.650 -12.746 1.00 95.50 312 LEU A CA 1
ATOM 2543 C C . LEU A 1 312 ? 3.767 18.752 -12.899 1.00 95.50 312 LEU A C 1
ATOM 2545 O O . LEU A 1 312 ? 4.701 19.127 -13.604 1.00 95.50 312 LEU A O 1
ATOM 2549 N N . VAL A 1 313 ? 3.747 17.542 -12.338 1.00 95.25 313 VAL A N 1
ATOM 2550 C CA . VAL A 1 313 ? 4.820 16.548 -12.497 1.00 95.25 313 VAL A CA 1
ATOM 2551 C C . VAL A 1 313 ? 4.987 16.134 -13.959 1.00 95.25 313 VAL A C 1
ATOM 2553 O O . VAL A 1 313 ? 6.106 16.120 -14.468 1.00 95.25 313 VAL A O 1
ATOM 2556 N N . ILE A 1 314 ? 3.890 15.872 -14.674 1.00 94.31 314 ILE A N 1
ATOM 2557 C CA . ILE A 1 314 ? 3.937 15.560 -16.109 1.00 94.31 314 ILE A CA 1
ATOM 2558 C C . ILE A 1 314 ? 4.500 16.747 -16.905 1.00 94.31 314 ILE A C 1
ATOM 2560 O O . ILE A 1 314 ? 5.278 16.536 -17.833 1.00 94.31 314 ILE A O 1
ATOM 2564 N N . LYS A 1 315 ? 4.136 17.992 -16.562 1.00 93.88 315 LYS A N 1
ATOM 2565 C CA . LYS A 1 315 ? 4.695 19.196 -17.207 1.00 93.88 315 LYS A CA 1
ATOM 2566 C C . LYS A 1 315 ? 6.199 19.302 -16.990 1.00 93.88 315 LYS A C 1
ATOM 2568 O O . LYS A 1 315 ? 6.911 19.510 -17.968 1.00 93.88 315 LYS A O 1
ATOM 2573 N N . ILE A 1 316 ? 6.672 19.089 -15.759 1.00 94.06 316 ILE A N 1
ATOM 2574 C CA . ILE A 1 316 ? 8.106 19.055 -15.446 1.00 94.06 316 ILE A CA 1
ATOM 2575 C C . ILE A 1 316 ? 8.786 17.986 -16.294 1.00 94.06 316 ILE A C 1
ATOM 2577 O O . ILE A 1 316 ? 9.681 18.324 -17.051 1.00 94.06 316 ILE A O 1
ATOM 2581 N N . ARG A 1 317 ? 8.309 16.735 -16.269 1.00 93.31 317 ARG A N 1
ATOM 2582 C CA . ARG A 1 317 ? 8.913 15.625 -17.029 1.00 93.31 317 ARG A CA 1
ATOM 2583 C C . ARG A 1 317 ? 8.956 15.860 -18.545 1.00 93.31 317 ARG A C 1
ATOM 2585 O O . ARG A 1 317 ? 9.818 15.300 -19.213 1.00 93.31 317 ARG A O 1
ATOM 2592 N N . LYS A 1 318 ? 8.071 16.710 -19.080 1.00 91.44 318 LYS A N 1
ATOM 2593 C CA . LYS A 1 318 ? 8.041 17.147 -20.489 1.00 91.44 318 LYS A CA 1
ATOM 2594 C C . LYS A 1 318 ? 8.881 18.396 -20.791 1.00 91.44 318 LYS A C 1
ATOM 2596 O O . LYS A 1 318 ? 8.820 18.880 -21.918 1.00 91.44 318 LYS A O 1
ATOM 2601 N N . GLU A 1 319 ? 9.623 18.927 -19.820 1.00 90.62 319 GLU A N 1
ATOM 2602 C CA . GLU A 1 319 ? 10.381 20.188 -19.910 1.00 90.62 319 GLU A CA 1
ATOM 2603 C C . GLU A 1 319 ? 9.497 21.439 -20.108 1.00 90.62 319 GLU A C 1
ATOM 2605 O O . GLU A 1 319 ? 9.922 22.456 -20.655 1.00 90.62 319 GLU A O 1
ATOM 2610 N N . ILE A 1 320 ? 8.244 21.405 -19.642 1.00 88.88 320 ILE A N 1
ATOM 2611 C CA . ILE A 1 320 ? 7.279 22.500 -19.809 1.00 88.88 320 ILE A CA 1
ATOM 2612 C C . ILE A 1 320 ? 7.159 23.298 -18.508 1.00 88.88 320 ILE A C 1
ATOM 2614 O O . ILE A 1 320 ? 6.657 22.790 -17.508 1.00 88.88 320 ILE A O 1
ATOM 2618 N N . ASN A 1 321 ? 7.515 24.589 -18.544 1.00 89.38 321 ASN A N 1
ATOM 2619 C CA . ASN A 1 321 ? 7.323 25.535 -17.431 1.00 89.38 321 ASN A CA 1
ATOM 2620 C C . ASN A 1 321 ? 7.826 24.989 -16.079 1.00 89.38 321 ASN A C 1
ATOM 2622 O O . ASN A 1 321 ? 7.100 25.035 -15.083 1.00 89.38 321 ASN A O 1
ATOM 2626 N N . ILE A 1 322 ? 9.049 24.449 -16.061 1.00 90.81 322 ILE A N 1
ATOM 2627 C CA . ILE A 1 322 ? 9.609 23.683 -14.937 1.00 90.81 322 ILE A CA 1
ATOM 2628 C C . ILE A 1 322 ? 9.546 24.476 -13.626 1.00 90.81 322 ILE A C 1
ATOM 2630 O O . ILE A 1 322 ? 8.882 24.036 -12.693 1.00 90.81 322 ILE A O 1
ATOM 2634 N N . GLN A 1 323 ? 10.151 25.671 -13.576 1.00 92.31 323 GLN A N 1
ATOM 2635 C CA . GLN A 1 323 ? 10.234 26.462 -12.341 1.00 92.31 323 GLN A CA 1
ATOM 2636 C C . GLN A 1 323 ? 8.850 26.814 -11.782 1.00 92.31 323 GLN A C 1
ATOM 2638 O O . GLN A 1 323 ? 8.548 26.502 -10.639 1.00 92.31 323 GLN A O 1
ATOM 2643 N N . ASN A 1 324 ? 7.960 27.349 -12.622 1.00 93.75 324 ASN A N 1
ATOM 2644 C CA . ASN A 1 324 ? 6.583 27.660 -12.229 1.00 93.75 324 ASN A CA 1
ATOM 2645 C C . ASN A 1 324 ? 5.814 26.415 -11.749 1.00 93.75 324 ASN A C 1
ATOM 2647 O O . ASN A 1 324 ? 4.939 26.512 -10.893 1.00 93.75 324 ASN A O 1
ATOM 2651 N N . SER A 1 325 ? 6.109 25.238 -12.308 1.00 93.38 325 SER A N 1
ATOM 2652 C CA . SER A 1 325 ? 5.489 23.990 -11.860 1.00 93.38 325 SER A CA 1
ATOM 2653 C C . SER A 1 325 ? 6.014 23.563 -10.489 1.00 93.38 325 SER A C 1
ATOM 2655 O O . SER A 1 325 ? 5.212 23.164 -9.650 1.00 93.38 325 SER A O 1
ATOM 2657 N N . ILE A 1 326 ? 7.319 23.707 -10.235 1.00 91.38 326 ILE A N 1
ATOM 2658 C CA . ILE A 1 326 ? 7.945 23.453 -8.926 1.00 91.38 326 ILE A CA 1
ATOM 2659 C C . ILE A 1 326 ? 7.399 24.415 -7.861 1.00 91.38 326 ILE A C 1
ATOM 2661 O O . ILE A 1 326 ? 7.032 23.976 -6.770 1.00 91.38 326 ILE A O 1
ATOM 2665 N N . ASP A 1 327 ? 7.283 25.703 -8.185 1.00 92.00 327 ASP A N 1
ATOM 2666 C CA . ASP A 1 327 ? 6.767 26.723 -7.267 1.00 92.00 327 ASP A CA 1
ATOM 2667 C C . ASP A 1 327 ? 5.323 26.396 -6.848 1.00 92.00 327 ASP A C 1
ATOM 2669 O O . ASP A 1 327 ? 5.004 26.357 -5.660 1.00 92.00 327 ASP A O 1
ATOM 2673 N N . LYS A 1 328 ? 4.465 26.044 -7.817 1.00 93.06 328 LYS A N 1
ATOM 2674 C CA . LYS A 1 328 ? 3.072 25.632 -7.562 1.00 93.06 328 LYS A CA 1
ATOM 2675 C C . LYS A 1 328 ? 2.964 24.343 -6.761 1.00 93.06 328 LYS A C 1
ATOM 2677 O O . LYS A 1 328 ? 2.105 24.222 -5.896 1.00 93.06 328 LYS A O 1
ATOM 2682 N N . ILE A 1 329 ? 3.818 23.369 -7.057 1.00 91.00 329 ILE A N 1
ATOM 2683 C CA . ILE A 1 329 ? 3.893 22.123 -6.298 1.00 91.00 329 ILE A CA 1
ATOM 2684 C C . ILE A 1 329 ? 4.226 22.429 -4.825 1.00 91.00 329 ILE A C 1
ATOM 2686 O O . ILE A 1 329 ? 3.564 21.921 -3.921 1.00 91.00 329 ILE A O 1
ATOM 2690 N N . THR A 1 330 ? 5.193 23.315 -4.588 1.00 88.12 330 THR A N 1
ATOM 2691 C CA . THR A 1 330 ? 5.609 23.727 -3.241 1.00 88.12 330 THR A CA 1
ATOM 2692 C C . THR A 1 330 ? 4.489 24.463 -2.502 1.00 88.12 330 THR A C 1
ATOM 2694 O O . THR A 1 330 ? 4.227 24.188 -1.329 1.00 88.12 330 THR A O 1
ATOM 2697 N N . GLU A 1 331 ? 3.767 25.346 -3.196 1.00 88.62 331 GLU A N 1
ATOM 2698 C CA . GLU A 1 331 ? 2.578 26.015 -2.665 1.00 88.62 331 GLU A CA 1
ATOM 2699 C C . GLU A 1 331 ? 1.505 25.002 -2.242 1.00 88.62 331 GLU A C 1
ATOM 2701 O O . GLU A 1 331 ? 0.993 25.084 -1.124 1.00 88.62 331 GLU A O 1
ATOM 2706 N N . LEU A 1 332 ? 1.216 23.995 -3.074 1.00 86.69 332 LEU A N 1
ATOM 2707 C CA . LEU A 1 332 ? 0.239 22.948 -2.761 1.00 86.69 332 LEU A CA 1
ATOM 2708 C C . LEU A 1 332 ? 0.608 22.169 -1.491 1.00 86.69 332 LEU A C 1
ATOM 2710 O O . LEU A 1 332 ? -0.284 21.840 -0.711 1.00 86.69 332 LEU A O 1
ATOM 2714 N N . TYR A 1 333 ? 1.891 21.915 -1.224 1.00 78.94 333 TYR A N 1
ATOM 2715 C CA . TYR A 1 333 ? 2.313 21.265 0.028 1.00 78.94 333 TYR A CA 1
ATOM 2716 C C . TYR A 1 333 ? 2.005 22.106 1.260 1.00 78.94 333 TYR A C 1
ATOM 2718 O O . TYR A 1 333 ? 1.639 21.574 2.308 1.00 78.94 333 TYR A O 1
ATOM 2726 N N . SER A 1 334 ? 2.176 23.423 1.131 1.00 77.25 334 SER A N 1
ATOM 2727 C CA . SER A 1 334 ? 1.948 24.375 2.217 1.00 77.25 334 SER A CA 1
ATOM 2728 C C . SER A 1 334 ? 0.465 24.597 2.521 1.00 77.25 334 SER A C 1
ATOM 2730 O O . SER A 1 334 ? 0.124 25.089 3.600 1.00 77.25 334 SER A O 1
ATOM 2732 N N . GLN A 1 335 ? -0.434 24.207 1.611 1.00 80.25 335 GLN A N 1
ATOM 2733 C CA . GLN A 1 335 ? -1.867 24.324 1.841 1.00 80.25 335 GLN A CA 1
ATOM 2734 C C . GLN A 1 335 ? -2.300 23.419 2.995 1.00 80.25 335 GLN A C 1
ATOM 2736 O O . GLN A 1 335 ? -2.143 22.197 2.985 1.00 80.25 335 GLN A O 1
ATOM 2741 N N . THR A 1 336 ? -2.915 24.031 4.004 1.00 79.12 336 THR A N 1
ATOM 2742 C CA . THR A 1 336 ? -3.317 23.326 5.223 1.00 79.12 336 THR A CA 1
ATOM 2743 C C . THR A 1 336 ? -4.688 22.667 5.107 1.00 79.12 336 THR A C 1
ATOM 2745 O O . THR A 1 336 ? -5.071 21.943 6.015 1.00 79.12 336 THR A O 1
ATOM 2748 N N . THR A 1 337 ? -5.430 22.841 4.009 1.00 84.75 337 THR A N 1
ATOM 2749 C CA . THR A 1 337 ? -6.825 22.378 3.876 1.00 84.75 337 THR A CA 1
ATOM 2750 C C . THR A 1 337 ? -6.989 20.877 4.132 1.00 84.75 337 THR A C 1
ATOM 2752 O O . THR A 1 337 ? -7.788 20.484 4.988 1.00 84.75 337 THR A O 1
ATOM 2755 N N . VAL A 1 338 ? -6.204 20.031 3.453 1.00 86.69 338 VAL A N 1
ATOM 2756 C CA . VAL A 1 338 ? -6.246 18.571 3.656 1.00 86.69 338 VAL A CA 1
ATOM 2757 C C . VAL A 1 338 ? -5.752 18.209 5.056 1.00 86.69 338 VAL A C 1
ATOM 2759 O O . VAL A 1 338 ? -6.421 17.465 5.766 1.00 86.69 338 VAL A O 1
ATOM 2762 N N . SER A 1 339 ? -4.630 18.785 5.500 1.00 89.44 339 SER A N 1
ATOM 2763 C CA . SER A 1 339 ? -4.070 18.547 6.840 1.00 89.44 339 SER A CA 1
ATOM 2764 C C . SER A 1 339 ? -5.049 18.900 7.967 1.00 89.44 339 SER A C 1
ATOM 2766 O O . SER A 1 339 ? -5.239 18.113 8.888 1.00 89.44 339 SER A O 1
ATOM 2768 N N . ASN A 1 340 ? -5.727 20.043 7.871 1.00 91.12 340 ASN A N 1
ATOM 2769 C CA . ASN A 1 340 ? -6.719 20.501 8.840 1.00 91.12 340 ASN A CA 1
ATOM 2770 C C . ASN A 1 340 ? -7.939 19.578 8.855 1.00 91.12 340 ASN A C 1
ATOM 2772 O O . ASN A 1 340 ? -8.466 19.278 9.923 1.00 91.12 340 ASN A O 1
ATOM 2776 N N . SER A 1 341 ? -8.384 19.114 7.686 1.00 92.69 341 SER A N 1
ATOM 2777 C CA . SER A 1 341 ? -9.528 18.201 7.583 1.00 92.69 341 SER A CA 1
ATOM 2778 C C . SER A 1 341 ? -9.196 16.822 8.162 1.00 92.69 341 SER A C 1
ATOM 2780 O O . SER A 1 341 ? -9.979 16.276 8.938 1.00 92.69 341 SER A O 1
ATOM 2782 N N . LEU A 1 342 ? -7.994 16.305 7.886 1.00 93.56 342 LEU A N 1
ATOM 2783 C CA . LEU A 1 342 ? -7.476 15.072 8.487 1.00 93.56 342 LEU A CA 1
ATOM 2784 C C . LEU A 1 342 ? -7.356 15.184 10.011 1.00 93.56 342 LEU A C 1
ATOM 2786 O O . LEU A 1 342 ? -7.748 14.260 10.725 1.00 93.56 342 LEU A O 1
ATOM 2790 N N . GLN A 1 343 ? -6.864 16.315 10.524 1.00 94.50 343 GLN A N 1
ATOM 2791 C CA . GLN A 1 343 ? -6.760 16.542 11.965 1.00 94.50 343 GLN A CA 1
ATOM 2792 C C . GLN A 1 343 ? -8.139 16.623 12.630 1.00 94.50 343 GLN A C 1
ATOM 2794 O O . GLN A 1 343 ? -8.350 16.005 13.671 1.00 94.50 343 GLN A O 1
ATOM 2799 N N . LYS A 1 344 ? -9.098 17.332 12.019 1.00 95.12 344 LYS A N 1
ATOM 2800 C CA . LYS A 1 344 ? -10.483 17.395 12.509 1.00 95.12 344 LYS A CA 1
ATOM 2801 C C . LYS A 1 344 ? -11.104 16.005 12.600 1.00 95.12 344 LYS A C 1
ATOM 2803 O O . LYS A 1 344 ? -11.622 15.649 13.653 1.00 95.12 344 LYS A O 1
ATOM 2808 N N . LEU A 1 345 ? -10.996 15.201 11.538 1.00 96.38 345 LEU A N 1
ATOM 2809 C CA . LEU A 1 345 ? -11.503 13.832 11.562 1.00 96.38 345 LEU A CA 1
ATOM 2810 C C . LEU A 1 345 ? -10.783 12.994 12.625 1.00 96.38 345 LEU A C 1
ATOM 2812 O O . LEU A 1 345 ? -11.435 12.280 13.374 1.00 96.38 345 LEU A O 1
ATOM 2816 N N . THR A 1 346 ? -9.460 13.123 12.756 1.00 96.00 346 THR A N 1
ATOM 2817 C CA . THR A 1 346 ? -8.689 12.429 13.803 1.00 96.00 346 THR A CA 1
ATOM 2818 C C . THR A 1 346 ? -9.245 12.714 15.198 1.00 96.00 346 THR A C 1
ATOM 2820 O O . THR A 1 346 ? -9.466 11.766 15.954 1.00 96.00 346 THR A O 1
ATOM 2823 N N . ASN A 1 347 ? -9.538 13.982 15.504 1.00 95.50 347 ASN A N 1
ATOM 2824 C CA . ASN A 1 347 ? -10.123 14.386 16.782 1.00 95.50 347 ASN A CA 1
ATOM 2825 C C . ASN A 1 347 ? -11.502 13.738 16.997 1.00 95.50 347 ASN A C 1
ATOM 2827 O O . ASN A 1 347 ? -11.718 13.115 18.034 1.00 95.50 347 ASN A O 1
ATOM 2831 N N . ILE A 1 348 ? -12.383 13.776 15.988 1.00 94.75 348 ILE A N 1
ATOM 2832 C CA . ILE A 1 348 ? -13.706 13.122 16.036 1.00 94.75 348 ILE A CA 1
ATOM 2833 C C . ILE A 1 348 ? -13.559 11.620 16.327 1.00 94.75 348 ILE A C 1
ATOM 2835 O O . ILE A 1 348 ? -14.240 11.062 17.189 1.00 94.75 348 ILE A O 1
ATOM 2839 N N . LEU A 1 349 ? -12.628 10.938 15.649 1.00 95.75 349 LEU A N 1
ATOM 2840 C CA . LEU A 1 349 ? -12.406 9.508 15.872 1.00 95.75 349 LEU A CA 1
ATOM 2841 C C . LEU A 1 349 ? -11.825 9.211 17.263 1.00 95.75 349 LEU A C 1
ATOM 2843 O O . LEU A 1 349 ? -12.019 8.107 17.781 1.00 95.75 349 LEU A O 1
ATOM 2847 N N . ASP A 1 350 ? -11.045 10.124 17.845 1.00 94.88 350 ASP A N 1
ATOM 2848 C CA . ASP A 1 350 ? -10.498 9.992 19.200 1.00 94.88 350 ASP A CA 1
ATOM 2849 C C . ASP A 1 350 ? -11.582 10.190 20.270 1.00 94.88 350 ASP A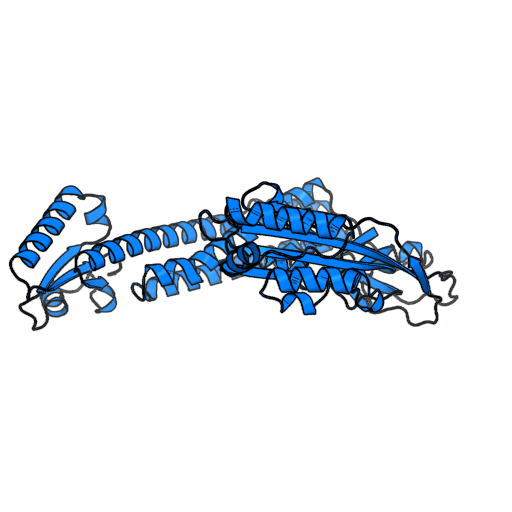 C 1
ATOM 2851 O O . ASP A 1 350 ? -11.626 9.434 21.249 1.00 94.88 350 ASP A O 1
ATOM 2855 N N . GLU A 1 351 ? -12.505 11.124 20.048 1.00 92.56 351 GLU A N 1
ATOM 2856 C CA . GLU A 1 351 ? -13.699 11.320 20.874 1.00 92.56 351 GLU A CA 1
ATOM 2857 C C . GLU A 1 351 ? -14.597 10.078 20.841 1.00 92.56 351 GLU A C 1
ATOM 2859 O O . GLU A 1 351 ? -14.885 9.498 21.892 1.00 92.56 351 GLU A O 1
ATOM 2864 N N . LEU A 1 352 ? -14.930 9.569 19.647 1.00 94.31 352 LEU A N 1
ATOM 2865 C CA . LEU A 1 352 ? -15.719 8.340 19.489 1.00 94.31 352 LEU A CA 1
ATOM 2866 C C . LEU A 1 352 ? -15.049 7.128 20.138 1.00 94.31 352 LEU A C 1
ATOM 2868 O O . LEU A 1 352 ? -15.708 6.305 20.775 1.00 94.31 352 LEU A O 1
ATOM 2872 N N . LYS A 1 353 ? -13.722 7.019 20.040 1.00 94.81 353 LYS A N 1
ATOM 2873 C CA . LYS A 1 353 ? -12.970 5.957 20.716 1.00 94.81 353 LYS A CA 1
ATOM 2874 C C . LYS A 1 353 ? -13.074 6.070 22.235 1.00 94.81 353 LYS A C 1
ATOM 2876 O O . LYS A 1 353 ? -13.203 5.059 22.928 1.00 94.81 353 LYS A O 1
ATOM 2881 N N . THR A 1 354 ? -12.989 7.282 22.771 1.00 92.25 354 THR A N 1
ATOM 2882 C CA . THR A 1 354 ? -13.147 7.533 24.209 1.00 92.25 354 THR A CA 1
ATOM 2883 C C . THR A 1 354 ? -14.560 7.177 24.661 1.00 92.25 354 THR A C 1
ATOM 2885 O O . THR A 1 354 ? -14.728 6.478 25.664 1.00 92.25 354 THR A O 1
ATOM 2888 N N . LYS A 1 355 ? -15.562 7.537 23.858 1.00 92.56 355 LYS A N 1
ATOM 2889 C CA . LYS A 1 355 ? -16.959 7.181 24.082 1.00 92.56 355 LYS A CA 1
ATOM 2890 C C . LYS A 1 355 ? -17.193 5.673 24.068 1.00 92.56 355 LYS A C 1
ATOM 2892 O O . LYS A 1 355 ? -17.763 5.133 25.010 1.00 92.56 355 LYS A O 1
ATOM 2897 N N . GLY A 1 356 ? -16.664 4.958 23.079 1.00 93.94 356 GLY A N 1
ATOM 2898 C CA . GLY A 1 356 ? -16.775 3.500 23.004 1.00 93.94 356 GLY A CA 1
ATOM 2899 C C . GLY A 1 356 ? -16.156 2.778 24.206 1.00 93.94 356 GLY A C 1
ATOM 2900 O O . GLY A 1 356 ? -16.726 1.814 24.723 1.00 93.94 356 GLY A O 1
ATOM 2901 N N . LYS A 1 357 ? -15.036 3.286 24.742 1.00 93.62 357 LYS A N 1
ATOM 2902 C CA . LYS A 1 357 ? -14.462 2.774 26.001 1.00 93.62 357 LYS A CA 1
ATOM 2903 C C . LYS A 1 357 ? -15.391 2.994 27.196 1.00 93.62 357 LYS A C 1
ATOM 2905 O O . LYS A 1 357 ? -15.492 2.100 28.038 1.00 93.62 357 LYS A O 1
ATOM 2910 N N . LEU A 1 358 ? -16.054 4.151 27.279 1.00 91.56 358 LEU A N 1
ATOM 2911 C CA . LEU A 1 358 ? -17.068 4.403 28.305 1.00 91.56 358 LEU A CA 1
ATOM 2912 C C . LEU A 1 358 ? -18.217 3.402 28.170 1.00 91.56 358 LEU A C 1
ATOM 2914 O O . LEU A 1 358 ? -18.541 2.747 29.153 1.00 91.56 358 LEU A O 1
ATOM 2918 N N . ILE A 1 359 ? -18.781 3.239 26.971 1.00 93.00 359 ILE A N 1
ATOM 2919 C CA . ILE A 1 359 ? -19.884 2.302 26.701 1.00 93.00 359 ILE A CA 1
ATOM 2920 C C . ILE A 1 359 ? -19.508 0.889 27.159 1.00 93.00 359 ILE A C 1
ATOM 2922 O O . ILE A 1 359 ? -20.238 0.267 27.928 1.00 93.00 359 ILE A O 1
ATOM 2926 N N . THR A 1 360 ? -18.311 0.426 26.791 1.00 93.06 360 THR A N 1
ATOM 2927 C CA . THR A 1 360 ? -17.796 -0.881 27.225 1.00 93.06 360 THR A CA 1
ATOM 2928 C C . THR A 1 360 ? -17.690 -0.974 28.754 1.00 93.06 360 THR A C 1
ATOM 2930 O O . THR A 1 360 ? -18.002 -2.009 29.344 1.00 93.06 360 THR A O 1
ATOM 2933 N N . LYS A 1 361 ? -17.232 0.093 29.425 1.00 92.00 361 LYS A N 1
ATOM 2934 C CA . LYS A 1 361 ? -17.138 0.148 30.894 1.00 92.00 361 LYS A CA 1
ATOM 2935 C C . LYS A 1 361 ? -18.521 0.107 31.548 1.00 92.00 361 LYS A C 1
ATOM 2937 O O . LYS A 1 361 ? -18.676 -0.590 32.546 1.00 92.00 361 LYS A O 1
ATOM 2942 N N . LEU A 1 362 ? -19.496 0.829 31.003 1.00 91.94 362 LEU A N 1
ATOM 2943 C CA . LEU A 1 362 ? -20.881 0.851 31.477 1.00 91.94 362 LEU A CA 1
ATOM 2944 C C . LEU A 1 362 ? -21.498 -0.551 31.388 1.00 91.94 362 LEU A C 1
ATOM 2946 O O . LEU A 1 362 ? -21.938 -1.093 32.399 1.00 91.94 362 LEU A O 1
ATOM 2950 N N . GLN A 1 363 ? -21.409 -1.189 30.220 1.00 92.12 363 GLN A N 1
ATOM 2951 C CA . GLN A 1 363 ? -21.946 -2.535 29.991 1.00 92.12 363 GLN A CA 1
ATOM 2952 C C . GLN A 1 363 ? -21.319 -3.589 30.906 1.00 92.12 363 GLN A C 1
ATOM 2954 O O . GLN A 1 363 ? -22.026 -4.422 31.467 1.00 92.12 363 GLN A O 1
ATOM 2959 N N . LYS A 1 364 ? -19.998 -3.529 31.126 1.00 92.50 364 LYS A N 1
ATOM 2960 C CA . LYS A 1 364 ? -19.307 -4.421 32.077 1.00 92.50 364 LYS A CA 1
ATOM 2961 C C . LYS A 1 364 ? -19.829 -4.305 33.507 1.00 92.50 364 LYS A C 1
ATOM 2963 O O . LYS A 1 364 ? -19.696 -5.252 34.272 1.00 92.50 364 LYS A O 1
ATOM 2968 N N . ASN A 1 365 ? -20.390 -3.155 33.858 1.00 90.75 365 ASN A N 1
ATOM 2969 C CA . ASN A 1 365 ? -20.958 -2.880 35.169 1.00 90.75 365 ASN A CA 1
ATOM 2970 C C . ASN A 1 365 ? -22.493 -3.004 35.180 1.00 90.75 365 ASN A C 1
ATOM 2972 O O . ASN A 1 365 ? -23.125 -2.585 36.137 1.00 90.75 365 ASN A O 1
ATOM 2976 N N . GLY A 1 366 ? -23.099 -3.587 34.141 1.00 90.31 366 GLY A N 1
ATOM 2977 C CA . GLY A 1 366 ? -24.540 -3.851 34.096 1.00 90.31 366 GLY A CA 1
ATOM 2978 C C . GLY A 1 366 ? -25.405 -2.680 33.626 1.00 90.31 366 GLY A C 1
ATOM 2979 O O . GLY A 1 366 ? -26.626 -2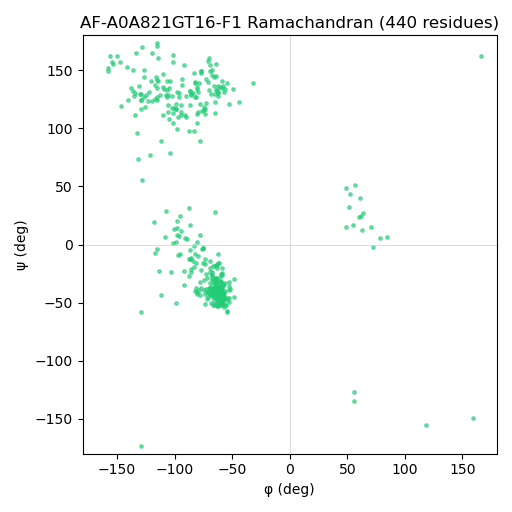.799 33.649 1.00 90.31 366 GLY A O 1
ATOM 2980 N N . PHE A 1 367 ? -24.808 -1.574 33.167 1.00 93.50 367 PHE A N 1
ATOM 2981 C CA . PHE A 1 367 ? -25.561 -0.482 32.550 1.00 93.50 367 PHE A CA 1
ATOM 2982 C C . PHE A 1 367 ? -25.899 -0.786 31.088 1.00 93.50 367 PHE A C 1
ATOM 2984 O O . PHE A 1 367 ? -25.037 -1.159 30.288 1.00 93.50 367 PHE A O 1
ATOM 2991 N N . GLU A 1 368 ? -27.138 -0.507 30.706 1.00 91.81 368 GLU A N 1
ATOM 2992 C CA . GLU A 1 368 ? -27.547 -0.363 29.317 1.00 91.81 368 GLU A CA 1
ATOM 2993 C C . GLU A 1 368 ? -27.203 1.047 28.820 1.00 91.81 368 GLU A C 1
ATOM 2995 O O . GLU A 1 368 ? -27.577 2.043 29.433 1.00 91.81 368 GLU A O 1
ATOM 3000 N N . TYR A 1 369 ? -26.486 1.150 27.701 1.00 93.19 369 TYR A N 1
ATOM 3001 C CA . TYR A 1 369 ? -26.186 2.442 27.083 1.00 93.19 369 TYR A CA 1
ATOM 3002 C C . TYR A 1 369 ? -27.269 2.847 26.075 1.00 93.19 369 TYR A C 1
ATOM 3004 O O . TYR A 1 369 ? -27.552 2.098 25.124 1.00 93.19 369 TYR A O 1
ATOM 3012 N N . CYS A 1 370 ? -27.791 4.063 26.249 1.00 90.75 370 CYS A N 1
ATOM 3013 C CA . CYS A 1 370 ? -28.782 4.697 25.393 1.00 90.75 370 CYS A CA 1
ATOM 3014 C C . CYS A 1 370 ? -28.289 6.074 24.917 1.00 90.75 370 CYS A C 1
ATOM 3016 O O . CYS A 1 370 ? -28.083 6.973 25.731 1.00 90.75 370 CYS A O 1
ATOM 3018 N N . ASN A 1 371 ? -28.131 6.247 23.600 1.00 90.56 371 ASN A N 1
ATOM 3019 C CA . ASN A 1 371 ? -27.997 7.573 22.996 1.00 90.56 371 ASN A CA 1
ATOM 3020 C C . ASN A 1 371 ? -29.399 8.168 22.845 1.00 90.56 371 ASN A C 1
ATOM 3022 O O . ASN A 1 371 ? -30.192 7.653 22.053 1.00 90.56 371 ASN A O 1
ATOM 3026 N N . VAL A 1 372 ? -29.711 9.226 23.592 1.00 89.12 372 VAL A N 1
ATOM 3027 C CA . VAL A 1 372 ? -31.080 9.767 23.636 1.00 89.12 372 VAL A CA 1
ATOM 3028 C C . VAL A 1 372 ? -31.504 10.398 22.309 1.00 89.12 372 VAL A C 1
ATOM 3030 O O . VAL A 1 372 ? -32.693 10.405 21.995 1.00 89.12 372 VAL A O 1
ATOM 3033 N N . ALA A 1 373 ? -30.546 10.830 21.481 1.00 86.69 373 ALA A N 1
ATOM 3034 C CA . ALA A 1 373 ? -30.820 11.332 20.135 1.00 86.69 373 ALA A CA 1
ATOM 3035 C C . ALA A 1 373 ? -31.551 10.285 19.269 1.00 86.69 373 ALA A C 1
ATOM 3037 O O . ALA A 1 373 ? -32.478 10.625 18.536 1.00 86.69 373 ALA A O 1
ATOM 3038 N N . ASN A 1 374 ? -31.230 8.995 19.441 1.00 85.81 374 ASN A N 1
ATOM 3039 C CA . ASN A 1 374 ? -31.876 7.896 18.714 1.00 85.81 374 ASN A CA 1
ATOM 3040 C C . ASN A 1 374 ? -33.355 7.715 19.094 1.00 85.81 374 ASN A C 1
ATOM 3042 O O . ASN A 1 374 ? -34.106 7.069 18.366 1.00 85.81 374 ASN A O 1
ATOM 3046 N N . LEU A 1 375 ? -33.776 8.253 20.242 1.00 84.88 375 LEU A N 1
ATOM 3047 C CA . LEU A 1 375 ? -35.165 8.233 20.701 1.00 84.88 375 LEU A CA 1
ATOM 3048 C C . LEU A 1 375 ? -35.948 9.469 20.234 1.00 84.88 375 LEU A C 1
ATOM 3050 O O . LEU A 1 375 ? -37.088 9.666 20.645 1.00 84.88 375 LEU A O 1
ATOM 3054 N N . GLY A 1 376 ? -35.339 10.319 19.399 1.00 82.00 376 GLY A N 1
ATOM 3055 C CA . GLY A 1 376 ? -35.923 11.587 18.975 1.00 82.00 376 GLY A CA 1
ATOM 3056 C C . GLY A 1 376 ? -35.967 12.635 20.087 1.00 82.00 376 GLY A C 1
ATOM 3057 O O . GLY A 1 376 ? -36.684 13.626 19.943 1.00 82.00 376 GLY A O 1
ATOM 3058 N N . ILE A 1 377 ? -35.221 12.436 21.181 1.00 83.94 377 ILE A N 1
ATOM 3059 C CA . ILE A 1 377 ? -35.139 13.409 22.269 1.00 83.94 377 ILE A CA 1
ATOM 3060 C C . ILE A 1 377 ? -34.283 14.591 21.808 1.00 83.94 377 ILE A C 1
ATOM 3062 O O . ILE A 1 377 ? -33.094 14.436 21.523 1.00 83.94 377 ILE A O 1
ATOM 3066 N N . ARG A 1 378 ? -34.915 15.765 21.731 1.00 78.75 378 ARG 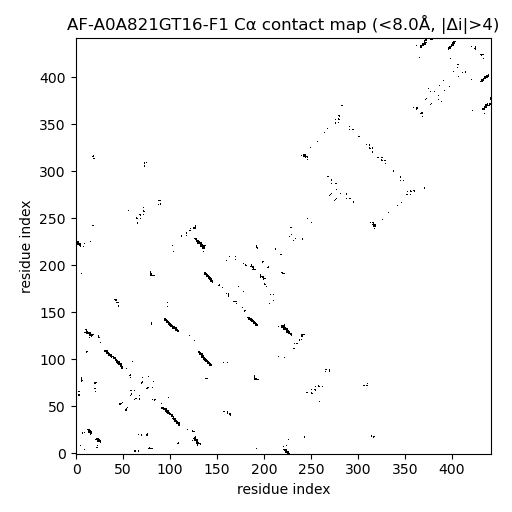A N 1
ATOM 3067 C CA . ARG A 1 378 ? -34.314 17.046 21.336 1.00 78.75 378 ARG A CA 1
ATOM 3068 C C . ARG A 1 378 ? -34.317 18.020 22.504 1.00 78.75 378 ARG A C 1
ATOM 3070 O O . ARG A 1 378 ? -35.134 17.878 23.414 1.00 78.75 378 ARG A O 1
ATOM 3077 N N . ASN A 1 379 ? -33.470 19.042 22.433 1.00 71.25 379 ASN A N 1
ATOM 3078 C CA . ASN A 1 379 ? -33.324 20.045 23.497 1.00 71.25 379 ASN A CA 1
ATOM 3079 C C . ASN A 1 379 ? -34.605 20.861 23.778 1.00 71.25 379 ASN A C 1
ATOM 3081 O O . ASN A 1 379 ? -34.721 21.500 24.818 1.00 71.25 379 ASN A O 1
ATOM 3085 N N . GLU A 1 380 ? -35.572 20.832 22.861 1.00 78.25 380 GLU A N 1
ATOM 3086 C CA . GLU A 1 380 ? -36.844 21.561 22.943 1.00 78.25 380 GLU A CA 1
ATOM 3087 C C . GLU A 1 380 ? -37.943 20.808 23.719 1.00 78.25 380 GLU A C 1
ATOM 3089 O O . GLU A 1 380 ? -38.993 21.384 24.009 1.00 78.25 380 GLU A O 1
ATOM 3094 N N . LEU A 1 381 ? -37.743 19.522 24.033 1.00 81.62 381 LEU A N 1
ATOM 3095 C CA . LEU A 1 381 ? -38.739 18.724 24.751 1.00 81.62 381 LEU A CA 1
ATOM 3096 C C . LEU A 1 381 ? -38.815 19.124 26.226 1.00 81.62 381 LEU A C 1
ATOM 3098 O O . LEU A 1 381 ? -37.803 19.373 26.880 1.00 81.62 381 LEU A O 1
ATOM 3102 N N . ALA A 1 382 ? -40.030 19.122 26.774 1.00 83.50 382 ALA A N 1
ATOM 3103 C CA . ALA A 1 382 ? -40.224 19.327 28.204 1.00 83.50 382 ALA A CA 1
ATOM 3104 C C . ALA A 1 382 ? -39.661 18.137 29.000 1.00 83.50 382 ALA A C 1
ATOM 3106 O O . ALA A 1 382 ? -39.778 16.988 28.576 1.00 83.50 382 ALA A O 1
ATOM 3107 N N . GLU A 1 383 ? -39.121 18.396 30.193 1.00 81.75 383 GLU A N 1
ATOM 3108 C CA . GLU A 1 383 ? -38.530 17.370 31.067 1.00 81.75 383 GLU A CA 1
ATOM 3109 C C . GLU A 1 383 ? -39.480 16.188 31.325 1.00 81.75 383 GLU A C 1
ATOM 3111 O O . GLU A 1 383 ? -39.062 15.033 31.269 1.00 81.75 383 GLU A O 1
ATOM 3116 N N . SER A 1 384 ? -40.778 16.456 31.506 1.00 82.50 384 SER A N 1
ATOM 3117 C CA . SER A 1 384 ? -41.796 15.411 31.671 1.00 82.50 384 SER A CA 1
ATOM 3118 C C . SER A 1 384 ? -41.882 14.470 30.467 1.00 82.50 384 SER A C 1
ATOM 3120 O O . SER A 1 384 ? -41.961 13.261 30.643 1.00 82.50 384 SER A O 1
ATOM 3122 N N . GLN A 1 385 ? -41.782 14.998 29.245 1.00 84.38 385 GLN A N 1
ATOM 3123 C CA . GLN A 1 385 ? -41.797 14.194 28.020 1.00 84.38 385 GLN A CA 1
ATOM 3124 C C . GLN A 1 385 ? -40.527 13.347 27.893 1.00 84.38 385 GLN A C 1
ATOM 3126 O O . GLN A 1 385 ? -40.588 12.202 27.456 1.00 84.38 385 GLN A O 1
ATOM 3131 N N . ILE A 1 386 ? -39.375 13.891 28.298 1.00 83.56 386 ILE A N 1
ATOM 3132 C CA . ILE A 1 386 ? -38.095 13.168 28.304 1.00 83.56 386 ILE A CA 1
ATOM 3133 C C . ILE A 1 386 ? -38.154 11.992 29.287 1.00 83.56 386 ILE A C 1
ATOM 3135 O O . ILE A 1 386 ? -37.761 10.876 28.940 1.00 83.56 386 ILE A O 1
ATOM 3139 N N . ILE A 1 387 ? -38.679 12.228 30.493 1.00 82.88 387 ILE A N 1
ATOM 3140 C CA . ILE A 1 387 ? -38.888 11.198 31.519 1.00 82.88 387 ILE A CA 1
ATOM 3141 C C . ILE A 1 387 ? -39.840 10.118 30.996 1.00 82.88 387 ILE A C 1
ATOM 3143 O O . ILE A 1 387 ? -39.496 8.937 31.067 1.00 82.88 387 ILE A O 1
ATOM 3147 N N . ASP A 1 388 ? -40.974 10.503 30.405 1.00 85.12 388 ASP A N 1
ATOM 3148 C CA . ASP A 1 388 ? -41.957 9.565 29.852 1.00 85.12 388 ASP A CA 1
ATOM 3149 C C . ASP A 1 388 ? -41.353 8.679 28.748 1.00 85.12 388 ASP A C 1
ATOM 3151 O O . ASP A 1 388 ? -41.576 7.467 28.735 1.00 85.12 388 ASP A O 1
ATOM 3155 N N . ILE A 1 389 ? -40.536 9.246 27.852 1.00 85.19 389 ILE A N 1
ATOM 3156 C CA . ILE A 1 389 ? -39.863 8.494 26.778 1.00 85.19 389 ILE A CA 1
ATOM 3157 C C . ILE A 1 389 ? -38.830 7.507 27.347 1.00 85.19 389 ILE A C 1
ATOM 3159 O O . ILE A 1 389 ? -38.734 6.372 26.875 1.00 85.19 389 ILE A O 1
ATOM 3163 N N . LEU A 1 390 ? -38.041 7.916 28.348 1.00 84.06 390 LEU A N 1
ATOM 3164 C CA . LEU A 1 390 ? -36.931 7.108 28.869 1.00 84.06 390 LEU A CA 1
ATOM 3165 C C . LEU A 1 390 ? -37.390 6.014 29.850 1.00 84.06 390 LEU A C 1
ATOM 3167 O O . LEU A 1 390 ? -36.909 4.872 29.781 1.00 84.06 390 LEU A O 1
ATOM 3171 N N . PHE A 1 391 ? -38.337 6.322 30.738 1.00 82.69 391 PHE A N 1
ATOM 3172 C CA . PHE A 1 391 ? -38.918 5.335 31.652 1.00 82.69 391 PHE A CA 1
ATOM 3173 C C . PHE A 1 391 ? -39.942 4.442 30.940 1.00 82.69 391 PHE A C 1
ATOM 3175 O O . PHE A 1 391 ? -39.898 3.213 31.091 1.00 82.69 391 PHE A O 1
ATOM 3182 N N . GLY A 1 392 ? -40.813 5.022 30.109 1.00 80.62 392 GLY A N 1
ATOM 3183 C CA . GLY A 1 392 ? -41.987 4.333 29.580 1.00 80.62 392 GLY A CA 1
ATOM 3184 C C . GLY A 1 392 ? -42.858 3.791 30.720 1.00 80.62 392 GLY A C 1
ATOM 3185 O O . GLY A 1 392 ? -43.070 4.463 31.722 1.00 80.62 392 GLY A O 1
ATOM 3186 N N . ASN A 1 393 ? -43.304 2.535 30.602 1.00 75.38 393 ASN A N 1
ATOM 3187 C CA . ASN A 1 393 ? -44.083 1.843 31.642 1.00 75.38 393 ASN A CA 1
ATOM 3188 C C . ASN A 1 393 ? -43.223 0.983 32.596 1.00 75.38 393 ASN A C 1
ATOM 3190 O O . ASN A 1 393 ? -43.763 0.141 33.313 1.00 75.38 393 ASN A O 1
ATOM 3194 N N . ASP A 1 394 ? -41.894 1.120 32.573 1.00 77.56 394 ASP A N 1
ATOM 3195 C CA . ASP A 1 394 ? -40.986 0.246 33.325 1.00 77.56 394 ASP A CA 1
ATOM 3196 C C . ASP A 1 394 ? -40.566 0.893 34.652 1.00 77.56 394 ASP A C 1
ATOM 3198 O O . ASP A 1 394 ? -39.663 1.730 34.705 1.00 77.56 394 ASP A O 1
ATOM 3202 N N . SER A 1 395 ? -41.223 0.484 35.740 1.00 75.62 395 SER A N 1
ATOM 3203 C CA . SER A 1 395 ? -40.939 0.975 37.092 1.00 75.62 395 SER A CA 1
ATOM 3204 C C . SER A 1 395 ? -39.661 0.391 37.710 1.00 75.62 395 SER A C 1
ATOM 3206 O O . SER A 1 395 ? -39.329 0.744 38.837 1.00 75.62 395 SER A O 1
ATOM 3208 N N . GLN A 1 396 ? -38.965 -0.524 37.024 1.00 83.56 396 GLN A N 1
ATOM 3209 C CA . GLN A 1 396 ? -37.733 -1.165 37.502 1.00 83.56 396 GLN A CA 1
ATOM 3210 C C . GLN A 1 396 ? -36.491 -0.647 36.757 1.00 83.56 396 GLN A C 1
ATOM 3212 O O . GLN A 1 396 ? -35.493 -1.355 36.626 1.00 83.56 396 GLN A O 1
ATOM 3217 N N . LYS A 1 397 ? -36.525 0.601 36.275 1.00 87.50 397 LYS A N 1
ATOM 3218 C CA . LYS A 1 397 ? -35.370 1.285 35.677 1.00 87.50 397 LYS A CA 1
ATOM 3219 C C . LYS A 1 397 ? -34.804 2.349 36.609 1.00 87.50 397 LYS A C 1
ATOM 3221 O O . LYS A 1 397 ? -35.553 3.119 37.199 1.00 87.50 397 LYS A O 1
ATOM 3226 N N . ALA A 1 398 ? -33.481 2.454 36.651 1.00 87.19 398 ALA A N 1
ATOM 3227 C CA . ALA A 1 398 ? -32.777 3.613 37.184 1.00 87.19 398 ALA A CA 1
ATOM 3228 C C . ALA A 1 398 ? -31.958 4.261 36.062 1.00 87.19 398 ALA A C 1
ATOM 3230 O O . ALA A 1 398 ? -31.156 3.595 35.402 1.00 87.19 398 ALA A O 1
ATOM 3231 N N . LEU A 1 399 ? -32.172 5.558 35.840 1.00 87.94 399 LEU A N 1
ATOM 3232 C CA . LEU A 1 399 ? -31.552 6.318 34.755 1.00 87.94 399 LEU A CA 1
ATOM 3233 C C . LEU A 1 399 ? -30.447 7.230 35.289 1.00 87.94 399 LEU A C 1
ATOM 3235 O O . LEU A 1 399 ? -30.674 8.021 36.200 1.00 87.94 399 LEU A O 1
ATOM 3239 N N . LEU A 1 400 ? -29.268 7.147 34.676 1.00 87.56 400 LEU A N 1
ATOM 3240 C CA . LEU A 1 400 ? -28.191 8.116 34.842 1.00 87.56 400 LEU A CA 1
ATOM 3241 C C . LEU A 1 400 ? -28.179 9.040 33.628 1.00 87.56 400 LEU A C 1
ATOM 3243 O O . LEU A 1 400 ? -27.727 8.638 32.554 1.00 87.56 400 LEU A O 1
ATOM 3247 N N . PHE A 1 401 ? -28.669 10.265 33.796 1.00 86.44 401 PHE A N 1
ATOM 3248 C CA . PHE A 1 401 ? -28.612 11.294 32.760 1.00 86.44 401 PHE A CA 1
ATOM 3249 C C . PHE A 1 401 ? -27.240 11.969 32.778 1.00 86.44 401 PHE A C 1
ATOM 3251 O O . PHE A 1 401 ? -26.773 12.418 33.824 1.00 86.44 401 PHE A O 1
ATOM 3258 N N . SER A 1 402 ? -26.567 12.026 31.633 1.00 85.25 402 SER A N 1
ATOM 3259 C CA . SER A 1 402 ? -25.255 12.664 31.531 1.00 85.25 402 SER A CA 1
ATOM 3260 C C . SER A 1 402 ? -24.975 13.070 30.089 1.00 85.25 402 SER A C 1
ATOM 3262 O O . SER A 1 402 ? -25.425 12.430 29.144 1.00 85.25 402 SER A O 1
ATOM 3264 N N . ASN A 1 403 ? -24.166 14.107 29.919 1.00 84.00 403 ASN A N 1
ATOM 3265 C CA . ASN A 1 403 ? -23.440 14.376 28.682 1.00 84.00 403 ASN A CA 1
ATOM 3266 C C . ASN A 1 403 ? -21.930 14.265 28.954 1.00 84.00 403 ASN A C 1
ATOM 3268 O O . ASN A 1 403 ? -21.512 14.067 30.103 1.00 84.00 403 ASN A O 1
ATOM 3272 N N . ASP A 1 404 ? -21.108 14.345 27.908 1.00 80.44 404 ASP A N 1
ATOM 3273 C CA . ASP A 1 404 ? -19.653 14.267 28.072 1.00 80.44 404 ASP A CA 1
ATOM 3274 C C . ASP A 1 404 ? -19.078 15.451 28.870 1.00 80.44 404 ASP A C 1
ATOM 3276 O O . ASP A 1 404 ? -18.113 15.252 29.605 1.00 80.44 404 ASP A O 1
ATOM 3280 N N . THR A 1 405 ? -19.691 16.639 28.806 1.00 77.75 405 THR A N 1
ATOM 3281 C CA . THR A 1 405 ? -19.273 17.828 29.572 1.00 77.75 405 THR A CA 1
ATOM 3282 C C . THR A 1 405 ? -19.388 17.604 31.078 1.00 77.75 405 THR A C 1
ATOM 3284 O O . THR A 1 405 ? -18.396 17.725 31.785 1.00 77.75 405 THR A O 1
ATOM 3287 N N . PHE A 1 406 ? -20.554 17.177 31.573 1.00 75.50 406 PHE A N 1
ATOM 3288 C CA . PHE A 1 406 ? -20.776 16.910 32.998 1.00 75.50 406 PHE A CA 1
ATOM 3289 C C . PHE A 1 406 ? -19.806 15.856 33.542 1.00 75.50 406 PHE A C 1
ATOM 3291 O O . PHE A 1 406 ? -19.239 16.019 34.618 1.00 75.50 406 PHE A O 1
ATOM 3298 N N . ARG A 1 407 ? -19.550 14.793 32.771 1.00 77.44 407 ARG A N 1
ATOM 3299 C CA . ARG A 1 407 ? -18.599 13.748 33.171 1.00 77.44 407 ARG A CA 1
ATOM 3300 C C . ARG A 1 407 ? -17.165 14.276 33.282 1.00 77.44 407 ARG A C 1
ATOM 3302 O O . ARG A 1 407 ? -16.417 13.804 34.136 1.00 77.44 407 ARG A O 1
ATOM 3309 N N . ASN A 1 408 ? -16.763 15.161 32.373 1.00 79.94 408 ASN A N 1
ATOM 3310 C CA . ASN A 1 408 ? -15.390 15.653 32.307 1.00 79.94 408 ASN A CA 1
ATOM 3311 C C . ASN A 1 408 ? -15.143 16.786 33.317 1.00 79.94 408 ASN A C 1
ATOM 3313 O O . ASN A 1 408 ? -14.093 16.794 33.954 1.00 79.94 408 ASN A O 1
ATOM 3317 N N . ASP A 1 409 ? -16.107 17.692 33.488 1.00 84.50 409 ASP A N 1
ATOM 3318 C CA . ASP A 1 409 ? -15.961 18.892 34.319 1.00 84.50 409 ASP A CA 1
ATOM 3319 C C . ASP A 1 409 ? -16.333 18.641 35.792 1.00 84.50 409 ASP A C 1
ATOM 3321 O O . ASP A 1 409 ? -15.787 19.291 36.681 1.00 84.50 409 ASP A O 1
ATOM 3325 N N . ASP A 1 410 ? -17.211 17.668 36.069 1.00 85.75 410 ASP A N 1
ATOM 3326 C CA . ASP A 1 410 ? -17.656 17.293 37.419 1.00 85.75 410 ASP A CA 1
ATOM 3327 C C . ASP A 1 410 ? -17.510 15.780 37.661 1.00 85.75 410 ASP A C 1
ATOM 3329 O O . ASP A 1 410 ? -18.441 15.029 37.985 1.00 85.75 410 ASP A O 1
ATOM 3333 N N . GLN A 1 411 ? -16.282 15.304 37.457 1.00 85.19 411 GLN A N 1
ATOM 3334 C CA . GLN A 1 411 ? -15.949 13.884 37.529 1.00 85.19 411 GLN A CA 1
ATOM 3335 C C . GLN A 1 411 ? -16.227 13.274 38.916 1.00 85.19 411 GLN A C 1
ATOM 3337 O O . GLN A 1 411 ? -16.551 12.084 39.010 1.00 85.19 411 GLN A O 1
ATOM 3342 N N . GLU A 1 412 ? -16.104 14.057 39.991 1.00 88.00 412 GLU A N 1
ATOM 3343 C CA . GLU A 1 412 ? -16.338 13.592 41.360 1.00 88.00 412 GLU A CA 1
ATOM 3344 C C . GLU A 1 412 ? -17.822 13.280 41.590 1.00 88.00 412 GLU A C 1
ATOM 3346 O O . GLU A 1 412 ? -18.150 12.155 41.989 1.00 88.00 412 GLU A O 1
ATOM 3351 N N . ASN A 1 413 ? -18.728 14.206 41.248 1.00 87.31 413 ASN A N 1
ATOM 3352 C CA . ASN A 1 413 ? -20.164 13.955 41.372 1.00 87.31 413 ASN A CA 1
ATOM 3353 C C . ASN A 1 413 ? -20.630 12.856 40.421 1.00 87.31 413 ASN A C 1
ATOM 3355 O O . ASN A 1 413 ? -21.402 11.988 40.834 1.00 87.31 413 ASN A O 1
ATOM 3359 N N . TRP A 1 414 ? -20.118 12.822 39.186 1.00 88.25 414 TRP A N 1
ATOM 3360 C CA . TRP A 1 414 ? -20.419 11.729 38.261 1.00 88.25 414 TRP A CA 1
ATOM 3361 C C . TRP A 1 414 ? -20.030 10.368 38.854 1.00 88.25 414 TRP A C 1
ATOM 3363 O O . TRP A 1 414 ? -20.821 9.425 38.834 1.00 88.25 414 TRP A O 1
ATOM 3373 N N . THR A 1 415 ? -18.833 10.266 39.441 1.00 87.62 415 THR A N 1
ATOM 3374 C CA . THR A 1 415 ? -18.342 9.020 40.053 1.00 87.62 415 THR A CA 1
ATOM 3375 C C . THR A 1 415 ? -19.177 8.624 41.269 1.00 87.62 415 THR A C 1
ATOM 3377 O O . THR A 1 415 ? -19.442 7.434 41.469 1.00 87.62 415 THR A O 1
ATOM 3380 N N . LYS A 1 416 ? -19.624 9.603 42.062 1.00 90.81 416 LYS A N 1
ATOM 3381 C CA . LYS A 1 416 ? -20.506 9.383 43.209 1.00 90.81 416 LYS A CA 1
ATOM 3382 C C . LYS A 1 416 ? -21.862 8.822 42.776 1.00 90.81 416 LYS A C 1
ATOM 3384 O O . LYS A 1 416 ? -22.234 7.756 43.260 1.00 90.81 416 LYS A O 1
ATOM 3389 N N . LEU A 1 417 ? -22.544 9.475 41.832 1.00 89.12 417 LEU A N 1
ATOM 3390 C CA . LEU A 1 417 ? -23.840 9.027 41.299 1.00 89.12 417 LEU A CA 1
ATOM 3391 C C . LEU A 1 417 ? -23.732 7.635 40.670 1.00 89.12 417 LEU A C 1
ATOM 3393 O O . LEU A 1 417 ? -24.520 6.740 40.967 1.00 89.12 417 LEU A O 1
ATOM 3397 N N . TYR A 1 418 ? -22.692 7.427 39.862 1.00 89.75 418 TYR A N 1
ATOM 3398 C CA . TYR A 1 418 ? -22.395 6.137 39.253 1.00 89.75 418 TYR A CA 1
ATOM 3399 C C . TYR A 1 418 ? -22.221 5.022 40.298 1.00 89.75 418 TYR A C 1
ATOM 3401 O O . TYR A 1 418 ? -22.761 3.928 40.141 1.00 89.75 418 TYR A O 1
ATOM 3409 N N . SER A 1 419 ? -21.488 5.294 41.381 1.00 90.19 419 SER A N 1
ATOM 3410 C CA . SER A 1 419 ? -21.242 4.315 42.448 1.00 90.19 419 SER A CA 1
ATOM 3411 C C . SER A 1 419 ? -22.498 4.022 43.271 1.00 90.19 419 SER A C 1
ATOM 3413 O O . SER A 1 419 ? -22.730 2.865 43.616 1.00 90.19 419 SER A O 1
ATOM 3415 N N . GLN A 1 420 ? -23.324 5.038 43.534 1.00 91.50 420 GLN A N 1
ATOM 3416 C CA . GLN A 1 420 ? -24.600 4.886 44.240 1.00 91.50 420 GLN A CA 1
ATOM 3417 C C . GLN A 1 420 ? -25.560 3.973 43.471 1.00 91.50 420 GLN A C 1
ATOM 3419 O O . GLN A 1 420 ? -26.050 2.995 44.028 1.00 91.50 420 GLN A O 1
ATOM 3424 N N . MET A 1 421 ? -25.747 4.204 42.169 1.00 91.19 421 MET A N 1
ATOM 3425 C CA . MET A 1 421 ? -26.623 3.361 41.342 1.00 91.19 421 MET A CA 1
ATOM 3426 C C . MET A 1 421 ? -26.131 1.910 41.247 1.00 91.19 421 MET A C 1
ATOM 3428 O O . MET A 1 421 ? -26.924 0.968 41.234 1.00 91.19 421 MET A O 1
ATOM 3432 N N . MET A 1 422 ? -24.811 1.710 41.222 1.00 90.56 422 MET A N 1
ATOM 3433 C CA . MET A 1 422 ? -24.215 0.373 41.283 1.00 90.56 422 MET A CA 1
ATOM 3434 C C . MET A 1 422 ? -24.517 -0.344 42.603 1.00 90.56 422 MET A C 1
ATOM 3436 O O . MET A 1 422 ? -24.708 -1.560 42.611 1.00 90.56 422 MET A O 1
ATOM 3440 N N . GLU A 1 423 ? -24.526 0.375 43.723 1.00 90.88 423 GLU A N 1
ATOM 3441 C CA . GLU A 1 423 ? -24.874 -0.177 45.034 1.00 90.88 423 GLU A CA 1
ATOM 3442 C C . GLU A 1 423 ? -26.370 -0.504 45.129 1.00 90.88 423 GLU A C 1
ATOM 3444 O O . GLU A 1 423 ? -26.738 -1.588 45.582 1.00 90.88 423 GLU A O 1
ATOM 3449 N N . GLU A 1 424 ? -27.232 0.367 44.606 1.00 88.06 424 GLU A N 1
ATOM 3450 C CA . GLU A 1 424 ? -28.678 0.135 44.531 1.00 88.06 424 GLU A CA 1
ATOM 3451 C C . GLU A 1 424 ? -29.028 -1.105 43.699 1.00 88.06 424 GLU A C 1
ATOM 3453 O O . GLU A 1 424 ? -29.829 -1.930 44.136 1.00 88.06 424 GLU A O 1
ATOM 3458 N N . SER A 1 425 ? -28.380 -1.302 42.547 1.00 89.31 425 SER A N 1
ATOM 3459 C CA . SER A 1 425 ? -28.586 -2.497 41.715 1.00 89.31 425 SER A CA 1
ATOM 3460 C C . SER A 1 425 ? -28.130 -3.789 42.403 1.00 89.31 425 SER A C 1
ATOM 3462 O O . SER A 1 425 ? -28.772 -4.828 42.257 1.00 89.31 425 SER A O 1
ATOM 3464 N N . LYS A 1 426 ? -27.074 -3.745 43.229 1.00 88.81 426 LYS A N 1
ATOM 3465 C CA . LYS A 1 426 ? -26.684 -4.909 44.049 1.00 88.81 426 LYS A CA 1
ATOM 3466 C C . LYS A 1 426 ? -27.757 -5.271 45.074 1.00 88.81 426 LYS A C 1
ATOM 3468 O O . LYS A 1 426 ? -27.950 -6.452 45.353 1.00 88.81 426 LYS A O 1
ATOM 3473 N N . ASN A 1 427 ? -28.447 -4.267 45.612 1.00 89.00 427 ASN A N 1
ATOM 3474 C CA . ASN A 1 427 ? -29.514 -4.444 46.595 1.00 89.00 427 ASN A CA 1
ATOM 3475 C C . ASN A 1 427 ? -30.871 -4.779 45.947 1.00 89.00 427 ASN A C 1
ATOM 3477 O O . ASN A 1 427 ? -31.740 -5.339 46.615 1.00 89.00 427 ASN A O 1
ATOM 3481 N N . ASN A 1 428 ? -31.053 -4.493 44.653 1.00 87.50 428 ASN A N 1
ATOM 3482 C CA . ASN A 1 428 ? -32.245 -4.839 43.882 1.00 87.50 428 ASN A CA 1
ATOM 3483 C C . ASN A 1 428 ? -31.881 -5.472 42.528 1.00 87.50 428 ASN A C 1
ATOM 3485 O O . ASN A 1 428 ? -31.702 -4.784 41.526 1.00 87.50 428 ASN A O 1
ATOM 3489 N N . SER A 1 429 ? -31.872 -6.808 42.484 1.00 82.19 429 SER A N 1
ATOM 3490 C CA . SER A 1 429 ? -31.552 -7.581 41.271 1.00 82.19 429 SER A CA 1
ATOM 3491 C C . SER A 1 429 ? -32.502 -7.368 40.081 1.00 82.19 429 SER A C 1
ATOM 3493 O O . SER A 1 429 ? -32.151 -7.739 38.963 1.00 82.19 429 SER A O 1
ATOM 3495 N N . GLN A 1 430 ? -33.691 -6.793 40.297 1.00 85.06 430 GLN A N 1
ATOM 3496 C CA . GLN A 1 430 ? -34.630 -6.464 39.219 1.00 85.06 430 GLN A CA 1
ATOM 3497 C C . GLN A 1 430 ? -34.376 -5.074 38.622 1.00 85.06 430 GLN A C 1
ATOM 3499 O O . GLN A 1 430 ? -34.911 -4.772 37.557 1.00 85.06 430 GLN A O 1
ATOM 3504 N N . LEU A 1 431 ? -33.550 -4.246 39.274 1.00 89.19 431 LEU A N 1
ATOM 3505 C CA . LEU A 1 431 ? -33.271 -2.882 38.845 1.00 89.19 431 LEU A CA 1
ATOM 3506 C C . LEU A 1 431 ? -32.350 -2.872 37.622 1.00 89.19 431 LEU A C 1
ATOM 3508 O O . LEU A 1 431 ? -31.177 -3.249 37.693 1.00 89.19 431 LEU A O 1
ATOM 3512 N N . ARG A 1 432 ? -32.874 -2.380 36.501 1.00 90.00 432 ARG A N 1
ATOM 3513 C CA . ARG A 1 432 ? -32.119 -2.151 35.270 1.00 90.00 432 ARG A CA 1
ATOM 3514 C C . ARG A 1 432 ? -31.477 -0.775 35.305 1.00 90.00 432 ARG A C 1
ATOM 3516 O O . ARG A 1 432 ? -32.167 0.241 35.360 1.00 90.00 432 ARG A O 1
ATOM 3523 N N . LEU A 1 433 ? -30.153 -0.742 35.224 1.00 92.38 433 LEU A N 1
ATOM 3524 C CA . LEU A 1 433 ? -29.400 0.502 35.136 1.00 92.38 433 LEU A CA 1
ATOM 3525 C C . LEU A 1 433 ? -29.303 0.945 33.677 1.00 92.38 433 LEU A C 1
ATOM 3527 O O . LEU A 1 433 ? -28.885 0.170 32.818 1.00 92.38 433 LEU A O 1
ATOM 3531 N N . VAL A 1 434 ? -29.658 2.192 33.390 1.00 91.56 434 VAL A N 1
ATOM 3532 C CA . VAL A 1 434 ? -29.595 2.762 32.041 1.00 91.56 434 VAL A CA 1
ATOM 3533 C C . VAL A 1 434 ? -28.798 4.062 32.087 1.00 91.56 434 VAL A C 1
ATOM 3535 O O . VAL A 1 434 ? -29.092 4.958 32.872 1.00 91.56 434 VAL A O 1
ATOM 3538 N N . TYR A 1 435 ? -27.779 4.177 31.240 1.00 92.06 435 TYR A N 1
ATOM 3539 C CA . TYR A 1 435 ? -27.053 5.423 31.011 1.00 92.06 435 TYR A CA 1
ATOM 3540 C C . TYR A 1 435 ? -27.665 6.137 29.808 1.00 92.06 435 TYR A C 1
ATOM 3542 O O . TYR A 1 435 ? -27.553 5.652 28.678 1.00 92.06 435 TYR A O 1
ATOM 3550 N N . ALA A 1 436 ? -28.319 7.266 30.066 1.00 91.00 436 ALA A N 1
ATOM 3551 C CA . ALA A 1 436 ? -28.958 8.102 29.061 1.00 91.00 436 ALA A CA 1
ATOM 3552 C C . ALA A 1 436 ? -28.019 9.254 28.688 1.00 91.00 436 ALA A C 1
ATOM 3554 O O . ALA A 1 436 ? -27.756 10.158 29.484 1.00 91.00 436 ALA A O 1
ATOM 3555 N N . ASP A 1 437 ? -27.490 9.180 27.472 1.00 90.31 437 ASP A N 1
ATOM 3556 C CA . ASP A 1 437 ? -26.462 10.074 26.963 1.00 90.31 437 ASP A CA 1
ATOM 3557 C C . ASP A 1 437 ? -27.041 11.190 26.094 1.00 90.31 437 ASP A C 1
ATOM 3559 O O . ASP A 1 437 ? -27.566 10.920 25.015 1.00 90.31 437 ASP A O 1
ATOM 3563 N N . PHE A 1 438 ? -26.877 12.432 26.548 1.00 89.12 438 PHE A N 1
ATOM 3564 C CA . PHE A 1 438 ? -27.357 13.656 25.889 1.00 89.12 438 PHE A CA 1
ATOM 3565 C C . PHE A 1 438 ? -26.291 14.344 25.032 1.00 89.12 438 PHE A C 1
ATOM 3567 O O . PHE A 1 438 ? -26.494 15.450 24.548 1.00 89.12 438 PHE A O 1
ATOM 3574 N N . THR A 1 439 ? -25.126 13.725 24.831 1.00 88.06 439 THR A N 1
ATOM 3575 C CA . THR A 1 439 ? -24.018 14.374 24.102 1.00 88.06 439 THR A CA 1
ATOM 3576 C C . THR A 1 439 ? -24.393 14.753 22.665 1.00 88.06 439 THR A C 1
ATOM 3578 O O . THR A 1 439 ? -23.910 15.759 22.156 1.00 88.06 439 THR A O 1
ATOM 3581 N N . TYR A 1 440 ? -25.259 13.966 22.023 1.00 85.88 440 TYR A N 1
ATOM 3582 C CA . TYR A 1 440 ? -25.649 14.154 20.623 1.00 85.88 440 TYR A CA 1
ATOM 3583 C C . TYR A 1 440 ? -27.089 14.661 20.449 1.00 85.88 440 TYR A C 1
ATOM 3585 O O . TYR A 1 440 ? -27.568 14.736 19.318 1.00 85.88 440 TYR A O 1
ATOM 3593 N N . SER A 1 441 ? -27.799 14.999 21.534 1.00 80.88 441 SER A N 1
ATOM 3594 C CA . SER A 1 441 ? -29.123 15.619 21.419 1.00 80.88 441 SER A CA 1
ATOM 3595 C C . SER A 1 441 ? -28.963 17.088 21.033 1.00 80.88 441 SER A C 1
ATOM 3597 O O . SER A 1 441 ? -28.396 17.880 21.790 1.00 80.88 441 SER A O 1
ATOM 3599 N N . THR A 1 442 ? -29.435 17.432 19.835 1.00 63.62 442 THR A N 1
ATOM 3600 C CA . THR A 1 442 ? -29.454 18.808 19.317 1.00 63.62 442 THR A CA 1
ATOM 3601 C C . THR A 1 442 ? -30.764 19.515 19.618 1.00 63.62 442 THR A C 1
ATOM 3603 O O . THR A 1 442 ? -31.811 18.841 19.783 1.00 63.62 442 THR A O 1
#

Foldseek 3Di:
DKAFCQDQPADAQFFAQLLLGDTQGGDDDDFDKDKFWDPDFKAKDKDFFPDPCNLCVCVNLVGDLSVLLSLLLVSDPGAFQSCVLVPQDDGDRQKMKIKIDDFTMKMFTDDLLVDVDDDDCQVRLGQWTFGMFTWAKTKMKIFGADPPLCVVLVVVSVVLRVCLRVLPPQDDDDPVNQVSQVRTPWIAMGIQQVVLRPDIGPVVNSVVSSVVRPPRVSIGTGITDIDGPCVSCVVDPDLSNFFDDAPPVLSVVSSVLSSVLSNLLSVLVCLLVPVLCVLCVPPPVVLSVVLVVLSVVLVVVVSVLSVLLSVLSSCCRSVHPNVVSSVVNVVSSVDCVSVVSSVVSVVSSVVSNVVSVVCVVCVVLQEAEDACVVLVDAPPDDPVVSCCSVCPVPPQEDEDEDEPCCCVVVVPVVVVVVVVVSVVCVVPVSRHYYYYYCNPHD

pLDDT: mean 89.22, std 7.06, range [54.66, 97.31]

=== Feature glossary ===
Key to the feature types in this record:

pLDDT. pLDDT is the predicted lDDT-Cα score: AlphaFold's confidence that the local environment of each residue (all inter-atomic distances within 15 Å) is correctly placed. It is a per-residue number between 0 and 100, with higher meaning more reliable.

Radius of gyration, Cα contacts, bounding box. The geometric summary reports three shape descriptors. Rg (radius of gyration) measures how spread out the Cα atoms are about their centre of mass; compact globular proteins have small Rg, elongated or unfolded ones large. Cα contacts (<8 Å, |i−j|>4) count long-range residue pairs in spatial proximity — high for tightly packed folds, near zero for rods or random coil. The bounding-box extents give the protein's footprint along x, y, z in Å.

Backbone torsions (φ/ψ). Backbone dihedral angles. Every residue except chain termini has a φ (preceding-C → N → Cα → C) and a ψ (N → Cα → C → next-N). They are reported in degrees following the IUPAC sign convention. Secondary structure is essentially a statement about which (φ, ψ) basin each residue occupies.

Contact-map, Ramachandran, and PAE plots. Plot images: a contact map (which residues are close in 3D, as an N×N binary image), a Ramachandran scatter (backbone torsion angles, revealing secondary-structure composition at a glance), and — for AlphaFold structures — a PAE heatmap (pairwise prediction confidence).

Predicted aligned error. Predicted Aligned Error (PAE) is an AlphaFold confidence matrix: entry (i, j) is the expected error in the position of residue j, in ångströms, when the prediction is superimposed on the true structure at residue i. Low PAE within a block of residues means that block is internally rigid and well-predicted; high PAE between two blocks means their relative placement is uncertain even if each block individually is confident.

Secondary structure (3-state, P-SEA). Three-state secondary structure (P-SEA) collapses the eight DSSP classes into helix (a), strand (b), and coil (c). P-SEA assigns these from Cα geometry alone — distances and angles — without requiring backbone oxygens, so it works on any Cα trace.

Solvent-accessible surface area. Solvent-accessible surface area (SASA) is the area in Å² traced out by the centre of a 1.4 Å probe sphere (a water molecule) rolled over the protein's van der Waals surface (Shrake–Rupley / Lee–Richards construction). Buried residues have near-zero SASA; fully exposed residues can exceed 200 Å². The total SASA scales roughly with the number of surface residues.

Foldseek 3Di. The Foldseek 3Di string encodes local tertiary geometry as a 20-letter alphabet — one character per residue — derived from the relative positions of nearby Cα atoms. Unlike the amino-acid sequence, 3Di is a direct function of the 3D structure, so two proteins with the same fold have similar 3Di strings even at low sequence identity.

B-factor. For experimental (PDB) structures, the B-factor (temperature factor) quantifies the positional spread of each atom in the crystal — a combination of thermal vibration and static disorder — in units of Å². High B-factors mark flexible loops or poorly resolved regions; low B-factors mark the rigid, well-ordered core.

mmCIF coordinates. The mmCIF block holds the 3D Cartesian coordinates of each backbone atom (N, Cα, C, O) in ångströms. mmCIF is the PDB's canonical archive format — a tagged-loop text representation of the atomic model.

InterPro / GO / CATH / organism. Functional annotations link the protein to curated databases. InterPro entries identify conserved domains and families by matching the sequence against member-database signatures (Pfam, PROSITE, CDD, …). Gene Ontology (GO) terms describe molecular function, biological process, and cellular component in a controlled vocabulary. CATH places the structure in a hierarchical fold classification (Class/Architecture/Topology/Homologous-superfamily). The organism is the source species.

Rendered structure images. Structure images are PyMOL renders from six orthogonal camera directions. Cartoon representation draws helices as coils and strands as arrows; sticks shows the backbone as bonds; surface shows the solvent-excluded envelope. Rainbow coloring maps sequence position to hue (blue→red, N→C); chain coloring assigns a distinct color per polypeptide.

Sequence. This is the polypeptide sequence — one letter per residue, N-terminus first. Length ranges from a few dozen residues for small domains to over a thousand for large multi-domain proteins.

Secondary structure (8-state, DSSP). The SS8 string is DSSP's per-residue secondary-structure call. α-helix (H) means an i→i+4 H-bond ladder; β-strand (E) means the residue participates in a β-sheet; 3₁₀ (G) and π (I) are tighter and wider helices; T/S are turns/bends; '-' is loop.

Nearest PDB structures. Structural nearest neighbors (via Foldseek easy-search vs the PDB). Reported per hit: target PDB id, E-value, and alignment TM-score. A TM-score above ~0.5 is the conventional threshold for 'same fold'.